Protein AF-0000000086526117 (afdb_homodimer)

Sequence (408 aa):
MKLYYWPKTRAFRALWMLEELGVVYELVPIDLRSHEQGSDAFVQVNPMAKLPALDDGSVPFAESGAVLLYLADRCPGAGLGIAPDDPLRGRFLQWMFFTPTCLEPAMAEKFTGASGNPVAFGWGNITRVQRALAQALAHSPWLIGDRFTAADLLLASTLKIAFDAHLLPHEGVLGDYVARAEDRDAFRRAVAIEQREAARLLHAMKLYYWPKTRAFRALWMLEELGVVYELVPIDLRSHEQGSDAFVQVNPMAKLPALDDGSVPFAESGAVLLYLADRCPGAGLGIAPDDPLRGRFLQWMFFTPTCLEPAMAEKFTGASGNPVAFGWGNITRVQRALAQALAHSPWLIGDRFTAADLLLASTLKIAFDAHLLPHEGVLGDYVARAEDRDAFRRAVAIEQREAARLLHA

Radius of gyration: 20.18 Å; Cα contacts (8 Å, |Δi|>4): 678; chains: 2; bounding box: 42×51×53 Å

pLDDT: mean 94.66, std 5.05, range [65.94, 98.94]

Organism: NCBI:txid488447

Foldseek 3Di:
DEKEDDFPFPSLLLLLLCLLLVDDYYYDYQDVVVPSLPDPVNCQQPVVSGDTWDDPPDRIHHDSLCSQQVSCQVRVVSQQADDPVDPCNVQRVVLSCCCVQAQVVQLVCQLVVPDDDLVPGPNRHNVVSVVVVCVCQVPALANRHPGNHSSLSSNLVSVVVCCVSVNDPCDDRNVSSSVVVCPDPSNVVSVVVSVVSCCVRVVD/DEKEDDFPFPSLLLLLLCLLLVDDYYYDYQDVVVPSLPDPVNCQQPVVSGDTWDDPPDRIHHDSLCSQQVSCQVRVVSQQADDPVHPCNVQRVVLSCCCVQAQVVQLVCQLVVPDDDLVPGPNRHNVVSVVVVCVCQVPALANRHPGNHSSLSSNLVSVVVCCVSVVDPLDDRNVSSSVVVCPDPSNVVSVVVSVVSCCVRVVD

Nearest PDB structures (foldseek):
  6f05-assembly3_C  TM=8.182E-01  e=3.217E-10  Arabidopsis thaliana
  6f05-assembly4_E  TM=8.166E-01  e=6.919E-10  Arabidopsis thaliana
  6f05-assembly6_H  TM=7.677E-01  e=5.094E-10  Arabidopsis thaliana
  5f0g-assembly1_B  TM=7.836E-01  e=8.888E-09  Drosophila melanogaster
  8z3b-assembly1_A  TM=7.522E-01  e=3.201E-09  Plutella xylostella

Structure (mmCIF, N/CA/C/O backbone):
data_AF-0000000086526117-model_v1
#
loop_
_entity.id
_entity.type
_entity.pdbx_description
1 polymer 'Glutathione S-transferase'
#
loop_
_atom_site.group_PDB
_atom_site.id
_atom_site.type_symbol
_atom_site.label_atom_id
_atom_site.label_alt_id
_atom_site.label_comp_id
_atom_site.label_asym_id
_atom_site.label_entity_id
_atom_site.label_seq_id
_atom_site.pdbx_PDB_ins_code
_atom_site.Cartn_x
_atom_site.Cartn_y
_atom_site.Cartn_z
_atom_site.occupancy
_atom_site.B_iso_or_equiv
_atom_site.auth_seq_id
_atom_site.auth_comp_id
_atom_site.auth_asym_id
_atom_site.auth_atom_id
_atom_site.pdbx_PDB_model_num
ATOM 1 N N . MET A 1 1 ? -2.713 4.832 23.391 1 95.69 1 MET A N 1
ATOM 2 C CA . MET A 1 1 ? -2.109 4.676 22.078 1 95.69 1 MET A CA 1
ATOM 3 C C . MET A 1 1 ? -0.864 5.543 21.938 1 95.69 1 MET A C 1
ATOM 5 O O . MET A 1 1 ? -0.854 6.695 22.375 1 95.69 1 MET A O 1
ATOM 9 N N . LYS A 1 2 ? 0.25 4.977 21.469 1 97.81 2 LYS A N 1
ATOM 10 C CA . LYS A 1 2 ? 1.508 5.699 21.297 1 97.81 2 LYS A CA 1
ATOM 11 C C . LYS A 1 2 ? 1.863 5.84 19.812 1 97.81 2 LYS A C 1
ATOM 13 O O . LYS A 1 2 ? 1.855 4.855 19.078 1 97.81 2 LYS A O 1
ATOM 18 N N . LEU A 1 3 ? 2.08 7.039 19.422 1 98.44 3 LEU A N 1
ATOM 19 C CA . LEU A 1 3 ? 2.586 7.324 18.094 1 98.44 3 LEU A CA 1
ATOM 20 C C . LEU A 1 3 ? 4.07 7.672 18.125 1 98.44 3 LEU A C 1
ATOM 22 O O . LEU A 1 3 ? 4.461 8.672 18.734 1 98.44 3 LEU A O 1
ATOM 26 N N . TYR A 1 4 ? 4.898 6.793 17.594 1 98 4 TYR A N 1
ATOM 27 C CA . TYR A 1 4 ? 6.297 7.164 17.391 1 98 4 TYR A CA 1
ATOM 28 C C . TYR A 1 4 ? 6.422 8.305 16.391 1 98 4 TYR A C 1
ATOM 30 O O . TYR A 1 4 ? 5.949 8.195 15.258 1 98 4 TYR A O 1
ATOM 38 N N . TYR A 1 5 ? 7.145 9.352 16.844 1 97.62 5 TYR A N 1
ATOM 39 C CA . TYR A 1 5 ? 6.969 10.617 16.141 1 97.62 5 TYR A CA 1
ATOM 40 C C . TYR A 1 5 ? 8.281 11.398 16.094 1 97.62 5 TYR A C 1
ATOM 42 O O . TYR A 1 5 ? 9.109 11.297 17 1 97.62 5 TYR A O 1
ATOM 50 N N . TRP A 1 6 ? 8.422 12.094 15.062 1 96.81 6 TRP A N 1
ATOM 51 C CA . TRP A 1 6 ? 9.398 13.164 14.867 1 96.81 6 TRP A CA 1
ATOM 52 C C . TRP A 1 6 ? 8.875 14.211 13.891 1 96.81 6 TRP A C 1
ATOM 54 O O . TRP A 1 6 ? 8.234 13.875 12.898 1 96.81 6 TRP A O 1
ATOM 64 N N . PRO A 1 7 ? 9.125 15.539 14.242 1 96.06 7 PRO A N 1
ATOM 65 C CA . PRO A 1 7 ? 8.602 16.578 13.352 1 96.06 7 PRO A CA 1
ATOM 66 C C . PRO A 1 7 ? 9.188 16.5 11.945 1 96.06 7 PRO A C 1
ATOM 68 O O . PRO A 1 7 ? 10.305 16.016 11.758 1 96.06 7 PRO A O 1
ATOM 71 N N . LYS A 1 8 ? 8.414 16.953 10.992 1 93.5 8 LYS A N 1
ATOM 72 C CA . LYS A 1 8 ? 8.828 17.062 9.594 1 93.5 8 LYS A CA 1
ATOM 73 C C . LYS A 1 8 ? 9.109 15.688 9 1 93.5 8 LYS A C 1
ATOM 75 O O . LYS A 1 8 ? 10.086 15.5 8.273 1 93.5 8 LYS A O 1
ATOM 80 N N . THR A 1 9 ? 8.398 14.719 9.492 1 94.56 9 THR A N 1
ATOM 81 C CA . THR A 1 9 ? 8.391 13.375 8.922 1 94.56 9 THR A CA 1
ATOM 82 C C . THR A 1 9 ? 6.98 12.961 8.516 1 94.56 9 THR A C 1
ATOM 84 O O . THR A 1 9 ? 6.023 13.711 8.734 1 94.56 9 THR A O 1
ATOM 87 N N . ARG A 1 10 ? 6.859 11.859 7.961 1 95.44 10 ARG A N 1
ATOM 88 C CA . ARG A 1 10 ? 5.555 11.375 7.523 1 95.44 10 ARG A CA 1
ATOM 89 C C . ARG A 1 10 ? 4.688 10.977 8.719 1 95.44 10 ARG A C 1
ATOM 91 O O . ARG A 1 10 ? 3.502 10.688 8.562 1 95.44 10 ARG A O 1
ATOM 98 N N . ALA A 1 11 ? 5.32 11.031 9.883 1 97.31 11 ALA A N 1
ATOM 99 C CA . ALA A 1 11 ? 4.535 10.766 11.086 1 97.31 11 ALA A CA 1
ATOM 100 C C . ALA A 1 11 ? 3.391 11.766 11.219 1 97.31 11 ALA A C 1
ATOM 102 O O . ALA A 1 11 ? 2.42 11.516 11.938 1 97.31 11 ALA A O 1
ATOM 103 N N . PHE A 1 12 ? 3.531 12.859 10.516 1 98.19 12 PHE A N 1
ATOM 104 C CA . PHE A 1 12 ? 2.473 13.867 10.523 1 98.19 12 PHE A CA 1
ATOM 105 C C . PHE A 1 12 ? 1.155 13.266 10.047 1 98.19 12 PHE A C 1
ATOM 107 O O . PHE A 1 12 ? 0.086 13.633 10.539 1 98.19 12 PHE A O 1
ATOM 114 N N . ARG A 1 13 ? 1.156 12.344 9.094 1 98.38 13 ARG A N 1
ATOM 115 C CA . ARG A 1 13 ? -0.047 11.703 8.57 1 98.38 13 ARG A CA 1
ATOM 116 C C . ARG A 1 13 ? -0.835 11.023 9.688 1 98.38 13 ARG A C 1
ATOM 118 O O . ARG A 1 13 ? -2.059 11.156 9.758 1 98.38 13 ARG A O 1
ATOM 125 N N . ALA A 1 14 ? -0.079 10.289 10.461 1 98.75 14 ALA A N 1
ATOM 126 C CA . ALA A 1 14 ? -0.715 9.578 11.562 1 98.75 14 ALA A CA 1
ATOM 127 C C . ALA A 1 14 ? -1.211 10.547 12.633 1 98.75 14 ALA A C 1
ATOM 129 O O . ALA A 1 14 ? -2.273 10.336 13.227 1 98.75 14 ALA A O 1
ATOM 130 N N . LEU A 1 15 ? -0.4 11.586 12.906 1 98.81 15 LEU A N 1
ATOM 131 C CA . LEU A 1 15 ? -0.826 12.625 13.836 1 98.81 15 LEU A CA 1
ATOM 132 C C . LEU A 1 15 ? -2.139 13.258 13.383 1 98.81 15 LEU A C 1
ATOM 134 O O . LEU A 1 15 ? -3.076 13.383 14.172 1 98.81 15 LEU A O 1
ATOM 138 N N . TRP A 1 16 ? -2.191 13.641 12.094 1 98.88 16 TRP A N 1
ATOM 139 C CA . TRP A 1 16 ? -3.4 14.203 11.5 1 98.88 16 TRP A CA 1
ATOM 140 C C . TRP A 1 16 ? -4.578 13.25 11.656 1 98.88 16 TRP A C 1
ATOM 142 O O . TRP A 1 16 ? -5.664 13.656 12.07 1 98.88 16 TRP A O 1
ATOM 152 N N . MET A 1 17 ? -4.371 11.961 11.406 1 98.88 17 MET A N 1
ATOM 153 C CA . MET A 1 17 ? -5.414 10.945 11.523 1 98.88 17 MET A CA 1
ATOM 154 C C . MET A 1 17 ? -5.93 10.867 12.961 1 98.88 17 MET A C 1
ATOM 156 O O . MET A 1 17 ? -7.137 10.766 13.18 1 98.88 17 MET A O 1
ATOM 160 N N . LEU A 1 18 ? -5.039 10.859 13.898 1 98.81 18 LEU A N 1
ATOM 161 C CA . LEU A 1 18 ? -5.43 10.781 15.297 1 98.81 18 LEU A CA 1
ATOM 162 C C . LEU A 1 18 ? -6.27 11.992 15.695 1 98.81 18 LEU A C 1
ATOM 164 O O . LEU A 1 18 ? -7.23 11.859 16.453 1 98.81 18 LEU A O 1
ATOM 168 N N . GLU A 1 19 ? -5.906 13.156 15.172 1 98.81 19 GLU A N 1
ATOM 169 C CA . GLU A 1 19 ? -6.691 14.359 15.43 1 98.81 19 GLU A CA 1
ATOM 170 C C . GLU A 1 19 ? -8.07 14.273 14.781 1 98.81 19 GLU A C 1
ATOM 172 O O . GLU A 1 19 ? -9.055 14.766 15.328 1 98.81 19 GLU A O 1
ATOM 177 N N . GLU A 1 20 ? -8.172 13.703 13.609 1 98.81 20 GLU A N 1
ATOM 178 C CA . GLU A 1 20 ? -9.469 13.469 12.984 1 98.81 20 GLU A CA 1
ATOM 179 C C . GLU A 1 20 ? -10.344 12.562 13.844 1 98.81 20 GLU A C 1
ATOM 181 O O . GLU A 1 20 ? -11.562 12.766 13.93 1 98.81 20 GLU A O 1
ATOM 186 N N . LEU A 1 21 ? -9.742 11.578 14.43 1 98.38 21 LEU A N 1
ATOM 187 C CA . LEU A 1 21 ? -10.469 10.578 15.203 1 98.38 21 LEU A CA 1
ATOM 188 C C . LEU A 1 21 ? -10.875 11.133 16.562 1 98.38 21 LEU A C 1
ATOM 190 O O . LEU A 1 21 ? -11.828 10.648 17.172 1 98.38 21 LEU A O 1
ATOM 194 N N . GLY A 1 22 ? -10.164 12.086 17 1 97.75 22 GLY A N 1
ATOM 195 C CA . GLY A 1 22 ? -10.453 12.664 18.312 1 97.75 22 GLY A CA 1
ATOM 196 C C . GLY A 1 22 ? -10.172 11.719 19.453 1 97.75 22 GLY A C 1
ATOM 197 O O . GLY A 1 22 ? -10.914 11.68 20.438 1 97.75 22 GLY A O 1
ATOM 198 N N . VAL A 1 23 ? -9.172 10.93 19.344 1 97.06 23 VAL A N 1
ATOM 199 C CA . VAL A 1 23 ? -8.82 9.961 20.375 1 97.06 23 VAL A CA 1
ATOM 200 C C . VAL A 1 23 ? -7.641 10.477 21.188 1 97.06 23 VAL A C 1
ATOM 202 O O . VAL A 1 23 ? -6.949 11.406 20.781 1 97.06 23 VAL A O 1
ATOM 205 N N . VAL A 1 24 ? -7.496 9.859 22.312 1 96.94 24 VAL A N 1
ATOM 206 C CA . VAL A 1 24 ? -6.352 10.195 23.156 1 96.94 24 VAL A CA 1
ATOM 207 C C . VAL A 1 24 ? -5.121 9.422 22.688 1 96.94 24 VAL A C 1
ATOM 209 O O . VAL A 1 24 ? -5.211 8.234 22.375 1 96.94 24 VAL A O 1
ATOM 212 N N . TYR A 1 25 ? -4.008 10.102 22.641 1 98.12 25 TYR A N 1
ATOM 213 C CA . TYR A 1 25 ? -2.752 9.469 22.25 1 98.12 25 TYR A CA 1
ATOM 214 C C . TYR A 1 25 ? -1.563 10.164 22.906 1 98.12 25 TYR A C 1
ATOM 216 O O . TYR A 1 25 ? -1.705 11.258 23.469 1 98.12 25 TYR A O 1
ATOM 224 N N . GLU A 1 26 ? -0.459 9.477 22.859 1 98 26 GLU A N 1
ATOM 225 C CA . GLU A 1 26 ? 0.833 10 23.297 1 98 26 GLU A CA 1
ATOM 226 C C . GLU A 1 26 ? 1.836 10.023 22.141 1 98 26 GLU A C 1
ATOM 228 O O . GLU A 1 26 ? 1.898 9.078 21.344 1 98 26 GLU A O 1
ATOM 233 N N . LEU A 1 27 ? 2.553 11.125 22.031 1 98.25 27 LEU A N 1
ATOM 234 C CA . LEU A 1 27 ? 3.654 11.188 21.078 1 98.25 27 LEU A CA 1
ATOM 235 C C . LEU A 1 27 ? 4.949 10.695 21.719 1 98.25 27 LEU A C 1
ATOM 237 O O . LEU A 1 27 ? 5.324 11.141 22.797 1 98.25 27 LEU A O 1
ATOM 241 N N . VAL A 1 28 ? 5.582 9.734 21.078 1 97.31 28 VAL A N 1
ATOM 242 C CA . VAL A 1 28 ? 6.867 9.203 21.531 1 97.31 28 VAL A CA 1
ATOM 243 C C . VAL A 1 28 ? 7.961 9.602 20.547 1 97.31 28 VAL A C 1
ATOM 245 O O . VAL A 1 28 ? 8.125 8.961 19.5 1 97.31 28 VAL A O 1
ATOM 248 N N . PRO A 1 29 ? 8.727 10.586 20.953 1 96.62 29 PRO A N 1
ATOM 249 C CA . PRO A 1 29 ? 9.727 11.078 20 1 96.62 29 PRO A CA 1
ATOM 250 C C . PRO A 1 29 ? 10.82 10.055 19.719 1 96.62 29 PRO A C 1
ATOM 252 O O . PRO A 1 29 ? 11.273 9.352 20.625 1 96.62 29 PRO A O 1
ATOM 255 N N . ILE A 1 30 ? 11.133 9.898 18.453 1 95.81 30 ILE A N 1
ATOM 256 C CA . ILE A 1 30 ? 12.305 9.203 17.938 1 95.81 30 ILE A CA 1
ATOM 257 C C . ILE A 1 30 ? 13.266 10.211 17.312 1 95.81 30 ILE A C 1
ATOM 259 O O . ILE A 1 30 ? 13 10.742 16.234 1 95.81 30 ILE A O 1
ATOM 263 N N . ASP A 1 31 ? 14.414 10.422 17.953 1 93.62 31 ASP A N 1
ATOM 264 C CA . ASP A 1 31 ? 15.344 11.461 17.516 1 93.62 31 ASP A CA 1
ATOM 265 C C . ASP A 1 31 ? 16.109 11.031 16.266 1 93.62 31 ASP A C 1
ATOM 267 O O . ASP A 1 31 ? 17.141 10.367 16.359 1 93.62 31 ASP A O 1
ATOM 271 N N . LEU A 1 32 ? 15.727 11.578 15.164 1 89.62 32 LEU A N 1
ATOM 272 C CA . LEU A 1 32 ? 16.359 11.203 13.898 1 89.62 32 LEU A CA 1
ATOM 273 C C . LEU A 1 32 ? 17.734 11.828 13.766 1 89.62 32 LEU A C 1
ATOM 275 O O . LEU A 1 32 ? 18.594 11.32 13.031 1 89.62 32 LEU A O 1
ATOM 279 N N . ARG A 1 33 ? 18 12.93 14.461 1 90.06 33 ARG A N 1
ATOM 280 C CA . ARG A 1 33 ? 19.312 13.578 14.398 1 90.06 33 ARG A CA 1
ATOM 281 C C . ARG A 1 33 ? 20.391 12.688 15.008 1 90.06 33 ARG A C 1
ATOM 283 O O . ARG A 1 33 ? 21.531 12.656 14.516 1 90.06 33 ARG A O 1
ATOM 290 N N . SER A 1 34 ? 20.047 12.039 15.953 1 90.69 34 SER A N 1
ATOM 291 C CA . SER A 1 34 ? 20.984 11.148 16.625 1 90.69 34 SER A CA 1
ATOM 292 C C . SER A 1 34 ? 20.891 9.727 16.078 1 90.69 34 SER A C 1
ATOM 294 O O . SER A 1 34 ? 21.438 8.789 16.672 1 90.69 34 SER A O 1
ATOM 296 N N . HIS A 1 35 ? 20.094 9.484 15.07 1 90.31 35 HIS A N 1
ATOM 297 C CA . HIS A 1 35 ? 19.922 8.219 14.367 1 90.31 35 HIS A CA 1
ATOM 298 C C . HIS A 1 35 ? 19.281 7.172 15.273 1 90.31 35 HIS A C 1
ATOM 300 O O . HIS A 1 35 ? 19.641 5.996 15.227 1 90.31 35 HIS A O 1
ATOM 306 N N . GLU A 1 36 ? 18.422 7.641 16.094 1 92.62 36 GLU A N 1
ATOM 307 C CA . GLU A 1 36 ? 17.719 6.738 17 1 92.62 36 GLU A CA 1
ATOM 308 C C . GLU A 1 36 ? 16.828 5.758 16.234 1 92.62 36 GLU A C 1
ATOM 310 O O . GLU A 1 36 ? 16.516 4.676 16.734 1 92.62 36 GLU A O 1
ATOM 315 N N . GLN A 1 37 ? 16.375 6.094 15.039 1 89.44 37 GLN A N 1
ATOM 316 C CA . GLN A 1 37 ? 15.539 5.215 14.227 1 89.44 37 GLN A CA 1
ATOM 317 C C . GLN A 1 37 ? 16.281 3.939 13.852 1 89.44 37 GLN A C 1
ATOM 319 O O . GLN A 1 37 ? 15.672 2.932 13.5 1 89.44 37 GLN A O 1
ATOM 324 N N . GLY A 1 38 ? 17.609 4.012 13.914 1 88.81 38 GLY A N 1
ATOM 325 C CA . GLY A 1 38 ? 18.422 2.85 13.578 1 88.81 38 GLY A CA 1
ATOM 326 C C . GLY A 1 38 ? 18.719 1.967 14.773 1 88.81 38 GLY A C 1
ATOM 327 O O . GLY A 1 38 ? 19.375 0.934 14.641 1 88.81 38 GLY A O 1
ATOM 328 N N . SER A 1 39 ? 18.297 2.385 15.938 1 91.12 39 SER A N 1
ATOM 329 C CA . SER A 1 39 ? 18.531 1.599 17.141 1 91.12 39 SER A CA 1
ATOM 330 C C . SER A 1 39 ? 17.844 0.238 17.062 1 91.12 39 SER A C 1
ATOM 332 O O . SER A 1 39 ? 16.844 0.085 16.359 1 91.12 39 SER A O 1
ATOM 334 N N . ASP A 1 40 ? 18.344 -0.725 17.781 1 90.12 40 ASP A N 1
ATOM 335 C CA . ASP A 1 40 ? 17.766 -2.066 17.828 1 90.12 40 ASP A CA 1
ATOM 336 C C . ASP A 1 40 ? 16.328 -2.029 18.297 1 90.12 40 ASP A C 1
ATOM 338 O O . ASP A 1 40 ? 15.469 -2.754 17.781 1 90.12 40 ASP A O 1
ATOM 342 N N . ALA A 1 41 ? 16.172 -1.181 19.234 1 89.88 41 ALA A N 1
ATOM 343 C CA . ALA A 1 41 ? 14.828 -1.084 19.812 1 89.88 41 ALA A CA 1
ATOM 344 C C . ALA A 1 41 ? 13.812 -0.612 18.781 1 89.88 41 ALA A C 1
ATOM 346 O O . ALA A 1 41 ? 12.727 -1.181 18.672 1 89.88 41 ALA A O 1
ATOM 347 N N . PHE A 1 42 ? 14.148 0.404 18 1 91.94 42 PHE A N 1
ATOM 348 C CA . PHE A 1 42 ? 13.172 0.939 17.062 1 91.94 42 PHE A CA 1
ATOM 349 C C . PHE A 1 42 ? 13.078 0.05 15.82 1 91.94 42 PHE A C 1
ATOM 351 O O . PHE A 1 42 ? 12.008 -0.073 15.227 1 91.94 42 PHE A O 1
ATOM 358 N N . VAL A 1 43 ? 14.109 -0.595 15.508 1 89.62 43 VAL A N 1
ATOM 359 C CA . VAL A 1 43 ? 14.109 -1.481 14.344 1 89.62 43 VAL A CA 1
ATOM 360 C C . VAL A 1 43 ? 13.188 -2.672 14.609 1 89.62 43 VAL A C 1
ATOM 362 O O . VAL A 1 43 ? 12.602 -3.229 13.68 1 89.62 43 VAL A O 1
ATOM 365 N N . GLN A 1 44 ? 13 -3.012 15.805 1 86.31 44 GLN A N 1
ATOM 366 C CA . GLN A 1 44 ? 12.031 -4.047 16.156 1 86.31 44 GLN A CA 1
ATOM 367 C C . GLN A 1 44 ? 10.602 -3.568 15.922 1 86.31 44 GLN A C 1
ATOM 369 O O . GLN A 1 44 ? 9.711 -4.375 15.672 1 86.31 44 GLN A O 1
ATOM 374 N N . VAL A 1 45 ? 10.438 -2.256 15.992 1 88.38 45 VAL A N 1
ATOM 375 C CA . VAL A 1 45 ? 9.141 -1.644 15.742 1 88.38 45 VAL A CA 1
ATOM 376 C C . VAL A 1 45 ? 8.898 -1.552 14.234 1 88.38 45 VAL A C 1
ATOM 378 O O . VAL A 1 45 ? 7.859 -1.997 13.734 1 88.38 45 VAL A O 1
ATOM 381 N N . ASN A 1 46 ? 9.852 -1.068 13.57 1 90.94 46 ASN A N 1
ATOM 382 C CA . ASN A 1 46 ? 9.828 -0.958 12.117 1 90.94 46 ASN A CA 1
ATOM 383 C C . ASN A 1 46 ? 11.172 -1.324 11.5 1 90.94 46 ASN A C 1
ATOM 385 O O . ASN A 1 46 ? 12.102 -0.51 11.492 1 90.94 46 ASN A O 1
ATOM 389 N N . PRO A 1 47 ? 11.211 -2.445 10.898 1 89.69 47 PRO A N 1
ATOM 390 C CA . PRO A 1 47 ? 12.477 -2.895 10.32 1 89.69 47 PRO A CA 1
ATOM 391 C C . PRO A 1 47 ? 13.023 -1.925 9.273 1 89.69 47 PRO A C 1
ATOM 393 O O . PRO A 1 47 ? 14.219 -1.947 8.969 1 89.69 47 PRO A O 1
ATOM 396 N N . MET A 1 48 ? 12.195 -1.088 8.719 1 91.44 48 MET A N 1
ATOM 397 C CA . MET A 1 48 ? 12.633 -0.108 7.73 1 91.44 48 MET A CA 1
ATOM 398 C C . MET A 1 48 ? 13.164 1.15 8.414 1 91.44 48 MET A C 1
ATOM 400 O O . MET A 1 48 ? 13.703 2.037 7.75 1 91.44 48 MET A O 1
ATOM 404 N N . ALA A 1 49 ? 12.969 1.268 9.742 1 90.81 49 ALA A N 1
ATOM 405 C CA . ALA A 1 49 ? 13.523 2.34 10.57 1 90.81 49 ALA A CA 1
ATOM 406 C C . ALA A 1 49 ? 12.961 3.697 10.156 1 90.81 49 ALA A C 1
ATOM 408 O O . ALA A 1 49 ? 13.695 4.691 10.109 1 90.81 49 ALA A O 1
ATOM 409 N N . LYS A 1 50 ? 11.68 3.688 9.75 1 91.5 50 LYS A N 1
ATOM 410 C CA . LYS A 1 50 ? 11.039 4.93 9.328 1 91.5 50 LYS A CA 1
ATOM 411 C C . LYS A 1 50 ? 9.773 5.199 10.141 1 91.5 50 LYS A C 1
ATOM 413 O O . LYS A 1 50 ? 9.227 4.293 10.766 1 91.5 50 LYS A O 1
ATOM 418 N N . LEU A 1 51 ? 9.406 6.43 10.188 1 93.44 51 LEU A N 1
ATOM 419 C CA . LEU A 1 51 ? 8.156 6.875 10.797 1 93.44 51 LEU A CA 1
ATOM 420 C C . LEU A 1 51 ? 7.086 7.094 9.742 1 93.44 51 LEU A C 1
ATOM 422 O O . LEU A 1 51 ? 7.398 7.383 8.586 1 93.44 51 LEU A O 1
ATOM 426 N N . PRO A 1 52 ? 5.91 6.836 10.047 1 96 52 PRO A N 1
ATOM 427 C CA . PRO A 1 52 ? 5.305 6.625 11.367 1 96 52 PRO A CA 1
ATOM 428 C C . PRO A 1 52 ? 5.34 5.164 11.805 1 96 52 PRO A C 1
ATOM 430 O O . PRO A 1 52 ? 5.465 4.266 10.969 1 96 52 PRO A O 1
ATOM 433 N N . ALA A 1 53 ? 5.203 4.988 13.109 1 97.69 53 ALA A N 1
ATOM 434 C CA . ALA A 1 53 ? 4.863 3.717 13.742 1 97.69 53 ALA A CA 1
ATOM 435 C C . ALA A 1 53 ? 3.885 3.924 14.898 1 97.69 53 ALA A C 1
ATOM 437 O O . ALA A 1 53 ? 3.893 4.973 15.547 1 97.69 53 ALA A O 1
ATOM 438 N N . LEU A 1 54 ? 3.029 3.006 15.086 1 98.19 54 LEU A N 1
ATOM 439 C CA . LEU A 1 54 ? 1.96 3.104 16.078 1 98.19 54 LEU A CA 1
ATOM 440 C C . LEU A 1 54 ? 1.982 1.91 17.016 1 98.19 54 LEU A C 1
ATOM 442 O O . LEU A 1 54 ? 2.201 0.775 16.594 1 98.19 54 LEU A O 1
ATOM 446 N N . ASP A 1 55 ? 1.852 2.139 18.266 1 97.19 55 ASP A N 1
ATOM 447 C CA . ASP A 1 55 ? 1.643 1.135 19.312 1 97.19 55 ASP A CA 1
ATOM 448 C C . ASP A 1 55 ? 0.282 1.312 19.984 1 97.19 55 ASP A C 1
ATOM 450 O O . ASP A 1 55 ? 0.089 2.242 20.766 1 97.19 55 ASP A O 1
ATOM 454 N N . ASP A 1 56 ? -0.65 0.445 19.672 1 95.62 56 ASP A N 1
ATOM 455 C CA . ASP A 1 56 ? -1.997 0.54 20.219 1 95.62 56 ASP A CA 1
ATOM 456 C C . ASP A 1 56 ? -2.201 -0.472 21.344 1 95.62 56 ASP A C 1
ATOM 458 O O . ASP A 1 56 ? -3.291 -1.028 21.5 1 95.62 56 ASP A O 1
ATOM 462 N N . GLY A 1 57 ? -1.199 -0.792 22.062 1 91.69 57 GLY A N 1
ATOM 463 C CA . GLY A 1 57 ? -1.295 -1.637 23.234 1 91.69 57 GLY A CA 1
ATOM 464 C C . GLY A 1 57 ? -0.921 -3.082 22.969 1 91.69 57 GLY A C 1
ATOM 465 O O . GLY A 1 57 ? -1.057 -3.938 23.844 1 91.69 57 GLY A O 1
ATOM 466 N N . SER A 1 58 ? -0.529 -3.428 21.844 1 89.12 58 SER A N 1
ATOM 467 C CA . SER A 1 58 ? -0.089 -4.77 21.484 1 89.12 58 SER A CA 1
ATOM 468 C C . SER A 1 58 ? 1.255 -4.738 20.766 1 89.12 58 SER A C 1
ATOM 470 O O . SER A 1 58 ? 2.277 -4.395 21.359 1 89.12 58 SER A O 1
ATOM 472 N N . VAL A 1 59 ? 1.323 -5.145 19.578 1 90.81 59 VAL A N 1
ATOM 473 C CA . VAL A 1 59 ? 2.555 -5.141 18.781 1 90.81 59 VAL A CA 1
ATOM 474 C C . VAL A 1 59 ? 2.621 -3.873 17.938 1 90.81 59 VAL A C 1
ATOM 476 O O . VAL A 1 59 ? 1.713 -3.596 17.156 1 90.81 59 VAL A O 1
ATOM 479 N N . PRO A 1 60 ? 3.697 -3.055 18.156 1 96 60 PRO A N 1
ATOM 480 C CA . PRO A 1 60 ? 3.824 -1.871 17.297 1 96 60 PRO A CA 1
ATOM 481 C C . PRO A 1 60 ? 3.973 -2.221 15.82 1 96 60 PRO A C 1
ATOM 483 O O . PRO A 1 60 ? 4.469 -3.301 15.484 1 96 60 PRO A O 1
ATOM 486 N N . PHE A 1 61 ? 3.541 -1.34 15.023 1 96.94 61 PHE A N 1
ATOM 487 C CA . PHE A 1 61 ? 3.625 -1.552 13.586 1 96.94 61 PHE A CA 1
ATOM 488 C C . PHE A 1 61 ? 3.785 -0.226 12.852 1 96.94 61 PHE A C 1
ATOM 490 O O . PHE A 1 61 ? 3.523 0.837 13.414 1 96.94 61 PHE A O 1
ATOM 497 N N . ALA A 1 62 ? 4.199 -0.369 11.562 1 96.44 62 ALA A N 1
ATOM 498 C CA . ALA A 1 62 ? 4.551 0.824 10.797 1 96.44 62 ALA A CA 1
ATOM 499 C C . ALA A 1 62 ? 3.873 0.818 9.43 1 96.44 62 ALA A C 1
ATOM 501 O O . ALA A 1 62 ? 2.857 0.146 9.242 1 96.44 62 ALA A O 1
ATOM 502 N N . GLU A 1 63 ? 4.422 1.684 8.586 1 96.19 63 GLU A N 1
ATOM 503 C CA . GLU A 1 63 ? 3.873 1.955 7.262 1 96.19 63 GLU A CA 1
ATOM 504 C C . GLU A 1 63 ? 2.668 2.889 7.344 1 96.19 63 GLU A C 1
ATOM 506 O O . GLU A 1 63 ? 1.655 2.551 7.957 1 96.19 63 GLU A O 1
ATOM 511 N N . SER A 1 64 ? 2.736 4 6.641 1 97.19 64 SER A N 1
ATOM 512 C CA . SER A 1 64 ? 1.7 5.027 6.68 1 97.19 64 SER A CA 1
ATOM 513 C C . SER A 1 64 ? 0.334 4.449 6.328 1 97.19 64 SER A C 1
ATOM 515 O O . SER A 1 64 ? -0.637 4.645 7.062 1 97.19 64 SER A O 1
ATOM 517 N N . GLY A 1 65 ? 0.297 3.709 5.219 1 98.31 65 GLY A N 1
ATOM 518 C CA . GLY A 1 65 ? -0.969 3.133 4.793 1 98.31 65 GLY A CA 1
ATOM 519 C C . GLY A 1 65 ? -1.564 2.184 5.82 1 98.31 65 GLY A C 1
ATOM 520 O O . GLY A 1 65 ? -2.771 2.211 6.07 1 98.31 65 GLY A O 1
ATOM 521 N N . ALA A 1 66 ? -0.734 1.362 6.43 1 98.5 66 ALA A N 1
ATOM 522 C CA . ALA A 1 66 ? -1.171 0.399 7.438 1 98.5 66 ALA A CA 1
ATOM 523 C C . ALA A 1 66 ? -1.72 1.106 8.672 1 98.5 66 ALA A C 1
ATOM 525 O O . ALA A 1 66 ? -2.789 0.752 9.172 1 98.5 66 ALA A O 1
ATOM 526 N N . VAL A 1 67 ? -0.992 2.125 9.133 1 98.56 67 VAL A N 1
ATOM 527 C CA . VAL A 1 67 ? -1.371 2.855 10.336 1 98.56 67 VAL A CA 1
ATOM 528 C C . VAL A 1 67 ? -2.721 3.537 10.125 1 98.56 67 VAL A C 1
ATOM 530 O O . VAL A 1 67 ? -3.617 3.428 10.969 1 98.56 67 VAL A O 1
ATOM 533 N N . LEU A 1 68 ? -2.859 4.156 8.992 1 98.81 68 LEU A N 1
ATOM 534 C CA . LEU A 1 68 ? -4.086 4.898 8.719 1 98.81 68 LEU A CA 1
ATOM 535 C C . LEU A 1 68 ? -5.262 3.951 8.523 1 98.81 68 LEU A C 1
ATOM 537 O O . LEU A 1 68 ? -6.355 4.203 9.039 1 98.81 68 LEU A O 1
ATOM 541 N N . LEU A 1 69 ? -5.059 2.889 7.793 1 98.75 69 LEU A N 1
ATOM 542 C CA . LEU A 1 69 ? -6.133 1.922 7.582 1 98.75 69 LEU A CA 1
ATOM 543 C C . LEU A 1 69 ? -6.531 1.257 8.891 1 98.75 69 LEU A C 1
ATOM 545 O O . LEU A 1 69 ? -7.723 1.085 9.164 1 98.75 69 LEU A O 1
ATOM 549 N N . TYR A 1 70 ? -5.531 0.898 9.688 1 98.38 70 TYR A N 1
ATOM 550 C CA . TYR A 1 70 ? -5.785 0.301 10.992 1 98.38 70 TYR A CA 1
ATOM 551 C C . TYR A 1 70 ? -6.66 1.207 11.844 1 98.38 70 TYR A C 1
ATOM 553 O O . TYR A 1 70 ? -7.668 0.762 12.398 1 98.38 70 TYR A O 1
ATOM 561 N N . LEU A 1 71 ? -6.32 2.441 11.898 1 98.25 71 LEU A N 1
ATOM 562 C CA . LEU A 1 71 ? -7.031 3.404 12.734 1 98.25 71 LEU A CA 1
ATOM 563 C C . LEU A 1 71 ? -8.445 3.641 12.203 1 98.25 71 LEU A C 1
ATOM 565 O O . LEU A 1 71 ? -9.391 3.768 12.984 1 98.25 71 LEU A O 1
ATOM 569 N N . ALA A 1 72 ? -8.57 3.715 10.906 1 98.12 72 ALA A N 1
ATOM 570 C CA . ALA A 1 72 ? -9.898 3.889 10.312 1 98.12 72 ALA A CA 1
ATOM 571 C C . ALA A 1 72 ? -10.82 2.727 10.664 1 98.12 72 ALA A C 1
ATOM 573 O O . ALA A 1 72 ? -11.984 2.934 10.992 1 98.12 72 ALA A O 1
ATOM 574 N N . ASP A 1 73 ? -10.281 1.534 10.602 1 97.06 73 ASP A N 1
ATOM 575 C CA . ASP A 1 73 ? -11.078 0.342 10.883 1 97.06 73 ASP A CA 1
ATOM 576 C C . ASP A 1 73 ? -11.352 0.208 12.383 1 97.06 73 ASP A C 1
ATOM 578 O O . ASP A 1 73 ? -12.406 -0.305 12.781 1 97.06 73 ASP A O 1
ATOM 582 N N . ARG A 1 74 ? -10.422 0.655 13.133 1 94.88 74 ARG A N 1
ATOM 583 C CA . ARG A 1 74 ? -10.547 0.549 14.586 1 94.88 74 ARG A CA 1
ATOM 584 C C . ARG A 1 74 ? -11.594 1.522 15.117 1 94.88 74 ARG A C 1
ATOM 586 O O . ARG A 1 74 ? -12.18 1.292 16.172 1 94.88 74 ARG A O 1
ATOM 593 N N . CYS A 1 75 ? -11.82 2.621 14.453 1 95.75 75 CYS A N 1
ATOM 594 C CA . CYS A 1 75 ? -12.758 3.652 14.867 1 95.75 75 CYS A CA 1
ATOM 595 C C . CYS A 1 75 ? -13.82 3.889 13.797 1 95.75 75 CYS A C 1
ATOM 597 O O . CYS A 1 75 ? -13.93 4.992 13.266 1 95.75 75 CYS A O 1
ATOM 599 N N . PRO A 1 76 ? -14.641 2.881 13.609 1 94.19 76 PRO A N 1
ATOM 600 C CA . PRO A 1 76 ? -15.609 3.004 12.516 1 94.19 76 PRO A CA 1
ATOM 601 C C . PRO A 1 76 ? -16.578 4.16 12.711 1 94.19 76 PRO A C 1
ATOM 603 O O . PRO A 1 76 ? -17.078 4.723 11.734 1 94.19 76 PRO A O 1
ATOM 606 N N . GLY A 1 77 ? -16.828 4.551 13.891 1 94.81 77 GLY A N 1
ATOM 607 C CA . GLY A 1 77 ? -17.766 5.613 14.203 1 94.81 77 GLY A CA 1
ATOM 608 C C . GLY A 1 77 ? -17.328 6.973 13.695 1 94.81 77 GLY A C 1
ATOM 609 O O . GLY A 1 77 ? -18.141 7.871 13.516 1 94.81 77 GLY A O 1
ATOM 610 N N . ALA A 1 78 ? -16.078 7.141 13.406 1 95.75 78 ALA A N 1
ATOM 611 C CA . ALA A 1 78 ? -15.531 8.422 12.961 1 95.75 78 ALA A CA 1
ATOM 612 C C . ALA A 1 78 ? -15.805 8.648 11.477 1 95.75 78 ALA A C 1
ATOM 614 O O . ALA A 1 78 ? -15.672 9.766 10.977 1 95.75 78 ALA A O 1
ATOM 615 N N . GLY A 1 79 ? -16.125 7.555 10.758 1 96.62 79 GLY A N 1
ATOM 616 C CA . GLY A 1 79 ? -16.5 7.684 9.359 1 96.62 79 GLY A CA 1
ATOM 617 C C . GLY A 1 79 ? -15.328 7.965 8.445 1 96.62 79 GLY A C 1
ATOM 618 O O . GLY A 1 79 ? -15.5 8.516 7.355 1 96.62 79 GLY A O 1
ATOM 619 N N . LEU A 1 80 ? -14.125 7.582 8.852 1 98.38 80 LEU A N 1
ATOM 620 C CA . LEU A 1 80 ? -12.914 7.867 8.078 1 98.38 80 LEU A CA 1
ATOM 621 C C . LEU A 1 80 ? -12.492 6.656 7.258 1 98.38 80 LEU A C 1
ATOM 623 O O . LEU A 1 80 ? -11.453 6.68 6.598 1 98.38 80 LEU A O 1
ATOM 627 N N . GLY A 1 81 ? -13.156 5.559 7.406 1 97.69 81 GLY A N 1
ATOM 628 C CA . GLY A 1 81 ? -12.961 4.359 6.609 1 97.69 81 GLY A CA 1
ATOM 629 C C . GLY A 1 81 ? -14.234 3.885 5.93 1 97.69 81 GLY A C 1
ATOM 630 O O . GLY A 1 81 ? -15.234 4.602 5.906 1 97.69 81 GLY A O 1
ATOM 631 N N . ILE A 1 82 ? -14.133 2.84 5.207 1 97.25 82 ILE A N 1
ATOM 632 C CA . ILE A 1 82 ? -15.273 2.133 4.625 1 97.25 82 ILE A CA 1
ATOM 633 C C . ILE A 1 82 ? -15.352 0.722 5.207 1 97.25 82 ILE A C 1
ATOM 635 O O . ILE A 1 82 ? -14.359 -0.01 5.215 1 97.25 82 ILE A O 1
ATOM 639 N N . ALA A 1 83 ? -16.516 0.389 5.695 1 95.12 83 ALA A N 1
ATOM 640 C CA . ALA A 1 83 ? -16.719 -0.899 6.355 1 95.12 83 ALA A CA 1
ATOM 641 C C . ALA A 1 83 ? -16.438 -2.055 5.398 1 95.12 83 ALA A C 1
ATOM 643 O O . ALA A 1 83 ? -16.672 -1.943 4.191 1 95.12 83 ALA A O 1
ATOM 644 N N . PRO A 1 84 ? -15.984 -3.209 5.918 1 92 84 PRO A N 1
ATOM 645 C CA . PRO A 1 84 ? -15.617 -4.348 5.074 1 92 84 PRO A CA 1
ATOM 646 C C . PRO A 1 84 ? -16.797 -4.867 4.242 1 92 84 PRO A C 1
ATOM 648 O O . PRO A 1 84 ? -16.594 -5.43 3.164 1 92 84 PRO A O 1
ATOM 651 N N . ASP A 1 85 ? -17.969 -4.691 4.699 1 91.25 85 ASP A N 1
ATOM 652 C CA . ASP A 1 85 ? -19.125 -5.234 3.986 1 91.25 85 ASP A CA 1
ATOM 653 C C . ASP A 1 85 ? -19.75 -4.184 3.068 1 91.25 85 ASP A C 1
ATOM 655 O O . ASP A 1 85 ? -20.719 -4.465 2.361 1 91.25 85 ASP A O 1
ATOM 659 N N . ASP A 1 86 ? -19.266 -2.977 3.1 1 95.25 86 ASP A N 1
ATOM 660 C CA . ASP A 1 86 ? -19.734 -1.9 2.234 1 95.25 86 ASP A CA 1
ATOM 661 C C . ASP A 1 86 ? -19.281 -2.111 0.793 1 95.25 86 ASP A C 1
ATOM 663 O O . ASP A 1 86 ? -18.125 -2.486 0.549 1 95.25 86 ASP A O 1
ATOM 667 N N . PRO A 1 87 ? -20.156 -1.884 -0.218 1 95 87 PRO A N 1
ATOM 668 C CA . PRO A 1 87 ? -19.812 -2.088 -1.627 1 95 87 PRO A CA 1
ATOM 669 C C . PRO A 1 87 ? -18.641 -1.218 -2.082 1 95 87 PRO A C 1
ATOM 671 O O . PRO A 1 87 ? -18 -1.53 -3.078 1 95 87 PRO A O 1
ATOM 674 N N . LEU A 1 88 ? -18.328 -0.177 -1.348 1 96.5 88 LEU A N 1
ATOM 675 C CA . LEU A 1 88 ? -17.266 0.746 -1.745 1 96.5 88 LEU A CA 1
ATOM 676 C C . LEU A 1 88 ? -15.953 0.388 -1.065 1 96.5 88 LEU A C 1
ATOM 678 O O . LEU A 1 88 ? -14.945 1.062 -1.27 1 96.5 88 LEU A O 1
ATOM 682 N N . ARG A 1 89 ? -15.93 -0.704 -0.301 1 97.31 89 ARG A N 1
ATOM 683 C CA . ARG A 1 89 ? -14.734 -1.101 0.438 1 97.31 89 ARG A CA 1
ATOM 684 C C . ARG A 1 89 ? -13.562 -1.339 -0.506 1 97.31 89 ARG A C 1
ATOM 686 O O . ARG A 1 89 ? -12.445 -0.897 -0.238 1 97.31 89 ARG A O 1
ATOM 693 N N . GLY A 1 90 ? -13.859 -2.033 -1.604 1 97.44 90 GLY A N 1
ATOM 694 C CA . GLY A 1 90 ? -12.805 -2.307 -2.568 1 97.44 90 GLY A CA 1
ATOM 695 C C . GLY A 1 90 ? -12.172 -1.049 -3.133 1 97.44 90 GLY A C 1
ATOM 696 O O . GLY A 1 90 ? -10.945 -0.935 -3.18 1 97.44 90 GLY A O 1
ATOM 697 N N . ARG A 1 91 ? -12.961 -0.129 -3.525 1 96.62 91 ARG A N 1
ATOM 698 C CA . ARG A 1 91 ? -12.469 1.128 -4.078 1 96.62 91 ARG A CA 1
ATOM 699 C C . ARG A 1 91 ? -11.688 1.92 -3.033 1 96.62 91 ARG A C 1
ATOM 701 O O . ARG A 1 91 ? -10.648 2.512 -3.34 1 96.62 91 ARG A O 1
ATOM 708 N N . PHE A 1 92 ? -12.203 1.917 -1.876 1 98 92 PHE A N 1
ATOM 709 C CA . PHE A 1 92 ? -11.508 2.557 -0.762 1 98 92 PHE A CA 1
ATOM 710 C C . PHE A 1 92 ? -10.117 1.975 -0.585 1 98 92 PHE A C 1
ATOM 712 O O . PHE A 1 92 ? -9.133 2.717 -0.506 1 98 92 PHE A O 1
ATOM 719 N N . LEU A 1 93 ? -10.016 0.651 -0.572 1 98.5 93 LEU A N 1
ATOM 720 C CA . LEU A 1 93 ? -8.727 -0.014 -0.422 1 98.5 93 LEU A CA 1
ATOM 721 C C . LEU A 1 93 ? -7.816 0.284 -1.612 1 98.5 93 LEU A C 1
ATOM 723 O O . LEU A 1 93 ? -6.609 0.458 -1.448 1 98.5 93 LEU A O 1
ATOM 727 N N . GLN A 1 94 ? -8.391 0.339 -2.777 1 97.75 94 GLN A N 1
ATOM 728 C CA . GLN A 1 94 ? -7.617 0.688 -3.965 1 97.75 94 GLN A CA 1
ATOM 729 C C . GLN A 1 94 ? -6.898 2.023 -3.779 1 97.75 94 GLN A C 1
ATOM 731 O O . GLN A 1 94 ? -5.703 2.137 -4.062 1 97.75 94 GLN A O 1
ATOM 736 N N . TRP A 1 95 ? -7.586 2.99 -3.287 1 98 95 TRP A N 1
ATOM 737 C CA . TRP A 1 95 ? -7 4.32 -3.133 1 98 95 TRP A CA 1
ATOM 738 C C . TRP A 1 95 ? -6.016 4.348 -1.97 1 98 95 TRP A C 1
ATOM 740 O O . TRP A 1 95 ? -5.012 5.066 -2.014 1 98 95 TRP A O 1
ATOM 750 N N . MET A 1 96 ? -6.273 3.539 -0.931 1 98.69 96 MET A N 1
ATOM 751 C CA . MET A 1 96 ? -5.324 3.404 0.17 1 98.69 96 MET A CA 1
ATOM 752 C C . MET A 1 96 ? -3.984 2.881 -0.329 1 98.69 96 MET A C 1
ATOM 754 O O . MET A 1 96 ? -2.93 3.307 0.148 1 98.69 96 MET A O 1
ATOM 758 N N . PHE A 1 97 ? -4.023 1.994 -1.259 1 98.38 97 PHE A N 1
ATOM 759 C CA . PHE A 1 97 ? -2.795 1.397 -1.772 1 98.38 97 PHE A CA 1
ATOM 760 C C . PHE A 1 97 ? -2.203 2.252 -2.887 1 98.38 97 PHE A C 1
ATOM 762 O O . PHE A 1 97 ? -0.983 2.293 -3.062 1 98.38 97 PHE A O 1
ATOM 769 N N . PHE A 1 98 ? -3.041 2.98 -3.654 1 97.88 98 PHE A N 1
ATOM 770 C CA . PHE A 1 98 ? -2.631 3.75 -4.824 1 97.88 98 PHE A CA 1
ATOM 771 C C . PHE A 1 98 ? -1.562 4.77 -4.453 1 97.88 98 PHE A C 1
ATOM 773 O O . PHE A 1 98 ? -0.546 4.891 -5.141 1 97.88 98 PHE A O 1
ATOM 780 N N . THR A 1 99 ? -1.752 5.453 -3.393 1 98.06 99 THR A N 1
ATOM 781 C CA . THR A 1 99 ? -0.888 6.578 -3.047 1 98.06 99 THR A CA 1
ATOM 782 C C . THR A 1 99 ? 0.537 6.102 -2.779 1 98.06 99 THR A C 1
ATOM 784 O O . THR A 1 99 ? 1.479 6.547 -3.438 1 98.06 99 THR A O 1
ATOM 787 N N . PRO A 1 100 ? 0.69 5.125 -1.909 1 97.06 100 PRO A N 1
ATOM 788 C CA . PRO A 1 100 ? 2.076 4.734 -1.636 1 97.06 100 PRO A CA 1
ATOM 789 C C . PRO A 1 100 ? 2.662 3.838 -2.725 1 97.06 100 PRO A C 1
ATOM 791 O O . PRO A 1 100 ? 3.885 3.721 -2.842 1 97.06 100 PRO A O 1
ATOM 794 N N . THR A 1 101 ? 1.843 3.234 -3.58 1 96.5 101 THR A N 1
ATOM 795 C CA . THR A 1 101 ? 2.352 2.246 -4.523 1 96.5 101 THR A CA 1
ATOM 796 C C . THR A 1 101 ? 2.498 2.855 -5.918 1 96.5 101 THR A C 1
ATOM 798 O O . THR A 1 101 ? 3.236 2.332 -6.754 1 96.5 101 THR A O 1
ATOM 801 N N . CYS A 1 102 ? 1.805 3.93 -6.168 1 96.62 102 CYS A N 1
ATOM 802 C CA . CYS A 1 102 ? 1.85 4.543 -7.492 1 96.62 102 CYS A CA 1
ATOM 803 C C . CYS A 1 102 ? 2.377 5.973 -7.414 1 96.62 102 CYS A C 1
ATOM 805 O O . CYS A 1 102 ? 3.426 6.281 -7.98 1 96.62 102 CYS A O 1
ATOM 807 N N . LEU A 1 103 ? 1.747 6.801 -6.641 1 97.25 103 LEU A N 1
ATOM 808 C CA . LEU A 1 103 ? 2.133 8.211 -6.59 1 97.25 103 LEU A CA 1
ATOM 809 C C . LEU A 1 103 ? 3.553 8.367 -6.059 1 97.25 103 LEU A C 1
ATOM 811 O O . LEU A 1 103 ? 4.391 9.016 -6.688 1 97.25 103 LEU A O 1
ATOM 815 N N . GLU A 1 104 ? 3.846 7.727 -4.945 1 96.19 104 GLU A N 1
ATOM 816 C CA . GLU A 1 104 ? 5.121 7.973 -4.277 1 96.19 104 GLU A CA 1
ATOM 817 C C . GLU A 1 104 ? 6.289 7.453 -5.109 1 96.19 104 GLU A C 1
ATOM 819 O O . GLU A 1 104 ? 7.277 8.156 -5.312 1 96.19 104 GLU A O 1
ATOM 824 N N . PRO A 1 105 ? 6.223 6.262 -5.668 1 94.62 105 PRO A N 1
ATOM 825 C CA . PRO A 1 105 ? 7.324 5.852 -6.539 1 94.62 105 PRO A CA 1
ATOM 826 C C . PRO A 1 105 ? 7.426 6.707 -7.801 1 94.62 105 PRO A C 1
ATOM 828 O O . PRO A 1 105 ? 8.531 6.945 -8.305 1 94.62 105 PRO A O 1
ATOM 831 N N . ALA A 1 106 ? 6.32 7.156 -8.344 1 94.94 106 ALA A N 1
ATOM 832 C CA . ALA A 1 106 ? 6.359 8.055 -9.492 1 94.94 106 ALA A CA 1
ATOM 833 C C . ALA A 1 106 ? 7.051 9.367 -9.141 1 94.94 106 ALA A C 1
ATOM 835 O O . ALA A 1 106 ? 7.785 9.93 -9.953 1 94.94 106 ALA A O 1
ATOM 836 N N . MET A 1 107 ? 6.773 9.883 -7.949 1 94.69 107 MET A N 1
ATOM 837 C CA . MET A 1 107 ? 7.441 11.07 -7.441 1 94.69 107 MET A CA 1
ATOM 838 C C . MET A 1 107 ? 8.953 10.867 -7.375 1 94.69 107 MET A C 1
ATOM 840 O O . MET A 1 107 ? 9.719 11.734 -7.797 1 94.69 107 MET A O 1
ATOM 844 N N . ALA A 1 108 ? 9.352 9.734 -6.84 1 93 108 ALA A N 1
ATOM 845 C CA . ALA A 1 108 ? 10.773 9.414 -6.711 1 93 108 ALA A CA 1
ATOM 846 C C . ALA A 1 108 ? 11.445 9.32 -8.078 1 93 108 ALA A C 1
ATOM 848 O O . ALA A 1 108 ? 12.562 9.812 -8.266 1 93 108 ALA A O 1
ATOM 849 N N . GLU A 1 109 ? 10.75 8.68 -8.992 1 92.25 109 GLU A N 1
ATOM 850 C CA . GLU A 1 109 ? 11.266 8.555 -10.352 1 92.25 109 GLU A CA 1
ATOM 851 C C . GLU A 1 109 ? 11.484 9.922 -10.984 1 92.25 109 GLU A C 1
ATOM 853 O O . GLU A 1 109 ? 12.531 10.18 -11.578 1 92.25 109 GLU A O 1
ATOM 858 N N . LYS A 1 110 ? 10.523 10.742 -10.844 1 91.25 110 LYS A N 1
ATOM 859 C CA . LYS A 1 110 ? 10.633 12.086 -11.391 1 91.25 110 LYS A CA 1
ATOM 860 C C . LYS A 1 110 ? 11.742 12.875 -10.688 1 91.25 110 LYS A C 1
ATOM 862 O O . LYS A 1 110 ? 12.508 13.586 -11.336 1 91.25 110 LYS A O 1
ATOM 867 N N . PHE A 1 111 ? 11.812 12.734 -9.445 1 89.81 111 PHE A N 1
ATOM 868 C CA . PHE A 1 111 ? 12.781 13.453 -8.625 1 89.81 111 PHE A CA 1
ATOM 869 C C . PHE A 1 111 ? 14.203 13.094 -9.023 1 89.81 111 PHE A C 1
ATOM 871 O O . PHE A 1 111 ? 15.078 13.961 -9.102 1 89.81 111 PHE A O 1
ATOM 878 N N . THR A 1 112 ? 14.469 11.844 -9.312 1 88.81 112 THR A N 1
ATOM 879 C CA . THR A 1 112 ? 15.82 11.367 -9.594 1 88.81 112 THR A CA 1
ATOM 880 C C . THR A 1 112 ? 16.125 11.477 -11.086 1 88.81 112 THR A C 1
ATOM 882 O O . THR A 1 112 ? 17.281 11.391 -11.492 1 88.81 112 THR A O 1
ATOM 885 N N . GLY A 1 113 ? 15.086 11.609 -11.867 1 85.69 113 GLY A N 1
ATOM 886 C CA . GLY A 1 113 ? 15.266 11.602 -13.312 1 85.69 113 GLY A CA 1
ATOM 887 C C . GLY A 1 113 ? 15.562 10.227 -13.867 1 85.69 113 GLY A C 1
ATOM 888 O O . GLY A 1 113 ? 16.172 10.102 -14.938 1 85.69 113 GLY A O 1
ATOM 889 N N . ALA A 1 114 ? 15.234 9.234 -13.125 1 84.5 114 ALA A N 1
ATOM 890 C CA . ALA A 1 114 ? 15.477 7.863 -13.555 1 84.5 114 ALA A CA 1
ATOM 891 C C . ALA A 1 114 ? 14.695 7.539 -14.828 1 84.5 114 ALA A C 1
ATOM 893 O O . ALA A 1 114 ? 13.594 8.062 -15.031 1 84.5 114 ALA A O 1
ATOM 894 N N . SER A 1 115 ? 15.375 6.676 -15.711 1 80.31 115 SER A N 1
ATOM 895 C CA . SER A 1 115 ? 14.672 6.207 -16.906 1 80.31 115 SER A CA 1
ATOM 896 C C . SER A 1 115 ? 13.547 5.242 -16.531 1 80.31 115 SER A C 1
ATOM 898 O O . SER A 1 115 ? 13.789 4.219 -15.891 1 80.31 115 SER A O 1
ATOM 900 N N . GLY A 1 116 ? 12.445 5.68 -16.516 1 76.25 116 GLY A N 1
ATOM 901 C CA . GLY A 1 116 ? 11.328 4.84 -16.109 1 76.25 116 GLY A CA 1
ATOM 902 C C . GLY A 1 116 ? 10.969 3.783 -17.141 1 76.25 116 GLY A C 1
ATOM 903 O O . GLY A 1 116 ? 11.539 3.76 -18.234 1 76.25 116 GLY A O 1
ATOM 904 N N . ASN A 1 117 ? 10.297 2.697 -16.703 1 82.12 117 ASN A N 1
ATOM 905 C CA . ASN A 1 117 ? 9.648 1.694 -17.531 1 82.12 117 ASN A CA 1
ATOM 906 C C . ASN A 1 117 ? 8.148 1.626 -17.266 1 82.12 117 ASN A C 1
ATOM 908 O O . ASN A 1 117 ? 7.695 0.83 -16.453 1 82.12 117 ASN A O 1
ATOM 912 N N . PRO A 1 118 ? 7.453 2.443 -18 1 77.25 118 PRO A N 1
ATOM 913 C CA . PRO A 1 118 ? 6.031 2.592 -17.672 1 77.25 118 PRO A CA 1
ATOM 914 C C . PRO A 1 118 ? 5.238 1.308 -17.906 1 77.25 118 PRO A C 1
ATOM 916 O O . PRO A 1 118 ? 4.133 1.156 -17.391 1 77.25 118 PRO A O 1
ATOM 919 N N . VAL A 1 119 ? 5.812 0.412 -18.656 1 71.75 119 VAL A N 1
ATOM 920 C CA . VAL A 1 119 ? 5.133 -0.85 -18.938 1 71.75 119 VAL A CA 1
ATOM 921 C C . VAL A 1 119 ? 5.379 -1.83 -17.797 1 71.75 119 VAL A C 1
ATOM 923 O O . VAL A 1 119 ? 4.445 -2.477 -17.312 1 71.75 119 VAL A O 1
ATOM 926 N N . ALA A 1 120 ? 6.559 -1.833 -17.328 1 76.81 120 ALA A N 1
ATOM 927 C CA . ALA A 1 120 ? 6.965 -2.826 -16.344 1 76.81 120 ALA A CA 1
ATOM 928 C C . ALA A 1 120 ? 6.609 -2.369 -14.93 1 76.81 120 ALA A C 1
ATOM 930 O O . ALA A 1 120 ? 6.289 -3.189 -14.07 1 76.81 120 ALA A O 1
ATOM 931 N N . PHE A 1 121 ? 6.625 -1.023 -14.773 1 85.19 121 PHE A N 1
ATOM 932 C CA . PHE A 1 121 ? 6.398 -0.52 -13.422 1 85.19 121 PHE A CA 1
ATOM 933 C C . PHE A 1 121 ? 4.914 -0.289 -13.172 1 85.19 121 PHE A C 1
ATOM 935 O O . PHE A 1 121 ? 4.227 0.32 -13.992 1 85.19 121 PHE A O 1
ATOM 942 N N . GLY A 1 122 ? 4.469 -0.727 -12.086 1 84.81 122 GLY A N 1
ATOM 943 C CA . GLY A 1 122 ? 3.057 -0.661 -11.734 1 84.81 122 GLY A CA 1
ATOM 944 C C . GLY A 1 122 ? 2.516 0.756 -11.711 1 84.81 122 GLY A C 1
ATOM 945 O O . GLY A 1 122 ? 1.327 0.978 -11.953 1 84.81 122 GLY A O 1
ATOM 946 N N . TRP A 1 123 ? 3.383 1.764 -11.453 1 90.56 123 TRP A N 1
ATOM 947 C CA . TRP A 1 123 ? 2.932 3.145 -11.312 1 90.56 123 TRP A CA 1
ATOM 948 C C . TRP A 1 123 ? 3.029 3.885 -12.648 1 90.56 123 TRP A C 1
ATOM 950 O O . TRP A 1 123 ? 2.592 5.031 -12.758 1 90.56 123 TRP A O 1
ATOM 960 N N . GLY A 1 124 ? 3.562 3.236 -13.703 1 90.06 124 GLY A N 1
ATOM 961 C CA . GLY A 1 124 ? 3.779 3.953 -14.945 1 90.06 124 GLY A CA 1
ATOM 962 C C . GLY A 1 124 ? 4.727 5.129 -14.805 1 90.06 124 GLY A C 1
ATOM 963 O O . GLY A 1 124 ? 5.934 4.945 -14.648 1 90.06 124 GLY A O 1
ATOM 964 N N . ASN A 1 125 ? 4.168 6.379 -14.875 1 90.56 125 ASN A N 1
ATOM 965 C CA . ASN A 1 125 ? 4.914 7.609 -14.633 1 90.56 125 ASN A CA 1
ATOM 966 C C . ASN A 1 125 ? 4.043 8.672 -13.969 1 90.56 125 ASN A C 1
ATOM 968 O O . ASN A 1 125 ? 2.85 8.453 -13.742 1 90.56 125 ASN A O 1
ATOM 972 N N . ILE A 1 126 ? 4.672 9.75 -13.695 1 93.56 126 ILE A N 1
ATOM 973 C CA . ILE A 1 126 ? 4.008 10.773 -12.898 1 93.56 126 ILE A CA 1
ATOM 974 C C . ILE A 1 126 ? 2.824 11.344 -13.672 1 93.56 126 ILE A C 1
ATOM 976 O O . ILE A 1 126 ? 1.804 11.711 -13.086 1 93.56 126 ILE A O 1
ATOM 980 N N . THR A 1 127 ? 2.932 11.414 -14.977 1 92.69 127 THR A N 1
ATOM 981 C CA . THR A 1 127 ? 1.858 11.945 -15.812 1 92.69 127 THR A CA 1
ATOM 982 C C . THR A 1 127 ? 0.635 11.031 -15.766 1 92.69 127 THR A C 1
ATOM 984 O O . THR A 1 127 ? -0.498 11.508 -15.672 1 92.69 127 THR A O 1
ATOM 987 N N . ARG A 1 128 ? 0.873 9.75 -15.82 1 91.94 128 ARG A N 1
ATOM 988 C CA . ARG A 1 128 ? -0.212 8.781 -15.727 1 91.94 128 ARG A CA 1
ATOM 989 C C . ARG A 1 128 ? -0.898 8.852 -14.367 1 91.94 128 ARG A C 1
ATOM 991 O O . ARG A 1 128 ? -2.125 8.773 -14.273 1 91.94 128 ARG A O 1
ATOM 998 N N . VAL A 1 129 ? -0.122 8.961 -13.352 1 95.44 129 VAL A N 1
ATOM 999 C CA . VAL A 1 129 ? -0.645 9.062 -11.992 1 95.44 129 VAL A CA 1
ATOM 1000 C C . VAL A 1 129 ? -1.495 10.32 -11.859 1 95.44 129 VAL A C 1
ATOM 1002 O O . VAL A 1 129 ? -2.592 10.281 -11.305 1 95.44 129 VAL A O 1
ATOM 1005 N N . GLN A 1 130 ? -0.987 11.422 -12.383 1 94.94 130 GLN A N 1
ATOM 1006 C CA . GLN A 1 130 ? -1.717 12.688 -12.352 1 94.94 130 GLN A CA 1
ATOM 1007 C C . GLN A 1 130 ? -3.057 12.57 -13.07 1 94.94 130 GLN A C 1
ATOM 1009 O O . GLN A 1 130 ? -4.07 13.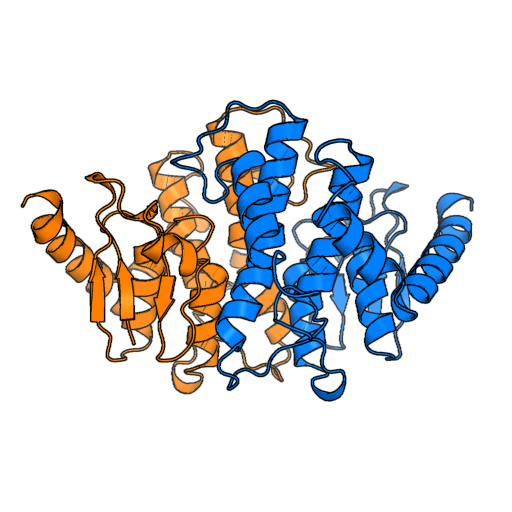078 -12.594 1 94.94 130 GLN A O 1
ATOM 1014 N N . ARG A 1 131 ? -3.066 11.93 -14.172 1 93.25 131 ARG A N 1
ATOM 1015 C CA . ARG A 1 131 ? -4.289 11.742 -14.953 1 93.25 131 ARG A CA 1
ATOM 1016 C C . ARG A 1 131 ? -5.301 10.898 -14.18 1 93.25 131 ARG A C 1
ATOM 1018 O O . ARG A 1 131 ? -6.492 11.203 -14.172 1 93.25 131 ARG A O 1
ATOM 1025 N N . ALA A 1 132 ? -4.828 9.852 -13.586 1 94.19 132 ALA A N 1
ATOM 1026 C CA . ALA A 1 132 ? -5.695 8.992 -12.789 1 94.19 132 ALA A CA 1
ATOM 1027 C C . ALA A 1 132 ? -6.359 9.773 -11.656 1 94.19 132 ALA A C 1
ATOM 1029 O O . ALA A 1 132 ? -7.555 9.625 -11.406 1 94.19 132 ALA A O 1
ATOM 1030 N N . LEU A 1 133 ? -5.586 10.609 -11 1 96.12 133 LEU A N 1
ATOM 1031 C CA . LEU A 1 133 ? -6.098 11.391 -9.883 1 96.12 133 LEU A CA 1
ATOM 1032 C C . LEU A 1 133 ? -7.086 12.445 -10.367 1 96.12 133 LEU A C 1
ATOM 1034 O O . LEU A 1 133 ? -8.125 12.664 -9.742 1 96.12 133 LEU A O 1
ATOM 1038 N N . ALA A 1 134 ? -6.715 13.102 -11.453 1 93.38 134 ALA A N 1
ATOM 1039 C CA . ALA A 1 134 ? -7.617 14.102 -12.023 1 93.38 134 ALA A CA 1
ATOM 1040 C C . ALA A 1 134 ? -8.961 13.484 -12.383 1 93.38 134 ALA A C 1
ATOM 1042 O O . ALA A 1 134 ? -10.016 14.094 -12.156 1 93.38 134 ALA A O 1
ATOM 1043 N N . GLN A 1 135 ? -8.945 12.305 -12.906 1 91.56 135 GLN A N 1
ATOM 1044 C CA . GLN A 1 135 ? -10.172 11.609 -13.273 1 91.56 135 GLN A CA 1
ATOM 1045 C C . GLN A 1 135 ? -10.984 11.227 -12.039 1 91.56 135 GLN A C 1
ATOM 1047 O O . GLN A 1 135 ? -12.203 11.375 -12.023 1 91.56 135 GLN A O 1
ATOM 1052 N N . ALA A 1 136 ? -10.312 10.727 -11.078 1 92.75 136 ALA A N 1
ATOM 1053 C CA . ALA A 1 136 ? -10.977 10.281 -9.859 1 92.75 136 ALA A CA 1
ATOM 1054 C C . ALA A 1 136 ? -11.648 11.453 -9.148 1 92.75 136 ALA A C 1
ATOM 1056 O O . ALA A 1 136 ? -12.695 11.297 -8.523 1 92.75 136 ALA A O 1
ATOM 1057 N N . LEU A 1 137 ? -11.078 12.625 -9.266 1 95.19 137 LEU A N 1
ATOM 1058 C CA . LEU A 1 137 ? -11.516 13.773 -8.492 1 95.19 137 LEU A CA 1
ATOM 1059 C C . LEU A 1 137 ? -12.328 14.734 -9.352 1 95.19 137 LEU A C 1
ATOM 1061 O O . LEU A 1 137 ? -12.68 15.828 -8.906 1 95.19 137 LEU A O 1
ATOM 1065 N N . ALA A 1 138 ? -12.609 14.336 -10.516 1 89.56 138 ALA A N 1
ATOM 1066 C CA . ALA A 1 138 ? -13.266 15.219 -11.484 1 89.56 138 ALA A CA 1
ATOM 1067 C C . ALA A 1 138 ? -14.695 15.531 -11.047 1 89.56 138 ALA A C 1
ATOM 1069 O O . ALA A 1 138 ? -15.203 16.625 -11.305 1 89.56 138 ALA A O 1
ATOM 1070 N N . HIS A 1 139 ? -15.344 14.633 -10.336 1 89.38 139 HIS A N 1
ATOM 1071 C CA . HIS A 1 139 ? -16.781 14.82 -10.141 1 89.38 139 HIS A CA 1
ATOM 1072 C C . HIS A 1 139 ? -17.141 14.703 -8.664 1 89.38 139 HIS A C 1
ATOM 1074 O O . HIS A 1 139 ? -18.328 14.719 -8.312 1 89.38 139 HIS A O 1
ATOM 1080 N N . SER A 1 140 ? -16.266 14.523 -7.879 1 95.06 140 SER A N 1
ATOM 1081 C CA . SER A 1 140 ? -16.516 14.398 -6.445 1 95.06 140 SER A CA 1
ATOM 1082 C C . SER A 1 140 ? -15.438 15.133 -5.641 1 95.06 140 SER A C 1
ATOM 1084 O O . SER A 1 140 ? -14.297 15.25 -6.082 1 95.06 140 SER A O 1
ATOM 1086 N N . PRO A 1 141 ? -15.836 15.641 -4.5 1 97.38 141 PRO A N 1
ATOM 1087 C CA . PRO A 1 141 ? -14.859 16.391 -3.695 1 97.38 141 PRO A CA 1
ATOM 1088 C C . PRO A 1 141 ? -13.781 15.484 -3.094 1 97.38 141 PRO A C 1
ATOM 1090 O O . PRO A 1 141 ? -12.688 15.953 -2.773 1 97.38 141 PRO A O 1
ATOM 1093 N N . TRP A 1 142 ? -14.109 14.219 -2.934 1 98.44 142 TRP A N 1
ATOM 1094 C CA . TRP A 1 142 ? -13.164 13.281 -2.33 1 98.44 142 TRP A CA 1
ATOM 1095 C C . TRP A 1 142 ? -13.055 12.008 -3.16 1 98.44 142 TRP A C 1
ATOM 1097 O O . TRP A 1 142 ? -13.758 11.852 -4.164 1 98.44 142 TRP A O 1
ATOM 1107 N N . LEU A 1 143 ? -12.117 11.109 -2.816 1 97.5 143 LEU A N 1
ATOM 1108 C CA . LEU A 1 143 ? -11.828 9.906 -3.592 1 97.5 143 LEU A CA 1
ATOM 1109 C C . LEU A 1 143 ? -13.023 8.969 -3.605 1 97.5 143 LEU A C 1
ATOM 1111 O O . LEU A 1 143 ? -13.258 8.266 -4.594 1 97.5 143 LEU A O 1
ATOM 1115 N N . ILE A 1 144 ? -13.703 8.898 -2.439 1 96.19 144 ILE A N 1
ATOM 1116 C CA . ILE A 1 144 ? -14.906 8.078 -2.328 1 96.19 144 ILE A CA 1
ATOM 1117 C C . ILE A 1 144 ? -16.141 8.977 -2.221 1 96.19 144 ILE A C 1
ATOM 1119 O O . ILE A 1 144 ? -16.719 9.117 -1.141 1 96.19 144 ILE A O 1
ATOM 1123 N N . GLY A 1 145 ? -16.531 9.555 -3.279 1 94.62 145 GLY A N 1
ATOM 1124 C CA . GLY A 1 145 ? -17.703 10.422 -3.314 1 94.62 145 GLY A CA 1
ATOM 1125 C C . GLY A 1 145 ? -17.562 11.641 -2.416 1 94.62 145 GLY A C 1
ATOM 1126 O O . GLY A 1 145 ? -16.594 12.383 -2.508 1 94.62 145 GLY A O 1
ATOM 1127 N N . ASP A 1 146 ? -18.578 11.766 -1.502 1 96.12 146 ASP A N 1
ATOM 1128 C CA . ASP A 1 146 ? -18.641 12.945 -0.648 1 96.12 146 ASP A CA 1
ATOM 1129 C C . ASP A 1 146 ? -18.031 12.672 0.722 1 96.12 146 ASP A C 1
ATOM 1131 O O . ASP A 1 146 ? -18.016 13.547 1.591 1 96.12 146 ASP A O 1
ATOM 1135 N N . ARG A 1 147 ? -17.406 11.57 0.854 1 95.06 147 ARG A N 1
ATOM 1136 C CA . ARG A 1 147 ? -16.859 11.172 2.148 1 95.06 147 ARG A CA 1
ATOM 1137 C C . ARG A 1 147 ? -15.352 11.359 2.193 1 95.06 147 ARG A C 1
ATOM 1139 O O . ARG A 1 147 ? -14.625 10.797 1.371 1 95.06 147 ARG A O 1
ATOM 1146 N N . PHE A 1 148 ? -14.961 12.195 3.168 1 98.56 148 PHE A N 1
ATOM 1147 C CA . PHE A 1 148 ? -13.531 12.25 3.461 1 98.56 148 PHE A CA 1
ATOM 1148 C C . PHE A 1 148 ? -13.086 11.023 4.242 1 98.56 148 PHE A C 1
ATOM 1150 O O . PHE A 1 148 ? -13.633 10.727 5.305 1 98.56 148 PHE A O 1
ATOM 1157 N N . THR A 1 149 ? -12.148 10.305 3.74 1 98.75 149 THR A N 1
ATOM 1158 C CA . THR A 1 149 ? -11.695 9.078 4.391 1 98.75 149 THR A CA 1
ATOM 1159 C C . THR A 1 149 ? -10.188 9.109 4.609 1 98.75 149 THR A C 1
ATOM 1161 O O . THR A 1 149 ? -9.516 10.062 4.215 1 98.75 149 THR A O 1
ATOM 1164 N N . ALA A 1 150 ? -9.648 8.047 5.199 1 98.88 150 ALA A N 1
ATOM 1165 C CA . ALA A 1 150 ? -8.219 7.855 5.402 1 98.88 150 ALA A CA 1
ATOM 1166 C C . ALA A 1 150 ? -7.469 7.891 4.074 1 98.88 150 ALA A C 1
ATOM 1168 O O . ALA A 1 150 ? -6.32 8.336 4.012 1 98.88 150 ALA A O 1
ATOM 1169 N N . ALA A 1 151 ? -8.102 7.434 2.994 1 98.81 151 ALA A N 1
ATOM 1170 C CA . ALA A 1 151 ? -7.477 7.477 1.676 1 98.81 151 ALA A CA 1
ATOM 1171 C C . ALA A 1 151 ? -7.227 8.914 1.234 1 98.81 151 ALA A C 1
ATOM 1173 O O . ALA A 1 151 ? -6.199 9.219 0.625 1 98.81 151 ALA A O 1
ATOM 1174 N N . ASP A 1 152 ? -8.156 9.781 1.529 1 98.88 152 ASP A N 1
ATOM 1175 C CA . ASP A 1 152 ? -8 11.195 1.201 1 98.88 152 ASP A CA 1
ATOM 1176 C C . ASP A 1 152 ? -6.871 11.82 2.016 1 98.88 152 ASP A C 1
ATOM 1178 O O . ASP A 1 152 ? -6.094 12.625 1.493 1 98.88 152 ASP A O 1
ATOM 1182 N N . LEU A 1 153 ? -6.863 11.523 3.279 1 98.94 153 LEU A N 1
ATOM 1183 C CA . LEU A 1 153 ? -5.812 12.031 4.156 1 98.94 153 LEU A CA 1
ATOM 1184 C C . LEU A 1 153 ? -4.434 11.633 3.639 1 98.94 153 LEU A C 1
ATOM 1186 O O . LEU A 1 153 ? -3.537 12.477 3.545 1 98.94 153 LEU A O 1
ATOM 1190 N N . LEU A 1 154 ? -4.277 10.391 3.307 1 98.81 154 LEU A N 1
ATOM 1191 C CA . LEU A 1 154 ? -3.021 9.859 2.791 1 98.81 154 LEU A CA 1
ATOM 1192 C C . LEU A 1 154 ? -2.625 10.562 1.496 1 98.81 154 LEU A C 1
ATOM 1194 O O . LEU A 1 154 ? -1.478 10.984 1.34 1 98.81 154 LEU A O 1
ATOM 1198 N N . LEU A 1 155 ? -3.557 10.719 0.622 1 98.75 155 LEU A N 1
ATOM 1199 C CA . LEU A 1 155 ? -3.285 11.336 -0.673 1 98.75 155 LEU A CA 1
ATOM 1200 C C . LEU A 1 155 ? -2.961 12.812 -0.515 1 98.75 155 LEU A C 1
ATOM 1202 O O . LEU A 1 155 ? -1.972 13.305 -1.067 1 98.75 155 LEU A O 1
ATOM 1206 N N . ALA A 1 156 ? -3.773 13.516 0.204 1 98.75 156 ALA A N 1
ATOM 1207 C CA . ALA A 1 156 ? -3.578 14.961 0.367 1 98.75 156 ALA A CA 1
ATOM 1208 C C . ALA A 1 156 ? -2.215 15.258 0.983 1 98.75 156 ALA A C 1
ATOM 1210 O O . ALA A 1 156 ? -1.512 16.172 0.536 1 98.75 156 ALA A O 1
ATOM 1211 N N . SER A 1 157 ? -1.889 14.516 1.982 1 98.38 157 SER A N 1
ATOM 1212 C CA . SER A 1 157 ? -0.593 14.703 2.627 1 98.38 157 SER A CA 1
ATOM 1213 C C . SER A 1 157 ? 0.552 14.453 1.651 1 98.38 157 SER A C 1
ATOM 1215 O O . SER A 1 157 ? 1.564 15.156 1.684 1 98.38 157 SER A O 1
ATOM 1217 N N . THR A 1 158 ? 0.45 13.453 0.84 1 98.06 158 THR A N 1
ATOM 1218 C CA . THR A 1 158 ? 1.488 13.117 -0.127 1 98.06 158 THR A CA 1
ATOM 1219 C C . THR A 1 158 ? 1.559 14.164 -1.234 1 98.06 158 THR A C 1
ATOM 1221 O O . THR A 1 158 ? 2.646 14.539 -1.673 1 98.06 158 THR A O 1
ATOM 1224 N N . LEU A 1 159 ? 0.39 14.594 -1.699 1 98.19 159 LEU A N 1
ATOM 1225 C CA . LEU A 1 159 ? 0.355 15.633 -2.725 1 98.19 159 LEU A CA 1
ATOM 1226 C C . LEU A 1 159 ? 1.02 16.906 -2.227 1 98.19 159 LEU A C 1
ATOM 1228 O O . LEU A 1 159 ? 1.706 17.594 -2.988 1 98.19 159 LEU A O 1
ATOM 1232 N N . LYS A 1 160 ? 0.805 17.234 -1.002 1 97.06 160 LYS A N 1
ATOM 1233 C CA . LYS A 1 160 ? 1.468 18.406 -0.434 1 97.06 160 LYS A CA 1
ATOM 1234 C C . LYS A 1 160 ? 2.984 18.297 -0.557 1 97.06 160 LYS A C 1
ATOM 1236 O O . LYS A 1 160 ? 3.658 19.266 -0.912 1 97.06 160 LYS A O 1
ATOM 1241 N N . ILE A 1 161 ? 3.504 17.141 -0.282 1 95.31 161 ILE A N 1
ATOM 1242 C CA . ILE A 1 161 ? 4.934 16.891 -0.43 1 95.31 161 ILE A CA 1
ATOM 1243 C C . ILE A 1 161 ? 5.34 17.062 -1.892 1 95.31 161 ILE A C 1
ATOM 1245 O O . ILE A 1 161 ? 6.371 17.672 -2.189 1 95.31 161 ILE A O 1
ATOM 1249 N N . ALA A 1 162 ? 4.562 16.516 -2.77 1 96.56 162 ALA A N 1
ATOM 1250 C CA . ALA A 1 162 ? 4.84 16.625 -4.199 1 96.56 162 ALA A CA 1
ATOM 1251 C C . ALA A 1 162 ? 4.875 18.078 -4.652 1 96.56 162 ALA A C 1
ATOM 1253 O O . ALA A 1 162 ? 5.719 18.469 -5.465 1 96.56 162 ALA A O 1
ATOM 1254 N N . PHE A 1 163 ? 3.939 18.891 -4.141 1 96.88 163 PHE A N 1
ATOM 1255 C CA . PHE A 1 163 ? 3.893 20.312 -4.457 1 96.88 163 PHE A CA 1
ATOM 1256 C C . PHE A 1 163 ? 5.141 21.016 -3.943 1 96.88 163 PHE A C 1
ATOM 1258 O O . PHE A 1 163 ? 5.785 21.766 -4.684 1 96.88 163 PHE A O 1
ATOM 1265 N N . ASP A 1 164 ? 5.473 20.766 -2.738 1 94.56 164 ASP A N 1
ATOM 1266 C CA . ASP A 1 164 ? 6.621 21.406 -2.107 1 94.56 164 ASP A CA 1
ATOM 1267 C C . ASP A 1 164 ? 7.918 21.062 -2.838 1 94.56 164 ASP A C 1
ATOM 1269 O O . ASP A 1 164 ? 8.836 21.875 -2.91 1 94.56 164 ASP A O 1
ATOM 1273 N N . ALA A 1 165 ? 7.965 19.891 -3.383 1 93.62 165 ALA A N 1
ATOM 1274 C CA . ALA A 1 165 ? 9.148 19.422 -4.102 1 93.62 165 ALA A CA 1
ATOM 1275 C C . ALA A 1 165 ? 9.086 19.812 -5.574 1 93.62 165 ALA A C 1
ATOM 1277 O O . ALA A 1 165 ? 9.969 19.438 -6.359 1 93.62 165 ALA A O 1
ATOM 1278 N N . HIS A 1 166 ? 8.047 20.453 -5.996 1 94.94 166 HIS A N 1
ATOM 1279 C CA . HIS A 1 166 ? 7.828 20.938 -7.352 1 94.94 166 HIS A CA 1
ATOM 1280 C C . HIS A 1 166 ? 7.766 19.781 -8.344 1 94.94 166 HIS A C 1
ATOM 1282 O O . HIS A 1 166 ? 8.273 19.891 -9.469 1 94.94 166 HIS A O 1
ATOM 1288 N N . LEU A 1 167 ? 7.191 18.672 -7.891 1 94.44 167 LEU A N 1
ATOM 1289 C CA . LEU A 1 167 ? 7.047 17.516 -8.75 1 94.44 167 LEU A CA 1
ATOM 1290 C C . LEU A 1 167 ? 5.695 17.531 -9.461 1 94.44 167 LEU A C 1
ATOM 1292 O O . LEU A 1 167 ? 5.535 16.891 -10.516 1 94.44 167 LEU A O 1
ATOM 1296 N N . LEU A 1 168 ? 4.699 18.109 -8.844 1 95.56 168 LEU A N 1
ATOM 1297 C CA . LEU A 1 168 ? 3.369 18.312 -9.406 1 95.56 168 LEU A CA 1
ATOM 1298 C C . LEU A 1 168 ? 2.924 19.766 -9.211 1 95.56 168 LEU A C 1
ATOM 1300 O O . LEU A 1 168 ? 3.338 20.422 -8.258 1 95.56 168 LEU A O 1
ATOM 1304 N N . PRO A 1 169 ? 2.084 20.203 -10.141 1 92.06 169 PRO A N 1
ATOM 1305 C CA . PRO A 1 169 ? 1.577 21.562 -9.961 1 92.06 169 PRO A CA 1
ATOM 1306 C C . PRO A 1 169 ? 0.586 21.672 -8.805 1 92.06 169 PRO A C 1
ATOM 1308 O O . PRO A 1 169 ? -0.199 20.75 -8.57 1 92.06 169 PRO A O 1
ATOM 1311 N N . HIS A 1 170 ? 0.593 22.766 -8.141 1 92.5 170 HIS A N 1
ATOM 1312 C CA . HIS A 1 170 ? -0.27 22.984 -6.988 1 92.5 170 HIS A CA 1
ATOM 1313 C C . HIS A 1 170 ? -1.559 23.703 -7.391 1 92.5 170 HIS A C 1
ATOM 1315 O O . HIS A 1 170 ? -2.262 24.25 -6.535 1 92.5 170 HIS A O 1
ATOM 1321 N N . GLU A 1 171 ? -1.873 23.688 -8.555 1 92.38 171 GLU A N 1
ATOM 1322 C CA . GLU A 1 171 ? -3.057 24.359 -9.078 1 92.38 171 GLU A CA 1
ATOM 1323 C C . GLU A 1 171 ? -4.059 23.344 -9.648 1 92.38 171 GLU A C 1
ATOM 1325 O O . GLU A 1 171 ? -3.818 22.141 -9.609 1 92.38 171 GLU A O 1
ATOM 1330 N N . GLY A 1 172 ? -5.281 23.859 -9.984 1 94.44 172 GLY A N 1
ATOM 1331 C CA . GLY A 1 172 ? -6.301 23.031 -10.602 1 94.44 172 GLY A CA 1
ATOM 1332 C C . GLY A 1 172 ? -6.961 22.078 -9.625 1 94.44 172 GLY A C 1
ATOM 1333 O O . GLY A 1 172 ? -7.125 22.391 -8.445 1 94.44 172 GLY A O 1
ATOM 1334 N N . VAL A 1 173 ? -7.32 20.969 -10.109 1 95.38 173 VAL A N 1
ATOM 1335 C CA . VAL A 1 173 ? -8.133 20.016 -9.367 1 95.38 173 VAL A CA 1
ATOM 1336 C C . VAL A 1 173 ? -7.352 19.484 -8.172 1 95.38 173 VAL A C 1
ATOM 1338 O O . VAL A 1 173 ? -7.902 19.359 -7.07 1 95.38 173 VAL A O 1
ATOM 1341 N N . LEU A 1 174 ? -6.07 19.234 -8.383 1 97 174 LEU A N 1
ATOM 1342 C CA . LEU A 1 174 ? -5.262 18.688 -7.301 1 97 174 LEU A CA 1
ATOM 1343 C C . LEU A 1 174 ? -5.004 19.734 -6.223 1 97 174 LEU A C 1
ATOM 1345 O O . LEU A 1 174 ? -5.035 19.422 -5.031 1 97 174 LEU A O 1
ATOM 1349 N N . GLY A 1 175 ? -4.703 20.922 -6.648 1 97 175 GLY A N 1
ATOM 1350 C CA . GLY A 1 175 ? -4.527 22 -5.688 1 97 175 GLY A CA 1
ATOM 1351 C C . GLY A 1 175 ? -5.766 22.25 -4.852 1 97 175 GLY A C 1
ATOM 1352 O O . GLY A 1 175 ? -5.676 22.391 -3.629 1 97 175 GLY A O 1
ATOM 1353 N N . ASP A 1 176 ? -6.902 22.359 -5.535 1 97.38 176 ASP A N 1
ATOM 1354 C CA . ASP A 1 176 ? -8.172 22.594 -4.844 1 97.38 176 ASP A CA 1
ATOM 1355 C C . ASP A 1 176 ? -8.461 21.453 -3.859 1 97.38 176 ASP A C 1
ATOM 1357 O O . ASP A 1 176 ? -8.977 21.703 -2.766 1 97.38 176 ASP A O 1
ATOM 1361 N N . TYR A 1 177 ? -8.164 20.312 -4.246 1 98.31 177 TYR A N 1
ATOM 1362 C CA . TYR A 1 177 ? -8.367 19.109 -3.441 1 98.31 177 TYR A CA 1
ATOM 1363 C C . TYR A 1 177 ? -7.566 19.172 -2.146 1 98.31 177 TYR A C 1
ATOM 1365 O O . TYR A 1 177 ? -8.109 18.953 -1.062 1 98.31 177 TYR A O 1
ATOM 1373 N N . VAL A 1 178 ? -6.27 19.516 -2.283 1 98.31 178 VAL A N 1
ATOM 1374 C CA . VAL A 1 178 ? -5.391 19.594 -1.121 1 98.31 178 VAL A CA 1
ATOM 1375 C C . VAL A 1 178 ? -5.828 20.75 -0.222 1 98.31 178 VAL A C 1
ATOM 1377 O O . VAL A 1 178 ? -5.863 20.609 1.003 1 98.31 178 VAL A O 1
ATOM 1380 N N . ALA A 1 179 ? -6.172 21.859 -0.823 1 98.06 179 ALA A N 1
ATOM 1381 C CA . ALA A 1 179 ? -6.641 23 -0.053 1 98.06 179 ALA A CA 1
ATOM 1382 C C . ALA A 1 179 ? -7.879 22.656 0.764 1 98.06 179 ALA A C 1
ATOM 1384 O O . ALA A 1 179 ? -8.008 23.062 1.918 1 98.06 179 ALA A O 1
ATOM 1385 N N . ARG A 1 180 ? -8.797 21.953 0.171 1 98.25 180 ARG A N 1
ATOM 1386 C CA . ARG A 1 180 ? -10 21.5 0.864 1 98.25 180 ARG A CA 1
ATOM 1387 C C . ARG A 1 180 ? -9.656 20.609 2.057 1 98.25 180 ARG A C 1
ATOM 1389 O O . ARG A 1 180 ? -10.25 20.75 3.125 1 98.25 180 ARG A O 1
ATOM 1396 N N . ALA A 1 181 ? -8.766 19.703 1.866 1 98.62 181 ALA A N 1
ATOM 1397 C CA . ALA A 1 181 ? -8.336 18.812 2.943 1 98.62 181 ALA A CA 1
ATOM 1398 C C . ALA A 1 181 ? -7.688 19.609 4.078 1 98.62 181 ALA A C 1
ATOM 1400 O O . ALA A 1 181 ? -7.934 19.328 5.254 1 98.62 181 ALA A O 1
ATOM 1401 N N . GLU A 1 182 ? -6.902 20.594 3.719 1 98.12 182 GLU A N 1
ATOM 1402 C CA . GLU A 1 182 ? -6.164 21.375 4.703 1 98.12 182 GLU A CA 1
ATOM 1403 C C . GLU A 1 182 ? -7.09 22.297 5.48 1 98.12 182 GLU A C 1
ATOM 1405 O O . GLU A 1 182 ? -6.715 22.828 6.531 1 98.12 182 GLU A O 1
ATOM 1410 N N . ASP A 1 183 ? -8.234 22.516 4.977 1 98.31 183 ASP A N 1
ATOM 1411 C CA . ASP A 1 183 ? -9.203 23.391 5.629 1 98.31 183 ASP A CA 1
ATOM 1412 C C . ASP A 1 183 ? -9.938 22.672 6.75 1 98.31 183 ASP A C 1
ATOM 1414 O O . ASP A 1 183 ? -10.711 23.281 7.492 1 98.31 183 ASP A O 1
ATOM 1418 N N . ARG A 1 184 ? -9.727 21.469 6.887 1 98.56 184 ARG A N 1
ATOM 1419 C CA . ARG A 1 184 ? -10.383 20.703 7.941 1 98.56 184 ARG A CA 1
ATOM 1420 C C . ARG A 1 184 ? -9.828 21.078 9.312 1 98.56 184 ARG A C 1
ATOM 1422 O O . ARG A 1 184 ? -8.617 21.281 9.461 1 98.56 184 ARG A O 1
ATOM 1429 N N . ASP A 1 185 ? -10.68 21.047 10.32 1 98.56 185 ASP A N 1
ATOM 1430 C CA . ASP A 1 185 ? -10.289 21.438 11.672 1 98.56 185 ASP A CA 1
ATOM 1431 C C . ASP A 1 185 ? -9.195 20.531 12.211 1 98.56 185 ASP A C 1
ATOM 1433 O O . ASP A 1 185 ? -8.25 20.984 12.859 1 98.56 185 ASP A O 1
ATOM 1437 N N . ALA A 1 186 ? -9.32 19.281 11.992 1 98.75 186 ALA A N 1
ATOM 1438 C CA . ALA A 1 186 ? -8.352 18.328 12.508 1 98.75 186 ALA A CA 1
ATOM 1439 C C . ALA A 1 186 ? -6.969 18.547 11.891 1 98.75 186 ALA A C 1
ATOM 1441 O O . ALA A 1 186 ? -5.949 18.359 12.555 1 98.75 186 ALA A O 1
ATOM 1442 N N . PHE A 1 187 ? -6.918 18.953 10.656 1 98.81 187 PHE A N 1
ATOM 1443 C CA . PHE A 1 187 ? -5.648 19.281 10.023 1 98.81 187 PHE A CA 1
ATOM 1444 C C . PHE A 1 187 ? -4.98 20.453 10.711 1 98.81 187 PHE A C 1
ATOM 1446 O O . PHE A 1 187 ? -3.789 20.406 11.023 1 98.81 187 PHE A O 1
ATOM 1453 N N . ARG A 1 188 ? -5.711 21.453 10.914 1 98.56 188 ARG A N 1
ATOM 1454 C CA . ARG A 1 188 ? -5.184 22.641 11.555 1 98.56 188 ARG A CA 1
ATOM 1455 C C . ARG A 1 188 ? -4.66 22.328 12.953 1 98.56 188 ARG A C 1
ATOM 1457 O O . ARG A 1 188 ? -3.613 22.844 13.359 1 98.56 188 ARG A O 1
ATOM 1464 N N . ARG A 1 189 ? -5.418 21.516 13.648 1 98.69 189 ARG A N 1
ATOM 1465 C CA . ARG A 1 189 ? -4.949 21.094 14.969 1 98.69 189 ARG A CA 1
ATOM 1466 C C . ARG A 1 189 ? -3.635 20.328 14.867 1 98.69 189 ARG A C 1
ATOM 1468 O O . ARG A 1 189 ? -2.711 20.562 15.648 1 98.69 189 ARG A O 1
ATOM 1475 N N . ALA A 1 190 ? -3.557 19.406 13.922 1 98.75 190 ALA A N 1
ATOM 1476 C CA . ALA A 1 190 ? -2.346 18.625 13.727 1 98.75 190 ALA A CA 1
ATOM 1477 C C . ALA A 1 190 ? -1.156 19.516 13.383 1 98.75 190 ALA A C 1
ATOM 1479 O O . ALA A 1 190 ? -0.044 19.281 13.867 1 98.75 190 ALA A O 1
ATOM 1480 N N . VAL A 1 191 ? -1.39 20.531 12.562 1 98.5 191 VAL A N 1
ATOM 1481 C CA . VAL A 1 191 ? -0.34 21.469 12.172 1 98.5 191 VAL A CA 1
ATOM 1482 C C . VAL A 1 191 ? 0.15 22.234 13.398 1 98.5 191 VAL A C 1
ATOM 1484 O O . VAL A 1 191 ? 1.354 22.438 13.57 1 98.5 191 VAL A O 1
ATOM 1487 N N . ALA A 1 192 ? -0.789 22.625 14.195 1 98.56 192 ALA A N 1
ATOM 1488 C CA . ALA A 1 192 ? -0.415 23.344 15.414 1 98.56 192 ALA A CA 1
ATOM 1489 C C . ALA A 1 192 ? 0.447 22.469 16.312 1 98.56 192 ALA A C 1
ATOM 1491 O O . ALA A 1 192 ? 1.434 22.953 16.891 1 98.56 192 ALA A O 1
ATOM 1492 N N . ILE A 1 193 ? 0.081 21.25 16.453 1 98.5 193 ILE A N 1
ATOM 1493 C CA . ILE A 1 193 ? 0.85 20.312 17.281 1 98.5 193 ILE A CA 1
ATOM 1494 C C . ILE A 1 193 ? 2.232 20.109 16.656 1 98.5 193 ILE A C 1
ATOM 1496 O O . ILE A 1 193 ? 3.242 20.109 17.375 1 98.5 193 ILE A O 1
ATOM 1500 N N . GLU A 1 194 ? 2.25 19.922 15.344 1 97.88 194 GLU A N 1
ATOM 1501 C CA . GLU A 1 194 ? 3.508 19.75 14.625 1 97.88 194 GLU A CA 1
ATOM 1502 C C . GLU A 1 194 ? 4.441 20.938 14.875 1 97.88 194 GLU A C 1
ATOM 1504 O O . GLU A 1 194 ? 5.641 20.75 15.086 1 97.88 194 GLU A O 1
ATOM 1509 N N . GLN A 1 195 ? 3.926 22.109 14.836 1 97.44 195 GLN A N 1
ATOM 1510 C CA . GLN A 1 195 ? 4.723 23.312 15.039 1 97.44 195 GLN A CA 1
ATOM 1511 C C . GLN A 1 195 ? 5.266 23.375 16.469 1 97.44 195 GLN A C 1
ATOM 1513 O O . GLN A 1 195 ? 6.426 23.719 16.672 1 97.44 195 GLN A O 1
ATOM 1518 N N . ARG A 1 196 ? 4.422 23.062 17.359 1 97.44 196 ARG A N 1
ATOM 1519 C CA . ARG A 1 196 ? 4.84 23.047 18.75 1 97.44 196 ARG A CA 1
ATOM 1520 C C . ARG A 1 196 ? 5.945 22.016 18.984 1 97.44 196 ARG A C 1
ATOM 1522 O O . ARG A 1 196 ? 6.945 22.312 19.641 1 97.44 196 ARG A O 1
ATOM 1529 N N . GLU A 1 197 ? 5.77 20.812 18.438 1 97.19 197 GLU A N 1
ATOM 1530 C CA . GLU A 1 197 ? 6.746 19.75 18.625 1 97.19 197 GLU A CA 1
ATOM 1531 C C . GLU A 1 197 ? 8.055 20.062 17.906 1 97.19 197 GLU A C 1
ATOM 1533 O O . GLU A 1 197 ? 9.133 19.719 18.375 1 97.19 197 GLU A O 1
ATOM 1538 N N . ALA A 1 198 ? 7.941 20.719 16.75 1 96.25 198 ALA A N 1
ATOM 1539 C CA . ALA A 1 198 ? 9.148 21.125 16.031 1 96.25 198 ALA A CA 1
ATOM 1540 C C . ALA A 1 198 ? 9.953 22.125 16.859 1 96.25 198 ALA A C 1
ATOM 1542 O O . ALA A 1 198 ? 11.18 22.031 16.938 1 96.25 198 ALA A O 1
ATOM 1543 N N . ALA A 1 199 ? 9.297 23.047 17.453 1 96 199 ALA A N 1
ATOM 1544 C CA . ALA A 1 199 ? 9.969 24.031 18.297 1 96 199 ALA A CA 1
ATOM 1545 C C . ALA A 1 199 ? 10.625 23.359 19.5 1 96 199 ALA A C 1
ATOM 1547 O O . ALA A 1 199 ? 11.742 23.719 19.891 1 96 199 ALA A O 1
ATOM 1548 N N . ARG A 1 200 ? 9.961 22.438 20 1 94.88 200 ARG A N 1
ATOM 1549 C CA . ARG A 1 200 ? 10.422 21.75 21.203 1 94.88 200 ARG A CA 1
ATOM 1550 C C . ARG A 1 200 ? 11.594 20.812 20.891 1 94.88 200 ARG A C 1
ATOM 1552 O O . ARG A 1 200 ? 12.594 20.812 21.594 1 94.88 200 ARG A O 1
ATOM 1559 N N . LEU A 1 201 ? 11.57 20.125 19.781 1 93.62 201 LEU A N 1
ATOM 1560 C CA . LEU A 1 201 ? 12.484 19.031 19.516 1 93.62 201 LEU A CA 1
ATOM 1561 C C . LEU A 1 201 ? 13.617 19.469 18.594 1 93.62 201 LEU A C 1
ATOM 1563 O O . LEU A 1 201 ? 14.727 18.938 18.672 1 93.62 201 LEU A O 1
ATOM 1567 N N . LEU A 1 202 ? 13.328 20.328 17.734 1 89.5 202 LEU A N 1
ATOM 1568 C CA . LEU A 1 202 ? 14.336 20.703 16.75 1 89.5 202 LEU A CA 1
ATOM 1569 C C . LEU A 1 202 ? 15.125 21.922 17.219 1 89.5 202 LEU A C 1
ATOM 1571 O O . LEU A 1 202 ? 16.25 22.141 16.781 1 89.5 202 LEU A O 1
ATOM 1575 N N . HIS A 1 203 ? 14.523 22.75 17.938 1 82 203 H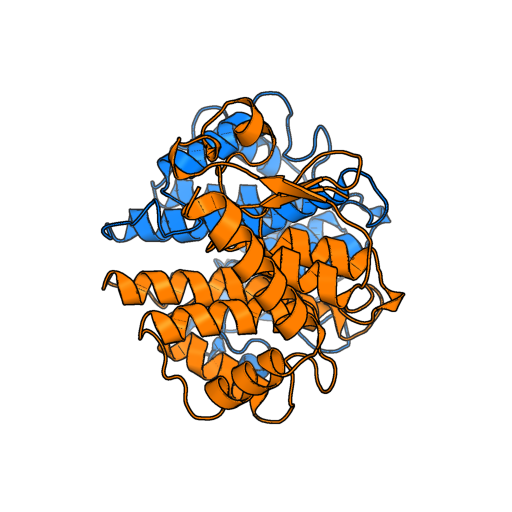IS A N 1
ATOM 1576 C CA . HIS A 1 203 ? 15.203 23.969 18.391 1 82 203 HIS A CA 1
ATOM 1577 C C . HIS A 1 203 ? 15.672 23.812 19.844 1 82 203 HIS A C 1
ATOM 1579 O O . HIS A 1 203 ? 16.172 24.781 20.438 1 82 203 HIS A O 1
ATOM 1585 N N . ALA A 1 204 ? 15.469 22.609 20.344 1 65.94 204 ALA A N 1
ATOM 1586 C CA . ALA A 1 204 ? 16.016 22.375 21.672 1 65.94 204 ALA A CA 1
ATOM 1587 C C . ALA A 1 204 ? 17.5 22 21.609 1 65.94 204 ALA A C 1
ATOM 1589 O O . ALA A 1 204 ? 17.938 21.391 20.625 1 65.94 204 ALA A O 1
ATOM 1590 N N . MET B 1 1 ? -18.062 -13.633 -8.836 1 95.62 1 MET B N 1
ATOM 1591 C CA . MET B 1 1 ? -16.891 -12.773 -8.773 1 95.62 1 MET B CA 1
ATOM 1592 C C . MET B 1 1 ? -16.094 -12.844 -10.078 1 95.62 1 MET B C 1
ATOM 1594 O O . MET B 1 1 ? -15.906 -13.922 -10.641 1 95.62 1 MET B O 1
ATOM 1598 N N . LYS B 1 2 ? -15.734 -11.688 -10.656 1 97.81 2 LYS B N 1
ATOM 1599 C CA . LYS B 1 2 ? -14.977 -11.617 -11.898 1 97.81 2 LYS B CA 1
ATOM 1600 C C . LYS B 1 2 ? -13.57 -11.07 -11.656 1 97.81 2 LYS B C 1
ATOM 1602 O O . LYS B 1 2 ? -13.406 -10.023 -11.031 1 97.81 2 LYS B O 1
ATOM 1607 N N . LEU B 1 3 ? -12.617 -11.812 -12.086 1 98.44 3 LEU B N 1
ATOM 1608 C CA . LEU B 1 3 ? -11.234 -11.359 -12.07 1 98.44 3 LEU B CA 1
ATOM 1609 C C . LEU B 1 3 ? -10.781 -10.945 -13.469 1 98.44 3 LEU B C 1
ATOM 1611 O O . LEU B 1 3 ? -10.742 -11.773 -14.383 1 98.44 3 LEU B O 1
ATOM 1615 N N . TYR B 1 4 ? -10.57 -9.648 -13.672 1 98 4 TYR B N 1
ATOM 1616 C CA . TYR B 1 4 ? -9.922 -9.211 -14.906 1 98 4 TYR B CA 1
ATOM 1617 C C . TYR B 1 4 ? -8.492 -9.742 -14.984 1 98 4 TYR B C 1
ATOM 1619 O O . TYR B 1 4 ? -7.68 -9.5 -14.094 1 98 4 TYR B O 1
ATOM 1627 N N . TYR B 1 5 ? -8.219 -10.406 -16.125 1 97.62 5 TYR B N 1
ATOM 1628 C CA . TYR B 1 5 ? -7.055 -11.281 -16.125 1 97.62 5 TYR B CA 1
ATOM 1629 C C . TYR B 1 5 ? -6.355 -11.266 -17.484 1 97.62 5 TYR B C 1
ATOM 1631 O O . TYR B 1 5 ? -7 -11.094 -18.516 1 97.62 5 TYR B O 1
ATOM 1639 N N . TRP B 1 6 ? -5.113 -11.422 -17.422 1 96.75 6 TRP B N 1
ATOM 1640 C CA . TRP B 1 6 ? -4.234 -11.758 -18.531 1 96.75 6 TRP B CA 1
ATOM 1641 C C . TRP B 1 6 ? -3.016 -12.539 -18.047 1 96.75 6 TRP B C 1
ATOM 1643 O O . TRP B 1 6 ? -2.467 -12.242 -16.984 1 96.75 6 TRP B O 1
ATOM 1653 N N . PRO B 1 7 ? -2.623 -13.602 -18.859 1 96 7 PRO B N 1
ATOM 1654 C CA . PRO B 1 7 ? -1.479 -14.398 -18.406 1 96 7 PRO B CA 1
ATOM 1655 C C . PRO B 1 7 ? -0.194 -13.586 -18.297 1 96 7 PRO B C 1
ATOM 1657 O O . PRO B 1 7 ? -0.032 -12.594 -19.016 1 96 7 PRO B O 1
ATOM 1660 N N . LYS B 1 8 ? 0.665 -14.008 -17.422 1 93.5 8 LYS B N 1
ATOM 1661 C CA . LYS B 1 8 ? 1.992 -13.422 -17.25 1 93.5 8 LYS B CA 1
ATOM 1662 C C . LYS B 1 8 ? 1.898 -11.969 -16.781 1 93.5 8 LYS B C 1
ATOM 1664 O O . LYS B 1 8 ? 2.643 -11.109 -17.266 1 93.5 8 LYS B O 1
ATOM 1669 N N . THR B 1 9 ? 0.868 -11.688 -16.047 1 94.56 9 THR B N 1
ATOM 1670 C CA . THR B 1 9 ? 0.711 -10.406 -15.367 1 94.56 9 THR B CA 1
ATOM 1671 C C . THR B 1 9 ? 0.562 -10.609 -13.859 1 94.56 9 THR B C 1
ATOM 1673 O O . THR B 1 9 ? 0.527 -11.75 -13.383 1 94.56 9 THR B O 1
ATOM 1676 N N . ARG B 1 10 ? 0.481 -9.586 -13.156 1 95.5 10 ARG B N 1
ATOM 1677 C CA . ARG B 1 10 ? 0.34 -9.664 -11.703 1 95.5 10 ARG B CA 1
ATOM 1678 C C . ARG B 1 10 ? -1.05 -10.156 -11.312 1 95.5 10 ARG B C 1
ATOM 1680 O O . ARG B 1 10 ? -1.312 -10.422 -10.141 1 95.5 10 ARG B O 1
ATOM 1687 N N . ALA B 1 11 ? -1.881 -10.289 -12.352 1 97.38 11 ALA B N 1
ATOM 1688 C CA . ALA B 1 11 ? -3.199 -10.859 -12.078 1 97.38 11 ALA B CA 1
ATOM 1689 C C . ALA B 1 11 ? -3.08 -12.258 -11.492 1 97.38 11 ALA B C 1
ATOM 1691 O O . ALA B 1 11 ? -4.02 -12.758 -10.867 1 97.38 11 ALA B O 1
ATOM 1692 N N . PHE B 1 12 ? -1.93 -12.844 -11.688 1 98.25 12 PHE B N 1
ATOM 1693 C CA . PHE B 1 12 ? -1.678 -14.164 -11.125 1 98.25 12 PHE B CA 1
ATOM 1694 C C . PHE B 1 12 ? -1.837 -14.148 -9.609 1 98.25 12 PHE B C 1
ATOM 1696 O O . PHE B 1 12 ? -2.307 -15.125 -9.016 1 98.25 12 PHE B O 1
ATOM 1703 N N . ARG B 1 13 ? -1.474 -13.078 -8.922 1 98.44 13 ARG B N 1
ATOM 1704 C CA . ARG B 1 13 ? -1.589 -12.961 -7.473 1 98.44 13 ARG B CA 1
ATOM 1705 C C . ARG B 1 13 ? -3.031 -13.164 -7.02 1 98.44 13 ARG B C 1
ATOM 1707 O O . ARG B 1 13 ? -3.291 -13.883 -6.055 1 98.44 13 ARG B O 1
ATOM 1714 N N . ALA B 1 14 ? -3.881 -12.469 -7.73 1 98.75 14 ALA B N 1
ATOM 1715 C CA . ALA B 1 14 ? -5.297 -12.562 -7.395 1 98.75 14 ALA B CA 1
ATOM 1716 C C . ALA B 1 14 ? -5.852 -13.953 -7.727 1 98.75 14 ALA B C 1
ATOM 1718 O O . ALA B 1 14 ? -6.676 -14.492 -6.988 1 98.75 14 ALA B O 1
ATOM 1719 N N . LEU B 1 15 ? -5.414 -14.492 -8.883 1 98.81 15 LEU B N 1
ATOM 1720 C CA . LEU B 1 15 ? -5.797 -15.859 -9.242 1 98.81 15 LEU B CA 1
ATOM 1721 C C . LEU B 1 15 ? -5.391 -16.844 -8.148 1 98.81 15 LEU B C 1
ATOM 1723 O O . LEU B 1 15 ? -6.203 -17.656 -7.711 1 98.81 15 LEU B O 1
ATOM 1727 N N . TRP B 1 16 ? -4.121 -16.75 -7.719 1 98.88 16 TRP B N 1
ATOM 1728 C CA . TRP B 1 16 ? -3.607 -17.594 -6.637 1 98.88 16 TRP B CA 1
ATOM 1729 C C . TRP B 1 16 ? -4.449 -17.422 -5.379 1 98.88 16 TRP B C 1
ATOM 1731 O O . TRP B 1 16 ? -4.84 -18.422 -4.754 1 98.88 16 TRP B O 1
ATOM 1741 N N . MET B 1 17 ? -4.801 -16.203 -5.012 1 98.88 17 MET B N 1
ATOM 1742 C CA . MET B 1 17 ? -5.613 -15.914 -3.834 1 98.88 17 MET B CA 1
ATOM 1743 C C . MET B 1 17 ? -6.98 -16.578 -3.939 1 98.88 17 MET B C 1
ATOM 1745 O O . MET B 1 17 ? -7.477 -17.156 -2.967 1 98.88 17 MET B O 1
ATOM 1749 N N . LEU B 1 18 ? -7.598 -16.453 -5.074 1 98.81 18 LEU B N 1
ATOM 1750 C CA . LEU B 1 18 ? -8.914 -17.047 -5.277 1 98.81 18 LEU B CA 1
ATOM 1751 C C . LEU B 1 18 ? -8.852 -18.562 -5.125 1 98.81 18 LEU B C 1
ATOM 1753 O O . LEU B 1 18 ? -9.773 -19.172 -4.57 1 98.81 18 LEU B O 1
ATOM 1757 N N . GLU B 1 19 ? -7.773 -19.156 -5.621 1 98.81 19 GLU B N 1
ATOM 1758 C CA . GLU B 1 19 ? -7.586 -20.594 -5.461 1 98.81 19 GLU B CA 1
ATOM 1759 C C . GLU B 1 19 ? -7.371 -20.969 -3.996 1 98.81 19 GLU B C 1
ATOM 1761 O O . GLU B 1 19 ? -7.812 -22.031 -3.547 1 98.81 19 GLU B O 1
ATOM 1766 N N . GLU B 1 20 ? -6.664 -20.172 -3.254 1 98.81 20 GLU B N 1
ATOM 1767 C CA . GLU B 1 20 ? -6.516 -20.391 -1.817 1 98.81 20 GLU B CA 1
ATOM 1768 C C . GLU B 1 20 ? -7.871 -20.359 -1.113 1 98.81 20 GLU B C 1
ATOM 1770 O O . GLU B 1 20 ? -8.102 -21.141 -0.177 1 98.81 20 GLU B O 1
ATOM 1775 N N . LEU B 1 21 ? -8.703 -19.469 -1.523 1 98.38 21 LEU B N 1
ATOM 1776 C CA . LEU B 1 21 ? -10 -19.266 -0.879 1 98.38 21 LEU B CA 1
ATOM 1777 C C . LEU B 1 21 ? -10.984 -20.359 -1.265 1 98.38 21 LEU B C 1
ATOM 1779 O O . LEU B 1 21 ? -11.93 -20.641 -0.531 1 98.38 21 LEU B O 1
ATOM 1783 N N . GLY B 1 22 ? -10.75 -20.938 -2.363 1 97.69 22 GLY B N 1
ATOM 1784 C CA . GLY B 1 22 ? -11.648 -21.984 -2.838 1 97.69 22 GLY B CA 1
ATOM 1785 C C . GLY B 1 22 ? -13.023 -21.469 -3.219 1 97.69 22 GLY B C 1
ATOM 1786 O O . GLY B 1 22 ? -14.031 -22.125 -2.967 1 97.69 22 GLY B O 1
ATOM 1787 N N . VAL B 1 23 ? -13.086 -20.328 -3.764 1 97 23 VAL B N 1
ATOM 1788 C CA . VAL B 1 23 ? -14.359 -19.719 -4.152 1 97 23 VAL B CA 1
ATOM 1789 C C . VAL B 1 23 ? -14.555 -19.844 -5.66 1 97 23 VAL B C 1
ATOM 1791 O O . VAL B 1 23 ? -13.609 -20.141 -6.395 1 97 23 VAL B O 1
ATOM 1794 N N . VAL B 1 24 ? -15.773 -19.641 -6.023 1 96.94 24 VAL B N 1
ATOM 1795 C CA . VAL B 1 24 ? -16.094 -19.656 -7.445 1 96.94 24 VAL B CA 1
ATOM 1796 C C . VAL B 1 24 ? -15.797 -18.281 -8.047 1 96.94 24 VAL B C 1
ATOM 1798 O O . VAL B 1 24 ? -16.109 -17.25 -7.445 1 96.94 24 VAL B O 1
ATOM 1801 N N . TYR B 1 25 ? -15.195 -18.297 -9.211 1 98.12 25 TYR B N 1
ATOM 1802 C CA . TYR B 1 25 ? -14.898 -17.047 -9.906 1 98.12 25 TYR B CA 1
ATOM 1803 C C . TYR B 1 25 ? -14.867 -17.266 -11.414 1 98.12 25 TYR B C 1
ATOM 1805 O O . TYR B 1 25 ? -14.859 -18.406 -11.891 1 98.12 25 TYR B O 1
ATOM 1813 N N . GLU B 1 26 ? -14.914 -16.156 -12.109 1 98 26 GLU B N 1
ATOM 1814 C CA . GLU B 1 26 ? -14.758 -16.109 -13.562 1 98 26 GLU B CA 1
ATOM 1815 C C . GLU B 1 26 ? -13.555 -15.258 -13.961 1 98 26 GLU B C 1
ATOM 1817 O O . GLU B 1 26 ? -13.32 -14.203 -13.375 1 98 26 GLU B O 1
ATOM 1822 N N . LEU B 1 27 ? -12.781 -15.781 -14.898 1 98.25 27 LEU B N 1
ATOM 1823 C CA . LEU B 1 27 ? -11.703 -14.984 -15.477 1 98.25 27 LEU B CA 1
ATOM 1824 C C . LEU B 1 27 ? -12.203 -14.18 -16.672 1 98.25 27 LEU B C 1
ATOM 1826 O O . LEU B 1 27 ? -12.836 -14.727 -17.578 1 98.25 27 LEU B O 1
ATOM 1830 N N . VAL B 1 28 ? -12 -12.883 -16.625 1 97.31 28 VAL B N 1
ATOM 1831 C CA . VAL B 1 28 ? -12.359 -11.992 -17.734 1 97.31 28 VAL B CA 1
ATOM 1832 C C . VAL B 1 28 ? -11.094 -11.453 -18.391 1 97.31 28 VAL B C 1
ATOM 1834 O O . VAL B 1 28 ? -10.477 -10.5 -17.906 1 97.31 28 VAL B O 1
ATOM 1837 N N . PRO B 1 29 ? -10.789 -12.039 -19.547 1 96.56 29 PRO B N 1
ATOM 1838 C CA . PRO B 1 29 ? -9.531 -11.633 -20.172 1 96.56 29 PRO B CA 1
ATOM 1839 C C . PRO B 1 29 ? -9.547 -10.188 -20.656 1 96.56 29 PRO B C 1
ATOM 1841 O O . PRO B 1 29 ? -10.57 -9.711 -21.172 1 96.56 29 PRO B O 1
ATOM 1844 N N . ILE B 1 30 ? -8.484 -9.484 -20.359 1 95.69 30 ILE B N 1
ATOM 1845 C CA . ILE B 1 30 ? -8.133 -8.18 -20.922 1 95.69 30 ILE B CA 1
ATOM 1846 C C . ILE B 1 30 ? -6.914 -8.328 -21.828 1 95.69 30 ILE B C 1
ATOM 1848 O O . ILE B 1 30 ? -5.797 -8.531 -21.359 1 95.69 30 ILE B O 1
ATOM 1852 N N . ASP B 1 31 ? -7.102 -8.172 -23.141 1 93.5 31 ASP B N 1
ATOM 1853 C CA . ASP B 1 31 ? -6.039 -8.43 -24.094 1 93.5 31 ASP B CA 1
ATOM 1854 C C . ASP B 1 31 ? -5.016 -7.293 -24.109 1 93.5 31 ASP B C 1
ATOM 1856 O O . ASP B 1 31 ? -5.195 -6.289 -24.797 1 93.5 31 ASP B O 1
ATOM 1860 N N . LEU B 1 32 ? -3.893 -7.555 -23.531 1 89.38 32 LEU B N 1
ATOM 1861 C CA . LEU B 1 32 ? -2.863 -6.527 -23.422 1 89.38 32 LEU B CA 1
ATOM 1862 C C . LEU B 1 32 ? -2.156 -6.328 -24.766 1 89.38 32 LEU B C 1
ATOM 1864 O O . LEU B 1 32 ? -1.595 -5.262 -25.016 1 89.38 32 LEU B O 1
ATOM 1868 N N . ARG B 1 33 ? -2.164 -7.312 -25.641 1 89.94 33 ARG B N 1
ATOM 1869 C CA . ARG B 1 33 ? -1.526 -7.191 -26.953 1 89.94 33 ARG B CA 1
ATOM 1870 C C . ARG B 1 33 ? -2.238 -6.156 -27.812 1 89.94 33 ARG B C 1
ATOM 1872 O O . ARG B 1 33 ? -1.597 -5.426 -28.578 1 89.94 33 ARG B O 1
ATOM 1879 N N . SER B 1 34 ? -3.434 -6.113 -27.672 1 90.5 34 SER B N 1
ATOM 1880 C CA . SER B 1 34 ? -4.238 -5.168 -28.438 1 90.5 34 SER B CA 1
ATOM 1881 C C . SER B 1 34 ? -4.465 -3.875 -27.672 1 90.5 34 SER B C 1
ATOM 1883 O O . SER B 1 34 ? -5.293 -3.049 -28.047 1 90.5 34 SER B O 1
ATOM 1885 N N . HIS B 1 35 ? -3.887 -3.729 -26.5 1 90.12 35 HIS B N 1
ATOM 1886 C CA . HIS B 1 35 ? -3.936 -2.549 -25.641 1 90.12 35 HIS B CA 1
ATOM 1887 C C . HIS B 1 35 ? -5.344 -2.314 -25.109 1 90.12 35 HIS B C 1
ATOM 1889 O O . HIS B 1 35 ? -5.789 -1.168 -25 1 90.12 35 HIS B O 1
ATOM 1895 N N . GLU B 1 36 ? -6.004 -3.381 -24.859 1 92.44 36 GLU B N 1
ATOM 1896 C CA . GLU B 1 36 ? -7.355 -3.285 -24.328 1 92.44 36 GLU B CA 1
ATOM 1897 C C . GLU B 1 36 ? -7.352 -2.652 -22.938 1 92.44 36 GLU B C 1
ATOM 1899 O O . GLU B 1 36 ? -8.359 -2.09 -22.5 1 92.44 36 GLU B O 1
ATOM 1904 N N . GLN B 1 37 ? -6.281 -2.756 -22.172 1 89.25 37 GLN B N 1
ATOM 1905 C CA . GLN B 1 37 ? -6.176 -2.172 -20.844 1 89.25 37 GLN B CA 1
ATOM 1906 C C . GLN B 1 37 ? -6.301 -0.652 -20.891 1 89.25 37 GLN B C 1
ATOM 1908 O O . GLN B 1 37 ? -6.617 -0.013 -19.891 1 89.25 37 GLN B O 1
ATOM 1913 N N . GLY B 1 38 ? -6.031 -0.09 -22.078 1 88.69 38 GLY B N 1
ATOM 1914 C CA . GLY B 1 38 ? -6.125 1.352 -22.234 1 88.69 38 GLY B CA 1
ATOM 1915 C C . GLY B 1 38 ? -7.5 1.816 -22.672 1 88.69 38 GLY B C 1
ATOM 1916 O O . GLY B 1 38 ? -7.734 3.016 -22.828 1 88.69 38 GLY B O 1
ATOM 1917 N N . SER B 1 39 ? -8.391 0.897 -22.938 1 90.88 39 SER B N 1
ATOM 1918 C CA . SER B 1 39 ? -9.742 1.242 -23.359 1 90.88 39 SER B CA 1
ATOM 1919 C C . SER B 1 39 ? -10.461 2.053 -22.297 1 90.88 39 SER B C 1
ATOM 1921 O O . SER B 1 39 ? -10.164 1.928 -21.094 1 90.88 39 SER B O 1
ATOM 1923 N N . ASP B 1 40 ? -11.43 2.832 -22.672 1 90 40 ASP B N 1
ATOM 1924 C CA . ASP B 1 40 ? -12.227 3.635 -21.75 1 90 40 ASP B CA 1
ATOM 1925 C C . ASP B 1 40 ? -12.93 2.752 -20.734 1 90 40 ASP B C 1
ATOM 1927 O O . ASP B 1 40 ? -13.008 3.107 -19.547 1 90 40 ASP B O 1
ATOM 1931 N N . ALA B 1 41 ? -13.352 1.679 -21.266 1 89.69 41 ALA B N 1
ATOM 1932 C CA . ALA B 1 41 ? -14.086 0.767 -20.391 1 89.69 41 ALA B CA 1
ATOM 1933 C C . ALA B 1 41 ? -13.195 0.247 -19.266 1 89.69 41 ALA B C 1
ATOM 1935 O O . ALA B 1 41 ? -13.602 0.23 -18.094 1 89.69 41 ALA B O 1
ATOM 1936 N N . PHE B 1 42 ? -11.977 -0.159 -19.562 1 91.69 42 PHE B N 1
ATOM 1937 C CA . PHE B 1 42 ? -11.125 -0.742 -18.531 1 91.69 42 PHE B CA 1
ATOM 1938 C C . PHE B 1 42 ? -10.523 0.345 -17.656 1 91.69 42 PHE B C 1
ATOM 1940 O O . PHE B 1 42 ? -10.305 0.134 -16.469 1 91.69 42 PHE B O 1
ATOM 1947 N N . VAL B 1 43 ? -10.336 1.469 -18.203 1 89.5 43 VAL B N 1
ATOM 1948 C CA . VAL B 1 43 ? -9.773 2.572 -17.438 1 89.5 43 VAL B CA 1
ATOM 1949 C C . VAL B 1 43 ? -10.758 3.014 -16.359 1 89.5 43 VAL B C 1
ATOM 1951 O O . VAL B 1 43 ? -10.359 3.496 -15.297 1 89.5 43 VAL B O 1
ATOM 1954 N N . GLN B 1 44 ? -11.984 2.795 -16.562 1 86 44 GLN B N 1
ATOM 1955 C CA . GLN B 1 44 ? -12.984 3.059 -15.531 1 86 44 GLN B CA 1
ATOM 1956 C C . GLN B 1 44 ? -12.867 2.064 -14.375 1 86 44 GLN B C 1
ATOM 1958 O O . GLN B 1 44 ? -13.234 2.377 -13.242 1 86 44 GLN B O 1
ATOM 1963 N N . VAL B 1 45 ? -12.336 0.897 -14.711 1 88.06 45 VAL B N 1
ATOM 1964 C CA . VAL B 1 45 ? -12.102 -0.135 -13.703 1 88.06 45 VAL B CA 1
ATOM 1965 C C . VAL B 1 45 ? -10.828 0.176 -12.922 1 88.06 45 VAL B C 1
ATOM 1967 O O . VAL B 1 45 ? -10.836 0.209 -11.695 1 88.06 45 VAL B O 1
ATOM 1970 N N . ASN B 1 46 ? -9.828 0.458 -13.641 1 90.88 46 ASN B N 1
ATOM 1971 C CA . ASN B 1 46 ? -8.539 0.839 -13.07 1 90.88 46 ASN B CA 1
ATOM 1972 C C . ASN B 1 46 ? -7.902 1.985 -13.852 1 90.88 46 ASN B C 1
ATOM 1974 O O . ASN B 1 46 ? -7.301 1.767 -14.906 1 90.88 46 ASN B O 1
ATOM 1978 N N . PRO B 1 47 ? -7.914 3.125 -13.266 1 89.44 47 PRO B N 1
ATOM 1979 C CA . PRO B 1 47 ? -7.363 4.285 -13.969 1 89.44 47 PRO B CA 1
ATOM 1980 C C . PRO B 1 47 ? -5.891 4.109 -14.336 1 89.44 47 PRO B C 1
ATOM 1982 O O . PRO B 1 47 ? -5.387 4.793 -15.227 1 89.44 47 PRO B O 1
ATOM 1985 N N . MET B 1 48 ? -5.199 3.203 -13.688 1 91.31 48 MET B N 1
ATOM 1986 C CA . MET B 1 48 ? -3.793 2.949 -13.992 1 91.31 48 MET B CA 1
ATOM 1987 C C . MET B 1 48 ? -3.656 1.955 -15.141 1 91.31 48 MET B C 1
ATOM 1989 O O . MET B 1 48 ? -2.551 1.715 -15.633 1 91.31 48 MET B O 1
ATOM 1993 N N . ALA B 1 49 ? -4.77 1.335 -15.555 1 90.62 49 ALA B N 1
ATOM 1994 C CA . ALA B 1 49 ? -4.84 0.445 -16.703 1 90.62 49 ALA B CA 1
ATOM 1995 C C . ALA B 1 49 ? -3.955 -0.782 -16.516 1 90.62 49 ALA B C 1
ATOM 1997 O O . ALA B 1 49 ? -3.285 -1.227 -17.453 1 90.62 49 ALA B O 1
ATOM 1998 N N . LYS B 1 50 ? -3.9 -1.256 -15.266 1 91.38 50 LYS B N 1
ATOM 1999 C CA . LYS B 1 50 ? -3.086 -2.428 -14.961 1 91.38 50 LYS B CA 1
ATOM 2000 C C . LYS B 1 50 ? -3.922 -3.523 -14.305 1 91.38 50 LYS B C 1
ATOM 2002 O O . LYS B 1 50 ? -5.012 -3.258 -13.797 1 91.38 50 LYS B O 1
ATOM 2007 N N . LEU B 1 51 ? -3.463 -4.711 -14.422 1 93.31 51 LEU B N 1
ATOM 2008 C CA . LEU B 1 51 ? -4.039 -5.875 -13.75 1 93.31 51 LEU B CA 1
ATOM 2009 C C . LEU B 1 51 ? -3.264 -6.211 -12.484 1 93.31 51 LEU B C 1
ATOM 2011 O O . LEU B 1 51 ? -2.074 -5.902 -12.375 1 93.31 51 LEU B O 1
ATOM 2015 N N . PRO B 1 52 ? -3.906 -6.676 -11.508 1 95.94 52 PRO B N 1
ATOM 2016 C CA . PRO B 1 52 ? -5.258 -7.23 -11.461 1 95.94 52 PRO B CA 1
ATOM 2017 C C . PRO B 1 52 ? -6.32 -6.172 -11.172 1 95.94 52 PRO B C 1
ATOM 2019 O O . PRO B 1 52 ? -6.008 -5.105 -10.641 1 95.94 52 PRO B O 1
ATOM 2022 N N . ALA B 1 53 ? -7.555 -6.535 -11.516 1 97.69 53 ALA B N 1
ATOM 2023 C CA . ALA B 1 53 ? -8.773 -5.875 -11.055 1 97.69 53 ALA B CA 1
ATOM 2024 C C . ALA B 1 53 ? -9.867 -6.898 -10.75 1 97.69 53 ALA B C 1
ATOM 2026 O O . ALA B 1 53 ? -9.914 -7.965 -11.367 1 97.69 53 ALA B O 1
ATOM 2027 N N . LEU B 1 54 ? -10.656 -6.617 -9.797 1 98.19 54 LEU B N 1
ATOM 2028 C CA . LEU B 1 54 ? -11.68 -7.543 -9.32 1 98.19 54 LEU B CA 1
ATOM 2029 C C . LEU B 1 54 ? -13.055 -6.879 -9.32 1 98.19 54 LEU B C 1
ATOM 2031 O O . LEU B 1 54 ? -13.188 -5.707 -8.961 1 98.19 54 LEU B O 1
ATOM 2035 N N . ASP B 1 55 ? -14.039 -7.551 -9.789 1 97.19 55 ASP B N 1
ATOM 2036 C CA . ASP B 1 55 ? -15.445 -7.184 -9.695 1 97.19 55 ASP B CA 1
ATOM 2037 C C . ASP B 1 55 ? -16.219 -8.203 -8.867 1 97.19 55 ASP B C 1
ATOM 2039 O O . ASP B 1 55 ? -16.484 -9.312 -9.328 1 97.19 55 ASP B O 1
ATOM 2043 N N . ASP B 1 56 ? -16.578 -7.832 -7.66 1 95.69 56 ASP B N 1
ATOM 2044 C CA . ASP B 1 56 ? -17.297 -8.734 -6.77 1 95.69 56 ASP B CA 1
ATOM 2045 C C . ASP B 1 56 ? -18.781 -8.383 -6.711 1 95.69 56 ASP B C 1
ATOM 2047 O O . ASP B 1 56 ? -19.406 -8.5 -5.656 1 95.69 56 ASP B O 1
ATOM 2051 N N . GLY B 1 57 ? -19.312 -7.887 -7.746 1 91.75 57 GLY B N 1
ATOM 2052 C CA . GLY B 1 57 ? -20.75 -7.641 -7.859 1 91.75 57 GLY B CA 1
ATOM 2053 C C . GLY B 1 57 ? -21.125 -6.195 -7.578 1 91.75 57 GLY B C 1
ATOM 2054 O O . GLY B 1 57 ? -22.312 -5.863 -7.512 1 91.75 57 GLY B O 1
ATOM 2055 N N . SER B 1 58 ? -20.25 -5.355 -7.348 1 89.19 58 SER B N 1
ATOM 2056 C CA . SER B 1 58 ? -20.484 -3.932 -7.121 1 89.19 58 SER B CA 1
ATOM 2057 C C . SER B 1 58 ? -19.562 -3.076 -7.984 1 89.19 58 SER B C 1
ATOM 2059 O O . SER B 1 58 ? -19.672 -3.08 -9.211 1 89.19 58 SER B O 1
ATOM 2061 N N . VAL B 1 59 ? -18.734 -2.314 -7.422 1 90.81 59 VAL B N 1
ATOM 2062 C CA . VAL B 1 59 ? -17.797 -1.468 -8.156 1 90.81 59 VAL B CA 1
ATOM 2063 C C . VAL B 1 59 ? -16.453 -2.182 -8.297 1 90.81 59 VAL B C 1
ATOM 2065 O O . VAL B 1 59 ? -15.852 -2.578 -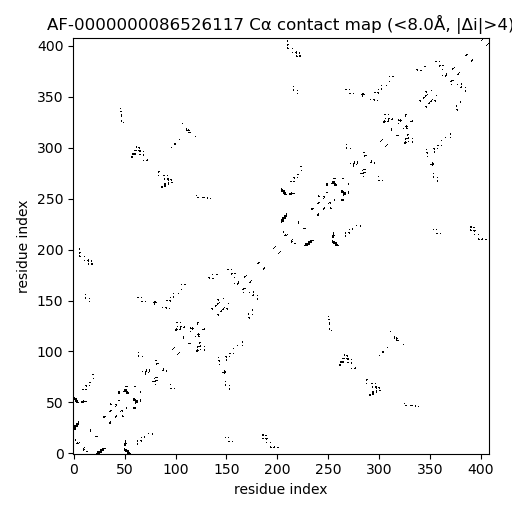7.297 1 90.81 59 VAL B O 1
ATOM 2068 N N . PRO B 1 60 ? -16.016 -2.402 -9.57 1 96 60 PRO B N 1
ATOM 2069 C CA . PRO B 1 60 ? -14.695 -3.02 -9.734 1 96 60 PRO B CA 1
ATOM 2070 C C . PRO B 1 60 ? -13.57 -2.17 -9.148 1 96 60 PRO B C 1
ATOM 2072 O O . PRO B 1 60 ? -13.695 -0.944 -9.07 1 96 60 PRO B O 1
ATOM 2075 N N . PHE B 1 61 ? -12.555 -2.824 -8.758 1 96.88 61 PHE B N 1
ATOM 2076 C CA . PHE B 1 61 ? -11.414 -2.129 -8.18 1 96.88 61 PHE B CA 1
ATOM 2077 C C . PHE B 1 61 ? -10.117 -2.881 -8.461 1 96.88 61 PHE B C 1
ATOM 2079 O O . PHE B 1 61 ? -10.148 -4.059 -8.828 1 96.88 61 PHE B O 1
ATOM 2086 N N . ALA B 1 62 ? -9.016 -2.141 -8.25 1 96.44 62 ALA B N 1
ATOM 2087 C CA . ALA B 1 62 ? -7.715 -2.684 -8.641 1 96.44 62 ALA B CA 1
ATOM 2088 C C . ALA B 1 62 ? -6.699 -2.547 -7.512 1 96.44 62 ALA B C 1
ATOM 2090 O O . ALA B 1 62 ? -7.07 -2.447 -6.34 1 96.44 62 ALA B O 1
ATOM 2091 N N . GLU B 1 63 ? -5.438 -2.695 -7.926 1 96.19 63 GLU B N 1
ATOM 2092 C CA . GLU B 1 63 ? -4.293 -2.738 -7.016 1 96.19 63 GLU B CA 1
ATOM 2093 C C . GLU B 1 63 ? -4.18 -4.102 -6.34 1 96.19 63 GLU B C 1
ATOM 2095 O O . GLU B 1 63 ? -5.082 -4.516 -5.609 1 96.19 63 GLU B O 1
ATOM 2100 N N . SER B 1 64 ? -3.037 -4.738 -6.492 1 97.19 64 SER B N 1
ATOM 2101 C CA . SER B 1 64 ? -2.807 -6.082 -5.973 1 97.19 64 SER B CA 1
ATOM 2102 C C . SER B 1 64 ? -3.074 -6.148 -4.473 1 97.19 64 SER B C 1
ATOM 2104 O O . SER B 1 64 ? -3.816 -7.016 -4.008 1 97.19 64 SER B O 1
ATOM 2106 N N . GLY B 1 65 ? -2.486 -5.195 -3.744 1 98.31 65 GLY B N 1
ATOM 2107 C CA . GLY B 1 65 ? -2.67 -5.191 -2.303 1 98.31 65 GLY B CA 1
ATOM 2108 C C . GLY B 1 65 ? -4.121 -5.047 -1.887 1 98.31 65 GLY B C 1
ATOM 2109 O O . GLY B 1 65 ? -4.582 -5.73 -0.969 1 98.31 65 GLY B O 1
ATOM 2110 N N . ALA B 1 66 ? -4.855 -4.184 -2.557 1 98.5 66 ALA B N 1
ATOM 2111 C CA . ALA B 1 66 ? -6.266 -3.945 -2.266 1 98.5 66 ALA B CA 1
ATOM 2112 C C . ALA B 1 66 ? -7.102 -5.195 -2.531 1 98.5 66 ALA B C 1
ATOM 2114 O O . ALA B 1 66 ? -7.926 -5.586 -1.702 1 98.5 66 ALA B O 1
ATOM 2115 N N . VAL B 1 67 ? -6.859 -5.832 -3.682 1 98.56 67 VAL B N 1
ATOM 2116 C CA . VAL B 1 67 ? -7.621 -7.008 -4.086 1 98.56 67 VAL B CA 1
ATOM 2117 C C . VAL B 1 67 ? -7.402 -8.141 -3.082 1 98.56 67 VAL B C 1
ATOM 2119 O O . VAL B 1 67 ? -8.359 -8.758 -2.619 1 98.56 67 VAL B O 1
ATOM 2122 N N . LEU B 1 68 ? -6.164 -8.328 -2.719 1 98.81 68 LEU B N 1
ATOM 2123 C CA . LEU B 1 68 ? -5.836 -9.422 -1.812 1 98.81 68 LEU B CA 1
ATOM 2124 C C . LEU B 1 68 ? -6.383 -9.148 -0.413 1 98.81 68 LEU B C 1
ATOM 2126 O O . LEU B 1 68 ? -6.934 -10.047 0.227 1 98.81 68 LEU B O 1
ATOM 2130 N N . LEU B 1 69 ? -6.219 -7.949 0.064 1 98.75 69 LEU B N 1
ATOM 2131 C CA . LEU B 1 69 ? -6.727 -7.605 1.388 1 98.75 69 LEU B CA 1
ATOM 2132 C C . LEU B 1 69 ? -8.25 -7.695 1.425 1 98.75 69 LEU B C 1
ATOM 2134 O O . LEU B 1 69 ? -8.82 -8.219 2.385 1 98.75 69 LEU B O 1
ATOM 2138 N N . TYR B 1 70 ? -8.883 -7.188 0.377 1 98.38 70 TYR B N 1
ATOM 2139 C CA . TYR B 1 70 ? -10.328 -7.262 0.266 1 98.38 70 TYR B CA 1
ATOM 2140 C C . TYR B 1 70 ? -10.812 -8.703 0.369 1 98.38 70 TYR B C 1
ATOM 2142 O O . TYR B 1 70 ? -11.719 -9.008 1.153 1 98.38 70 TYR B O 1
ATOM 2150 N N . LEU B 1 71 ? -10.203 -9.562 -0.356 1 98.25 71 LEU B N 1
ATOM 2151 C CA . LEU B 1 71 ? -10.602 -10.961 -0.407 1 98.25 71 LEU B CA 1
ATOM 2152 C C . LEU B 1 71 ? -10.344 -11.648 0.929 1 98.25 71 LEU B C 1
ATOM 2154 O O . LEU B 1 71 ? -11.156 -12.469 1.377 1 98.25 71 LEU B O 1
ATOM 2158 N N . ALA B 1 72 ? -9.234 -11.344 1.536 1 98.12 72 ALA B N 1
ATOM 2159 C CA . ALA B 1 72 ? -8.922 -11.914 2.844 1 98.12 72 ALA B CA 1
ATOM 2160 C C . ALA B 1 72 ? -9.977 -11.531 3.875 1 98.12 72 ALA B C 1
ATOM 2162 O O . ALA B 1 72 ? -10.414 -12.367 4.672 1 98.12 72 ALA B O 1
ATOM 2163 N N . ASP B 1 73 ? -10.383 -10.281 3.842 1 97.06 73 ASP B N 1
ATOM 2164 C CA . ASP B 1 73 ? -11.359 -9.789 4.805 1 97.06 73 ASP B CA 1
ATOM 2165 C C . ASP B 1 73 ? -12.758 -10.312 4.488 1 97.06 73 ASP B C 1
ATOM 2167 O O . ASP B 1 73 ? -13.562 -10.531 5.395 1 97.06 73 ASP B O 1
ATOM 2171 N N . ARG B 1 74 ? -12.977 -10.484 3.24 1 94.88 74 ARG B N 1
ATOM 2172 C CA . ARG B 1 74 ? -14.289 -10.945 2.799 1 94.88 74 ARG B CA 1
ATOM 2173 C C . ARG B 1 74 ? -14.5 -12.414 3.146 1 94.88 74 ARG B C 1
ATOM 2175 O O . ARG B 1 74 ? -15.641 -12.867 3.299 1 94.88 74 ARG B O 1
ATOM 2182 N N . CYS B 1 75 ? -13.461 -13.188 3.236 1 95.69 75 CYS B N 1
ATOM 2183 C CA . CYS B 1 75 ? -13.516 -14.617 3.525 1 95.69 75 CYS B CA 1
ATOM 2184 C C . CYS B 1 75 ? -12.719 -14.953 4.777 1 95.69 75 CYS B C 1
ATOM 2186 O O . CYS B 1 75 ? -11.758 -15.727 4.715 1 95.69 75 CYS B O 1
ATOM 2188 N N . PRO B 1 76 ? -13.219 -14.477 5.891 1 94.19 76 PRO B N 1
ATOM 2189 C CA . PRO B 1 76 ? -12.43 -14.664 7.109 1 94.19 76 PRO B CA 1
ATOM 2190 C C . PRO B 1 76 ? -12.258 -16.141 7.473 1 94.19 76 PRO B C 1
ATOM 2192 O O . PRO B 1 76 ? -11.258 -16.5 8.102 1 94.19 76 PRO B O 1
ATOM 2195 N N . GLY B 1 77 ? -13.125 -16.969 7.082 1 94.88 77 GLY B N 1
ATOM 2196 C CA . GLY B 1 77 ? -13.078 -18.391 7.402 1 94.88 77 GLY B CA 1
ATOM 2197 C C . GLY B 1 77 ? -11.906 -19.094 6.77 1 94.88 77 GLY B C 1
ATOM 2198 O O . GLY B 1 77 ? -11.492 -20.172 7.238 1 94.88 77 GLY B O 1
ATOM 2199 N N . ALA B 1 78 ? -11.312 -18.547 5.766 1 95.75 78 ALA B N 1
ATOM 2200 C CA . ALA B 1 78 ? -10.203 -19.172 5.051 1 95.75 78 ALA B CA 1
ATOM 2201 C C . ALA B 1 78 ? -8.891 -19 5.809 1 95.75 78 ALA B C 1
ATOM 2203 O O . ALA B 1 78 ? -7.902 -19.672 5.52 1 95.75 78 ALA B O 1
ATOM 2204 N N . GLY B 1 79 ? -8.867 -18.016 6.727 1 96.56 79 GLY B N 1
ATOM 2205 C CA . GLY B 1 79 ? -7.699 -17.844 7.57 1 96.56 79 GLY B CA 1
ATOM 2206 C C . GLY B 1 79 ? -6.531 -17.188 6.848 1 96.56 79 GLY B C 1
ATOM 2207 O O . GLY B 1 79 ? -5.379 -17.359 7.254 1 96.56 79 GLY B O 1
ATOM 2208 N N . LEU B 1 80 ? -6.801 -16.438 5.789 1 98.38 80 LEU B N 1
ATOM 2209 C CA . LEU B 1 80 ? -5.754 -15.836 4.973 1 98.38 80 LEU B CA 1
ATOM 2210 C C . LEU B 1 80 ? -5.543 -14.375 5.355 1 98.38 80 LEU B C 1
ATOM 2212 O O . LEU B 1 80 ? -4.746 -13.672 4.723 1 98.38 80 LEU B O 1
ATOM 2216 N N . GLY B 1 81 ? -6.324 -13.852 6.234 1 97.69 81 GLY B N 1
ATOM 2217 C CA . GLY B 1 81 ? -6.18 -12.523 6.793 1 97.69 81 GLY B CA 1
ATOM 2218 C C . GLY B 1 81 ? -6.105 -12.516 8.312 1 97.69 81 GLY B C 1
ATOM 2219 O O . GLY B 1 81 ? -5.961 -13.57 8.938 1 97.69 81 GLY B O 1
ATOM 2220 N N . ILE B 1 82 ? -5.973 -11.367 8.859 1 97.25 82 ILE B N 1
ATOM 2221 C CA . ILE B 1 82 ? -6.059 -11.141 10.297 1 97.25 82 ILE B CA 1
ATOM 2222 C C . ILE B 1 82 ? -7.246 -10.227 10.602 1 97.25 82 ILE B C 1
ATOM 2224 O O . ILE B 1 82 ? -7.391 -9.164 10 1 97.25 82 ILE B O 1
ATOM 2228 N N . ALA B 1 83 ? -8.078 -10.688 11.508 1 95.12 83 ALA B N 1
ATOM 2229 C CA . ALA B 1 83 ? -9.297 -9.953 11.836 1 95.12 83 ALA B CA 1
ATOM 2230 C C . ALA B 1 83 ? -8.977 -8.555 12.367 1 95.12 83 ALA B C 1
ATOM 2232 O O . ALA B 1 83 ? -7.945 -8.359 13.016 1 95.12 83 ALA B O 1
ATOM 2233 N N . PRO B 1 84 ? -9.875 -7.582 12.172 1 92 84 PRO B N 1
ATOM 2234 C CA . PRO B 1 84 ? -9.617 -6.199 12.578 1 92 84 PRO B CA 1
ATOM 2235 C C . PRO B 1 84 ? -9.414 -6.062 14.086 1 92 84 PRO B C 1
ATOM 2237 O O . PRO B 1 84 ? -8.719 -5.148 14.539 1 92 84 PRO B O 1
ATOM 2240 N N . ASP B 1 85 ? -9.977 -6.918 14.844 1 91.25 85 ASP B N 1
ATOM 2241 C CA . ASP B 1 85 ? -9.883 -6.793 16.297 1 91.25 85 ASP B CA 1
ATOM 2242 C C . ASP B 1 85 ? -8.727 -7.633 16.844 1 91.25 85 ASP B C 1
ATOM 2244 O O . ASP B 1 85 ? -8.469 -7.633 18.047 1 91.25 85 ASP B O 1
ATOM 2248 N N . ASP B 1 86 ? -8.062 -8.391 16.016 1 95.25 86 ASP B N 1
ATOM 2249 C CA . ASP B 1 86 ? -6.918 -9.203 16.406 1 95.25 86 ASP B CA 1
ATOM 2250 C C . ASP B 1 86 ? -5.691 -8.328 16.672 1 95.25 86 ASP B C 1
ATOM 2252 O O . ASP B 1 86 ? -5.414 -7.395 15.906 1 95.25 86 ASP B O 1
ATOM 2256 N N . PRO B 1 87 ? -4.91 -8.594 17.75 1 94.88 87 PRO B N 1
ATOM 2257 C CA . PRO B 1 87 ? -3.732 -7.789 18.094 1 94.88 87 PRO B CA 1
ATOM 2258 C C . PRO B 1 87 ? -2.68 -7.781 16.984 1 94.88 87 PRO B C 1
ATOM 2260 O O . PRO B 1 87 ? -1.843 -6.879 16.922 1 94.88 87 PRO B O 1
ATOM 2263 N N . LEU B 1 88 ? -2.736 -8.727 16.062 1 96.44 88 LEU B N 1
ATOM 2264 C CA . LEU B 1 88 ? -1.73 -8.836 15.016 1 96.44 88 LEU B CA 1
ATOM 2265 C C . LEU B 1 88 ? -2.199 -8.141 13.742 1 96.44 88 LEU B C 1
ATOM 2267 O O . LEU B 1 88 ? -1.483 -8.133 12.734 1 96.44 88 LEU B O 1
ATOM 2271 N N . ARG B 1 89 ? -3.371 -7.504 13.773 1 97.31 89 ARG B N 1
ATOM 2272 C CA . ARG B 1 89 ? -3.934 -6.859 12.594 1 97.31 89 ARG B CA 1
ATOM 2273 C C . ARG B 1 89 ? -2.992 -5.789 12.055 1 97.31 89 ARG B C 1
ATOM 2275 O O . ARG B 1 89 ? -2.771 -5.703 10.844 1 97.31 89 ARG B O 1
ATOM 2282 N N . GLY B 1 90 ? -2.447 -4.996 12.984 1 97.44 90 GLY B N 1
ATOM 2283 C CA . GLY B 1 90 ? -1.53 -3.947 12.562 1 97.44 90 GLY B CA 1
ATOM 2284 C C . GLY B 1 90 ? -0.312 -4.477 11.828 1 97.44 90 GLY B C 1
ATOM 2285 O O . GLY B 1 90 ? 0.048 -3.967 10.766 1 97.44 90 GLY B O 1
ATOM 2286 N N . ARG B 1 91 ? 0.289 -5.469 12.352 1 96.62 91 ARG B N 1
ATOM 2287 C CA . ARG B 1 91 ? 1.469 -6.07 11.734 1 96.62 91 ARG B CA 1
ATOM 2288 C C . ARG B 1 91 ? 1.124 -6.691 10.391 1 96.62 91 ARG B C 1
ATOM 2290 O O . ARG B 1 91 ? 1.89 -6.57 9.43 1 96.62 91 ARG B O 1
ATOM 2297 N N . PHE B 1 92 ? 0.028 -7.324 10.352 1 98 92 PHE B N 1
ATOM 2298 C CA . PHE B 1 92 ? -0.466 -7.887 9.102 1 98 92 PHE B CA 1
ATOM 2299 C C . PHE B 1 92 ? -0.596 -6.805 8.039 1 98 92 PHE B C 1
ATOM 2301 O O . PHE B 1 92 ? -0.098 -6.965 6.922 1 98 92 PHE B O 1
ATOM 2308 N N . LEU B 1 93 ? -1.218 -5.691 8.391 1 98.5 93 LEU B N 1
ATOM 2309 C CA . LEU B 1 93 ? -1.387 -4.582 7.457 1 98.5 93 LEU B CA 1
ATOM 2310 C C . LEU B 1 93 ? -0.037 -3.992 7.062 1 98.5 93 LEU B C 1
ATOM 2312 O O . LEU B 1 93 ? 0.167 -3.613 5.906 1 98.5 93 LEU B O 1
ATOM 2316 N N . GLN B 1 94 ? 0.854 -3.918 8.008 1 97.81 94 GLN B N 1
ATOM 2317 C CA . GLN B 1 94 ? 2.197 -3.434 7.707 1 97.81 94 GLN B CA 1
ATOM 2318 C C . GLN B 1 94 ? 2.832 -4.238 6.574 1 97.81 94 GLN B C 1
ATOM 2320 O O . GLN B 1 94 ? 3.387 -3.662 5.633 1 97.81 94 GLN B O 1
ATOM 2325 N N . TRP B 1 95 ? 2.732 -5.512 6.637 1 98 95 TRP B N 1
ATOM 2326 C CA . TRP B 1 95 ? 3.363 -6.363 5.633 1 98 95 TRP B CA 1
ATOM 2327 C C . TRP B 1 95 ? 2.598 -6.309 4.312 1 98 95 TRP B C 1
ATOM 2329 O O . TRP B 1 95 ? 3.193 -6.398 3.238 1 98 95 TRP B O 1
ATOM 2339 N N . MET B 1 96 ? 1.268 -6.121 4.383 1 98.69 96 MET B N 1
ATOM 2340 C CA . MET B 1 96 ? 0.47 -5.93 3.174 1 98.69 96 MET B CA 1
ATOM 2341 C C . MET B 1 96 ? 0.934 -4.695 2.408 1 98.69 96 MET B C 1
ATOM 2343 O O . MET B 1 96 ? 0.957 -4.695 1.176 1 98.69 96 MET B O 1
ATOM 2347 N N . PHE B 1 97 ? 1.294 -3.684 3.115 1 98.38 97 PHE B N 1
ATOM 2348 C CA . PHE B 1 97 ? 1.709 -2.439 2.479 1 98.38 97 PHE B CA 1
ATOM 2349 C C . PHE B 1 97 ? 3.195 -2.475 2.137 1 98.38 97 PHE B C 1
ATOM 2351 O O . PHE B 1 97 ? 3.627 -1.868 1.155 1 98.38 97 PHE B O 1
ATOM 2358 N N . PHE B 1 98 ? 4.016 -3.221 2.918 1 97.88 98 PHE B N 1
ATOM 2359 C CA . PHE B 1 98 ? 5.465 -3.256 2.779 1 97.88 98 PHE B CA 1
ATOM 2360 C C . PHE B 1 98 ? 5.867 -3.697 1.377 1 97.88 98 PHE B C 1
ATOM 2362 O O . PHE B 1 98 ? 6.727 -3.078 0.748 1 97.88 98 PHE B O 1
ATOM 2369 N N . THR B 1 99 ? 5.25 -4.695 0.881 1 98.06 99 THR B N 1
ATOM 2370 C CA . THR B 1 99 ? 5.676 -5.312 -0.371 1 98.06 99 THR B CA 1
ATOM 2371 C C . THR B 1 99 ? 5.523 -4.336 -1.533 1 98.06 99 THR B C 1
ATOM 2373 O O . THR B 1 99 ? 6.496 -4.027 -2.223 1 98.06 99 THR B O 1
ATOM 2376 N N . PRO B 1 100 ? 4.348 -3.76 -1.675 1 97.06 100 PRO B N 1
ATOM 2377 C CA . PRO B 1 100 ? 4.223 -2.875 -2.836 1 97.06 100 PRO B CA 1
ATOM 2378 C C . PRO B 1 100 ? 4.848 -1.501 -2.6 1 97.06 100 PRO B C 1
ATOM 2380 O O . PRO B 1 100 ? 5.148 -0.783 -3.557 1 97.06 100 PRO B O 1
ATOM 2383 N N . THR B 1 101 ? 5.121 -1.113 -1.362 1 96.5 101 THR B N 1
ATOM 2384 C CA . THR B 1 101 ? 5.562 0.25 -1.086 1 96.5 101 THR B CA 1
ATOM 2385 C C . THR B 1 101 ? 7.07 0.292 -0.85 1 96.5 101 THR B C 1
ATOM 2387 O O . THR B 1 101 ? 7.691 1.35 -0.963 1 96.5 101 THR B O 1
ATOM 2390 N N . CYS B 1 102 ? 7.648 -0.833 -0.517 1 96.62 102 CYS B N 1
ATOM 2391 C CA . CYS B 1 102 ? 9.078 -0.868 -0.227 1 96.62 102 CYS B CA 1
ATOM 2392 C C . CYS B 1 102 ? 9.805 -1.803 -1.185 1 96.62 102 CYS B C 1
ATOM 2394 O O . CYS B 1 102 ? 10.656 -1.365 -1.956 1 96.62 102 CYS B O 1
ATOM 2396 N N . LEU B 1 103 ? 9.406 -3.031 -1.238 1 97.31 103 LEU B N 1
ATOM 2397 C CA . LEU B 1 103 ? 10.117 -4.008 -2.057 1 97.31 103 LEU B CA 1
ATOM 2398 C C . LEU B 1 103 ? 10.039 -3.635 -3.533 1 97.31 103 LEU B C 1
ATOM 2400 O O . LEU B 1 103 ? 11.062 -3.549 -4.211 1 97.31 103 LEU B O 1
ATOM 2404 N N . GLU B 1 104 ? 8.844 -3.357 -4.023 1 96.25 104 GLU B N 1
ATOM 2405 C CA . GLU B 1 104 ? 8.664 -3.172 -5.461 1 96.25 104 GLU B CA 1
ATOM 2406 C C . GLU B 1 104 ? 9.375 -1.91 -5.945 1 96.25 104 GLU B C 1
ATOM 2408 O O . GLU B 1 104 ? 10.102 -1.944 -6.938 1 96.25 104 GLU B O 1
ATOM 2413 N N . PRO B 1 105 ? 9.273 -0.788 -5.258 1 94.62 105 PRO B N 1
ATOM 2414 C CA . PRO B 1 105 ? 10.055 0.364 -5.707 1 94.62 105 PRO B CA 1
ATOM 2415 C C . PRO B 1 105 ? 11.562 0.139 -5.574 1 94.62 105 PRO B C 1
ATOM 2417 O O . PRO B 1 105 ? 12.336 0.642 -6.391 1 94.62 105 PRO B O 1
ATOM 2420 N N . ALA B 1 106 ? 12 -0.568 -4.566 1 94.94 106 ALA B N 1
ATOM 2421 C CA . ALA B 1 106 ? 13.422 -0.891 -4.438 1 94.94 106 ALA B CA 1
ATOM 2422 C C . ALA B 1 106 ? 13.898 -1.746 -5.605 1 94.94 106 ALA B C 1
ATOM 2424 O O . ALA B 1 106 ? 15.016 -1.575 -6.094 1 94.94 106 ALA B O 1
ATOM 2425 N N . MET B 1 107 ? 13.07 -2.697 -6.023 1 94.75 107 MET B N 1
ATOM 2426 C CA . MET B 1 107 ? 13.352 -3.518 -7.195 1 94.75 107 MET B CA 1
ATOM 2427 C C . MET B 1 107 ? 13.516 -2.648 -8.438 1 94.75 107 MET B C 1
ATOM 2429 O O . MET B 1 107 ? 14.453 -2.84 -9.211 1 94.75 107 MET B O 1
ATOM 2433 N N . ALA B 1 108 ? 12.602 -1.718 -8.617 1 93 108 ALA B N 1
ATOM 2434 C CA . AL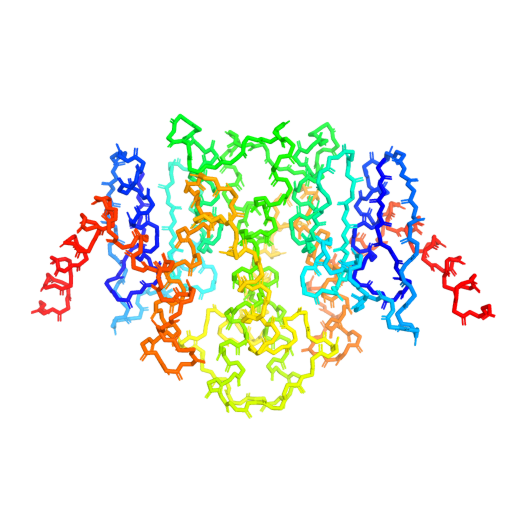A B 1 108 ? 12.648 -0.825 -9.766 1 93 108 ALA B CA 1
ATOM 2435 C C . ALA B 1 108 ? 13.914 0.027 -9.758 1 93 108 ALA B C 1
ATOM 2437 O O . ALA B 1 108 ? 14.547 0.226 -10.797 1 93 108 ALA B O 1
ATOM 2438 N N . GLU B 1 109 ? 14.227 0.529 -8.594 1 92.25 109 GLU B N 1
ATOM 2439 C CA . GLU B 1 109 ? 15.438 1.329 -8.438 1 92.25 109 GLU B CA 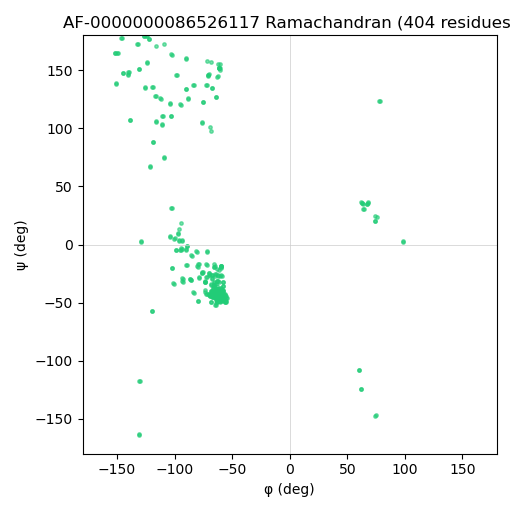1
ATOM 2440 C C . GLU B 1 109 ? 16.688 0.532 -8.82 1 92.25 109 GLU B C 1
ATOM 2442 O O . GLU B 1 109 ? 17.531 1.025 -9.562 1 92.25 109 GLU B O 1
ATOM 2447 N N . LYS B 1 110 ? 16.75 -0.633 -8.336 1 91.25 110 LYS B N 1
ATOM 2448 C CA . LYS B 1 110 ? 17.875 -1.494 -8.664 1 91.25 110 LYS B CA 1
ATOM 2449 C C . LYS B 1 110 ? 17.891 -1.836 -10.148 1 91.25 110 LYS B C 1
ATOM 2451 O O . LYS B 1 110 ? 18.953 -1.833 -10.781 1 91.25 110 LYS B O 1
ATOM 2456 N N . PHE B 1 111 ? 16.781 -2.1 -10.672 1 89.81 111 PHE B N 1
ATOM 2457 C CA . PHE B 1 111 ? 16.641 -2.494 -12.07 1 89.81 111 PHE B CA 1
ATOM 2458 C C . PHE B 1 111 ? 17.109 -1.382 -12.992 1 89.81 111 PHE B C 1
ATOM 2460 O O . PHE B 1 111 ? 17.797 -1.644 -13.992 1 89.81 111 PHE B O 1
ATOM 2467 N N . THR B 1 112 ? 16.812 -0.149 -12.68 1 88.88 112 THR B N 1
ATOM 2468 C CA . THR B 1 112 ? 17.125 0.976 -13.555 1 88.88 112 THR B CA 1
ATOM 2469 C C . THR B 1 112 ? 18.516 1.53 -13.258 1 88.88 112 THR B C 1
ATOM 2471 O O . THR B 1 112 ? 19.078 2.289 -14.047 1 88.88 112 THR B O 1
ATOM 2474 N N . GLY B 1 113 ? 19.031 1.191 -12.094 1 85.62 113 GLY B N 1
ATOM 2475 C CA . GLY B 1 113 ? 20.297 1.764 -11.664 1 85.62 113 GLY B CA 1
ATOM 2476 C C . GLY B 1 113 ? 20.172 3.215 -11.234 1 85.62 113 GLY B C 1
ATOM 2477 O O . GLY B 1 113 ? 21.156 3.959 -11.273 1 85.62 113 GLY B O 1
ATOM 2478 N N . ALA B 1 114 ? 19 3.621 -10.922 1 84.25 114 ALA B N 1
ATOM 2479 C CA . ALA B 1 114 ? 18.766 5 -10.5 1 84.25 114 ALA B CA 1
ATOM 2480 C C . ALA B 1 114 ? 19.516 5.312 -9.211 1 84.25 114 ALA B C 1
ATOM 2482 O O . ALA B 1 114 ? 19.719 4.434 -8.367 1 84.25 114 ALA B O 1
ATOM 2483 N N . SER B 1 115 ? 20.016 6.633 -9.141 1 79.81 115 SER B N 1
ATOM 2484 C CA . SER B 1 115 ? 20.656 7.078 -7.906 1 79.81 115 SER B CA 1
ATOM 2485 C C . SER B 1 115 ? 19.656 7.203 -6.77 1 79.81 115 SER B C 1
ATOM 2487 O O . SER B 1 115 ? 18.672 7.949 -6.871 1 79.81 115 SER B O 1
ATOM 2489 N N . GLY B 1 116 ? 19.578 6.277 -6.004 1 76 116 GLY B N 1
ATOM 2490 C CA . GLY B 1 116 ? 18.594 6.285 -4.934 1 76 116 GLY B CA 1
ATOM 2491 C C . GLY B 1 116 ? 18.875 7.324 -3.865 1 76 116 GLY B C 1
ATOM 2492 O O . GLY B 1 116 ? 19.922 7.988 -3.9 1 76 116 GLY B O 1
ATOM 2493 N N . ASN B 1 117 ? 17.844 7.742 -3.113 1 81.75 117 ASN B N 1
ATOM 2494 C CA . ASN B 1 117 ? 17.922 8.531 -1.89 1 81.75 117 ASN B CA 1
ATOM 2495 C C . ASN B 1 117 ? 17.344 7.777 -0.695 1 81.75 117 ASN B C 1
ATOM 2497 O O . ASN B 1 117 ? 16.172 7.934 -0.378 1 81.75 117 ASN B O 1
ATOM 2501 N N . PRO B 1 118 ? 18.203 7.031 -0.089 1 77.25 118 PRO B N 1
ATOM 2502 C CA . PRO B 1 118 ? 17.703 6.125 0.944 1 77.25 118 PRO B CA 1
ATOM 2503 C C . PRO B 1 118 ? 17.109 6.867 2.143 1 77.25 118 PRO B C 1
ATOM 2505 O O . PRO B 1 118 ? 16.344 6.289 2.918 1 77.25 118 PRO B O 1
ATOM 2508 N N . VAL B 1 119 ? 17.453 8.117 2.262 1 71.31 119 VAL B N 1
ATOM 2509 C CA . VAL B 1 119 ? 16.938 8.914 3.373 1 71.31 119 VAL B CA 1
ATOM 2510 C C . VAL B 1 119 ? 15.547 9.438 3.031 1 71.31 119 VAL B C 1
ATOM 2512 O O . VAL B 1 119 ? 14.625 9.359 3.848 1 71.31 119 VAL B O 1
ATOM 2515 N N . ALA B 1 120 ? 15.406 9.852 1.839 1 76.5 120 ALA B N 1
ATOM 2516 C CA . ALA B 1 120 ? 14.18 10.516 1.428 1 76.5 120 ALA B CA 1
ATOM 2517 C C . ALA B 1 120 ? 13.117 9.5 1.008 1 76.5 120 ALA B C 1
ATOM 2519 O O . ALA B 1 120 ? 11.922 9.727 1.215 1 76.5 120 ALA B O 1
ATOM 2520 N N . PHE B 1 121 ? 13.633 8.367 0.482 1 85.12 121 PHE B N 1
ATOM 2521 C CA . PHE B 1 121 ? 12.672 7.395 -0.038 1 85.12 121 PHE B CA 1
ATOM 2522 C C . PHE B 1 121 ? 12.25 6.418 1.051 1 85.12 121 PHE B C 1
ATOM 2524 O O . PHE B 1 121 ? 13.094 5.867 1.763 1 85.12 121 PHE B O 1
ATOM 2531 N N . GLY B 1 122 ? 11.031 6.199 1.142 1 84.81 122 GLY B N 1
ATOM 2532 C CA . GLY B 1 122 ? 10.453 5.355 2.18 1 84.81 122 GLY B CA 1
ATOM 2533 C C . GLY B 1 122 ? 10.984 3.936 2.158 1 84.81 122 GLY B C 1
ATOM 2534 O O . GLY B 1 122 ? 11.039 3.27 3.195 1 84.81 122 GLY B O 1
ATOM 2535 N N . TRP B 1 123 ? 11.445 3.453 0.982 1 90.56 123 TRP B N 1
ATOM 2536 C CA . TRP B 1 123 ? 11.891 2.07 0.85 1 90.56 123 TRP B CA 1
ATOM 2537 C C . TRP B 1 123 ? 13.398 1.963 1.059 1 90.56 123 TRP B C 1
ATOM 2539 O O . TRP B 1 123 ? 13.945 0.86 1.096 1 90.56 123 TRP B O 1
ATOM 2549 N N . GLY B 1 124 ? 14.094 3.1 1.256 1 89.94 124 GLY B N 1
ATOM 2550 C CA . GLY B 1 124 ? 15.547 3.041 1.339 1 89.94 124 GLY B CA 1
ATOM 2551 C C . GLY B 1 124 ? 16.188 2.49 0.082 1 89.94 124 GLY B C 1
ATOM 2552 O O . GLY B 1 124 ? 16.234 3.166 -0.948 1 89.94 124 GLY B O 1
ATOM 2553 N N . ASN B 1 125 ? 16.719 1.232 0.167 1 90.56 125 ASN B N 1
ATOM 2554 C CA . ASN B 1 125 ? 17.266 0.51 -0.977 1 90.56 125 ASN B CA 1
ATOM 2555 C C . ASN B 1 125 ? 17.031 -0.992 -0.859 1 90.56 125 ASN B C 1
ATOM 2557 O O . ASN B 1 125 ? 16.484 -1.46 0.138 1 90.56 125 ASN B O 1
ATOM 2561 N N . ILE B 1 126 ? 17.453 -1.654 -1.868 1 93.56 126 ILE B N 1
ATOM 2562 C CA . ILE B 1 126 ? 17.125 -3.072 -1.969 1 93.56 126 ILE B CA 1
ATOM 2563 C C . ILE B 1 126 ? 17.812 -3.84 -0.838 1 93.56 126 ILE B C 1
ATOM 2565 O O . ILE B 1 126 ? 17.266 -4.82 -0.329 1 93.56 126 ILE B O 1
ATOM 2569 N N . THR B 1 127 ? 18.969 -3.396 -0.424 1 92.69 127 THR B N 1
ATOM 2570 C CA . THR B 1 127 ? 19.703 -4.059 0.649 1 92.69 127 THR B CA 1
ATOM 2571 C C . THR B 1 127 ? 18.969 -3.92 1.976 1 92.69 127 THR B C 1
ATOM 2573 O O . THR B 1 127 ? 18.875 -4.879 2.744 1 92.69 127 THR B O 1
ATOM 2576 N N . ARG B 1 128 ? 18.453 -2.752 2.221 1 92 128 ARG B N 1
ATOM 2577 C CA . ARG B 1 128 ? 17.672 -2.516 3.43 1 92 128 ARG B CA 1
ATOM 2578 C C . ARG B 1 128 ? 16.406 -3.363 3.439 1 92 128 ARG B C 1
ATOM 2580 O O . ARG B 1 128 ? 16.031 -3.916 4.477 1 92 128 ARG B O 1
ATOM 2587 N N . VAL B 1 129 ? 15.75 -3.422 2.336 1 95.5 129 VAL B N 1
ATOM 2588 C CA . VAL B 1 129 ? 14.539 -4.219 2.195 1 95.5 129 VAL B CA 1
ATOM 2589 C C . VAL B 1 129 ? 14.852 -5.691 2.451 1 95.5 129 VAL B C 1
ATOM 2591 O O . VAL B 1 129 ? 14.117 -6.371 3.174 1 95.5 129 VAL B O 1
ATOM 2594 N N . GLN B 1 130 ? 15.938 -6.164 1.863 1 94.94 130 GLN B N 1
ATOM 2595 C CA . GLN B 1 130 ? 16.359 -7.551 2.053 1 94.94 130 GLN B CA 1
ATOM 2596 C C . GLN B 1 130 ? 16.625 -7.848 3.527 1 94.94 130 GLN B C 1
ATOM 2598 O O . GLN B 1 130 ? 16.25 -8.906 4.027 1 94.94 130 GLN B O 1
ATOM 2603 N N . ARG B 1 131 ? 17.25 -6.953 4.191 1 93.25 131 ARG B N 1
ATOM 2604 C CA . ARG B 1 131 ? 17.562 -7.121 5.609 1 93.25 131 ARG B CA 1
ATOM 2605 C C . ARG B 1 131 ? 16.281 -7.176 6.438 1 93.25 131 ARG B C 1
ATOM 2607 O O . ARG B 1 131 ? 16.156 -8 7.348 1 93.25 131 ARG B O 1
ATOM 2614 N N . ALA B 1 132 ? 15.367 -6.309 6.145 1 94.19 132 ALA B N 1
ATOM 2615 C CA . ALA B 1 132 ? 14.086 -6.289 6.848 1 94.19 132 ALA B CA 1
ATOM 2616 C C . ALA B 1 132 ? 13.359 -7.625 6.695 1 94.19 132 ALA B C 1
ATOM 2618 O O . ALA B 1 132 ? 12.82 -8.156 7.664 1 94.19 132 ALA B O 1
ATOM 2619 N N . LEU B 1 133 ? 13.375 -8.156 5.492 1 96.12 133 LEU B N 1
ATOM 2620 C CA . LEU B 1 133 ? 12.695 -9.422 5.215 1 96.12 133 LEU B CA 1
ATOM 2621 C C . LEU B 1 133 ? 13.406 -10.578 5.906 1 96.12 133 LEU B C 1
ATOM 2623 O O . LEU B 1 133 ? 12.75 -11.469 6.465 1 96.12 133 LEU B O 1
ATOM 2627 N N . ALA B 1 134 ? 14.719 -10.57 5.812 1 93.38 134 ALA B N 1
ATOM 2628 C CA . ALA B 1 134 ? 15.484 -11.617 6.477 1 93.38 134 ALA B CA 1
ATOM 2629 C C . ALA B 1 134 ? 15.203 -11.633 7.977 1 93.38 134 ALA B C 1
ATOM 2631 O O . ALA B 1 134 ? 15.078 -12.703 8.578 1 93.38 134 ALA B O 1
ATOM 2632 N N . GLN B 1 135 ? 15.086 -10.484 8.562 1 91.5 135 GLN B N 1
ATOM 2633 C CA . GLN B 1 135 ? 14.797 -10.375 9.984 1 91.5 135 GLN B CA 1
ATOM 2634 C C . GLN B 1 135 ? 13.391 -10.867 10.305 1 91.5 135 GLN B C 1
ATOM 2636 O O . GLN B 1 135 ? 13.188 -11.578 11.289 1 91.5 135 GLN B O 1
ATOM 2641 N N . ALA B 1 136 ? 12.477 -10.469 9.508 1 92.81 136 ALA B N 1
ATOM 2642 C CA . ALA B 1 136 ? 11.078 -10.844 9.734 1 92.81 136 ALA B CA 1
ATOM 2643 C C . ALA B 1 136 ? 10.891 -12.352 9.625 1 92.81 136 ALA B C 1
ATOM 2645 O O . ALA B 1 136 ? 10.055 -12.93 10.32 1 92.81 136 ALA B O 1
ATOM 2646 N N . LEU B 1 137 ? 11.68 -12.992 8.805 1 95.19 137 LEU B N 1
ATOM 2647 C CA . LEU B 1 137 ? 11.477 -14.398 8.484 1 95.19 137 LEU B CA 1
ATOM 2648 C C . LEU B 1 137 ? 12.484 -15.273 9.211 1 95.19 137 LEU B C 1
ATOM 2650 O O . LEU B 1 137 ? 12.555 -16.484 8.969 1 95.19 137 LEU B O 1
ATOM 2654 N N . ALA B 1 138 ? 13.227 -14.695 10.047 1 89.69 138 ALA B N 1
ATOM 2655 C CA . ALA B 1 138 ? 14.32 -15.398 10.703 1 89.69 138 ALA B CA 1
ATOM 2656 C C . ALA B 1 138 ? 13.797 -16.469 11.648 1 89.69 138 ALA B C 1
ATOM 2658 O O . ALA B 1 138 ? 14.43 -17.516 11.82 1 89.69 138 ALA B O 1
ATOM 2659 N N . HIS B 1 139 ? 12.617 -16.281 12.203 1 89.25 139 HIS B N 1
ATOM 2660 C CA . HIS B 1 139 ? 12.227 -17.188 13.281 1 89.25 139 HIS B CA 1
ATOM 2661 C C . HIS B 1 139 ? 10.844 -17.766 13.039 1 89.25 139 HIS B C 1
ATOM 2663 O O . HIS B 1 139 ? 10.289 -18.453 13.906 1 89.25 139 HIS B O 1
ATOM 2669 N N . SER B 1 140 ? 10.281 -17.484 12.031 1 95 140 SER B N 1
ATOM 2670 C CA . SER B 1 140 ? 8.953 -17.984 11.695 1 95 140 SER B CA 1
ATOM 2671 C C . SER B 1 140 ? 8.852 -18.344 10.219 1 95 140 SER B C 1
ATOM 2673 O O . SER B 1 140 ? 9.523 -17.734 9.383 1 95 140 SER B O 1
ATOM 2675 N N . PRO B 1 141 ? 8.047 -19.312 9.922 1 97.38 141 PRO B N 1
ATOM 2676 C CA . PRO B 1 141 ? 7.926 -19.734 8.523 1 97.38 141 PRO B CA 1
ATOM 2677 C C . PRO B 1 141 ? 7.215 -18.688 7.664 1 97.38 141 PRO B C 1
ATOM 2679 O O . PRO B 1 141 ? 7.406 -18.656 6.445 1 97.38 141 PRO B O 1
ATOM 2682 N N . TRP B 1 142 ? 6.406 -17.859 8.297 1 98.44 142 TRP B N 1
ATOM 2683 C CA . TRP B 1 142 ? 5.645 -16.859 7.559 1 98.44 142 TRP B CA 1
ATOM 2684 C C . TRP B 1 142 ? 5.766 -15.484 8.227 1 98.44 142 TRP B C 1
ATOM 2686 O O . TRP B 1 142 ? 6.395 -15.359 9.281 1 98.44 142 TRP B O 1
ATOM 2696 N N . LEU B 1 143 ? 5.25 -14.43 7.594 1 97.5 143 LEU B N 1
ATOM 2697 C CA . LEU B 1 143 ? 5.398 -13.055 8.055 1 97.5 143 LEU B CA 1
ATOM 2698 C C . LEU B 1 143 ? 4.703 -12.859 9.398 1 97.5 143 LEU B C 1
ATOM 2700 O O . LEU B 1 143 ? 5.156 -12.07 10.227 1 97.5 143 LEU B O 1
ATOM 2704 N N . ILE B 1 144 ? 3.531 -13.516 9.531 1 96.12 144 ILE B N 1
ATOM 2705 C CA . ILE B 1 144 ? 2.787 -13.453 10.789 1 96.12 144 ILE B CA 1
ATOM 2706 C C . ILE B 1 144 ? 2.857 -14.812 11.492 1 96.12 144 ILE B C 1
ATOM 2708 O O . ILE B 1 144 ? 1.879 -15.562 11.5 1 96.12 144 ILE B O 1
ATOM 2712 N N . GLY B 1 145 ? 3.957 -15.117 12.062 1 94.56 145 GLY B N 1
ATOM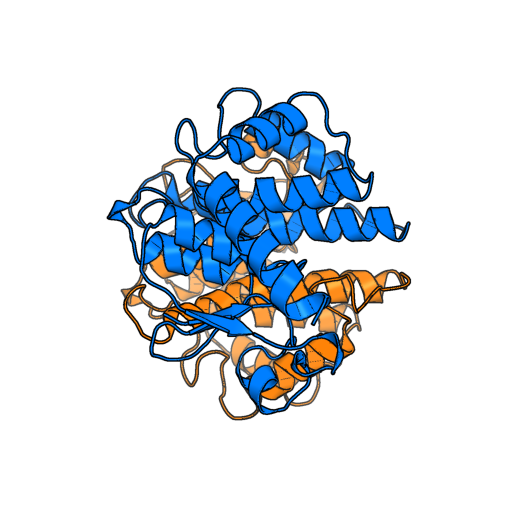 2713 C CA . GLY B 1 145 ? 4.148 -16.359 12.781 1 94.56 145 GLY B CA 1
ATOM 2714 C C . GLY B 1 145 ? 3.99 -17.594 11.898 1 94.56 145 GLY B C 1
ATOM 2715 O O . GLY B 1 145 ? 4.629 -17.688 10.852 1 94.56 145 GLY B O 1
ATOM 2716 N N . ASP B 1 146 ? 3.061 -18.484 12.359 1 96.12 146 ASP B N 1
ATOM 2717 C CA . ASP B 1 146 ? 2.883 -19.766 11.672 1 96.12 146 ASP B CA 1
ATOM 2718 C C . ASP B 1 146 ? 1.717 -19.703 10.688 1 96.12 146 ASP B C 1
ATOM 2720 O O . ASP B 1 146 ? 1.402 -20.703 10.031 1 96.12 146 ASP B O 1
ATOM 2724 N N . ARG B 1 147 ? 1.203 -18.562 10.477 1 94.94 147 ARG B N 1
ATOM 2725 C CA . ARG B 1 147 ? 0.024 -18.422 9.633 1 94.94 147 ARG B CA 1
ATOM 2726 C C . ARG B 1 147 ? 0.401 -17.859 8.258 1 94.94 147 ARG B C 1
ATOM 2728 O O . ARG B 1 147 ? 0.981 -16.781 8.164 1 94.94 147 ARG B O 1
ATOM 2735 N N . PHE B 1 148 ? 0.054 -18.672 7.25 1 98.56 148 PHE B N 1
ATOM 2736 C CA . PHE B 1 148 ? 0.139 -18.141 5.895 1 98.56 148 PHE B CA 1
ATOM 2737 C C . PHE B 1 148 ? -1.017 -17.188 5.617 1 98.56 148 PHE B C 1
ATOM 2739 O O . PHE B 1 148 ? -2.184 -17.562 5.766 1 98.56 148 PHE B O 1
ATOM 2746 N N . THR B 1 149 ? -0.739 -15.992 5.258 1 98.75 149 THR B N 1
ATOM 2747 C CA . THR B 1 149 ? -1.778 -15 5.023 1 98.75 149 THR B CA 1
ATOM 2748 C C . THR B 1 149 ? -1.626 -14.375 3.637 1 98.75 149 THR B C 1
ATOM 2750 O O . THR B 1 149 ? -0.693 -14.703 2.9 1 98.75 149 THR B O 1
ATOM 2753 N N . ALA B 1 150 ? -2.52 -13.461 3.297 1 98.88 150 ALA B N 1
ATOM 2754 C CA . ALA B 1 150 ? -2.475 -12.695 2.057 1 98.88 150 ALA B CA 1
ATOM 2755 C C . ALA B 1 150 ? -1.166 -11.922 1.938 1 98.88 150 ALA B C 1
ATOM 2757 O O . ALA B 1 150 ? -0.656 -11.711 0.833 1 98.88 150 ALA B O 1
ATOM 2758 N N . ALA B 1 151 ? -0.597 -11.484 3.059 1 98.81 151 ALA B N 1
ATOM 2759 C CA . ALA B 1 151 ? 0.682 -10.773 3.039 1 98.81 151 ALA B CA 1
ATOM 2760 C C . ALA B 1 151 ? 1.799 -11.68 2.523 1 98.81 151 ALA B C 1
ATOM 2762 O O . ALA B 1 151 ? 2.682 -11.227 1.791 1 98.81 151 ALA B O 1
ATOM 2763 N N . ASP B 1 152 ? 1.755 -12.922 2.912 1 98.88 152 ASP B N 1
ATOM 2764 C CA . ASP B 1 152 ? 2.742 -13.883 2.438 1 98.88 152 ASP B CA 1
ATOM 2765 C C . ASP B 1 152 ? 2.59 -14.133 0.938 1 98.88 152 ASP B C 1
ATOM 2767 O O . ASP B 1 152 ? 3.584 -14.234 0.216 1 98.88 152 ASP B O 1
ATOM 2771 N N . LEU B 1 153 ? 1.378 -14.305 0.525 1 98.94 153 LEU B N 1
ATOM 2772 C CA . LEU B 1 153 ? 1.098 -14.508 -0.892 1 98.94 153 LEU B CA 1
ATOM 2773 C C . LEU B 1 153 ? 1.644 -13.352 -1.726 1 98.94 153 LEU B C 1
ATOM 2775 O O . LEU B 1 153 ? 2.32 -13.578 -2.732 1 98.94 153 LEU B O 1
ATOM 2779 N N . LEU B 1 154 ? 1.369 -12.164 -1.316 1 98.81 154 LEU B N 1
ATOM 2780 C CA . LEU B 1 154 ? 1.823 -10.961 -2.004 1 98.81 154 LEU B CA 1
ATOM 2781 C C . LEU B 1 154 ? 3.346 -10.906 -2.055 1 98.81 154 LEU B C 1
ATOM 2783 O O . LEU B 1 154 ? 3.928 -10.648 -3.113 1 98.81 154 LEU B O 1
ATOM 2787 N N . LEU B 1 155 ? 3.965 -11.18 -0.961 1 98.75 155 LEU B N 1
ATOM 2788 C CA . LEU B 1 155 ? 5.422 -11.117 -0.878 1 98.75 155 LEU B CA 1
ATOM 2789 C C . LEU B 1 155 ? 6.062 -12.219 -1.713 1 98.75 155 LEU B C 1
ATOM 2791 O O . LEU B 1 155 ? 6.977 -11.953 -2.496 1 98.75 155 LEU B O 1
ATOM 2795 N N . ALA B 1 156 ? 5.613 -13.414 -1.542 1 98.75 156 ALA B N 1
ATOM 2796 C CA . ALA B 1 156 ? 6.203 -14.547 -2.254 1 98.75 156 ALA B CA 1
ATOM 2797 C C . ALA B 1 156 ? 6.113 -14.352 -3.766 1 98.75 156 ALA B C 1
ATOM 2799 O O . ALA B 1 156 ? 7.078 -14.602 -4.488 1 98.75 156 ALA B O 1
ATOM 2800 N N . SER B 1 157 ? 4.973 -13.93 -4.199 1 98.38 157 SER B N 1
ATOM 2801 C CA . SER B 1 157 ? 4.793 -13.68 -5.629 1 98.38 157 SER B CA 1
ATOM 2802 C C . SER B 1 157 ? 5.75 -12.609 -6.129 1 98.38 157 SER B C 1
ATOM 2804 O O . SER B 1 157 ? 6.281 -12.711 -7.238 1 98.38 157 SER B O 1
ATOM 2806 N N . THR B 1 158 ? 5.938 -11.57 -5.375 1 98.12 158 THR B N 1
ATOM 2807 C CA . THR B 1 158 ? 6.82 -10.477 -5.758 1 98.12 158 THR B CA 1
ATOM 2808 C C . THR B 1 158 ? 8.281 -10.922 -5.727 1 98.12 158 THR B C 1
ATOM 2810 O O . THR B 1 158 ? 9.062 -10.562 -6.605 1 98.12 158 THR B O 1
ATOM 2813 N N . LEU B 1 159 ? 8.633 -11.664 -4.688 1 98.19 159 LEU B N 1
ATOM 2814 C CA . LEU B 1 159 ? 9.992 -12.18 -4.594 1 98.19 159 LEU B CA 1
ATOM 2815 C C . LEU B 1 159 ? 10.32 -13.07 -5.789 1 98.19 159 LEU B C 1
ATOM 2817 O O . LEU B 1 159 ? 11.445 -13.047 -6.297 1 98.19 159 LEU B O 1
ATOM 2821 N N . LYS B 1 160 ? 9.391 -13.859 -6.199 1 97.19 160 LYS B N 1
ATOM 2822 C CA . LYS B 1 160 ? 9.609 -14.688 -7.383 1 97.19 160 LYS B CA 1
ATOM 2823 C C . LYS B 1 160 ? 9.984 -13.828 -8.594 1 97.19 160 LYS B C 1
ATOM 2825 O O . LYS B 1 160 ? 10.898 -14.172 -9.344 1 97.19 160 LYS B O 1
ATOM 2830 N N . ILE B 1 161 ? 9.312 -12.734 -8.766 1 95.38 161 ILE B N 1
ATOM 2831 C CA . ILE B 1 161 ? 9.625 -11.797 -9.836 1 95.38 161 ILE B CA 1
ATOM 2832 C C . ILE B 1 161 ? 11.039 -11.25 -9.656 1 95.38 161 ILE B C 1
ATOM 2834 O O . ILE B 1 161 ? 11.805 -11.156 -10.617 1 95.38 161 ILE B O 1
ATOM 2838 N N . ALA B 1 162 ? 11.352 -10.883 -8.453 1 96.62 162 ALA B N 1
ATOM 2839 C CA . ALA B 1 162 ? 12.68 -10.352 -8.156 1 96.62 162 ALA B CA 1
ATOM 2840 C C . ALA B 1 162 ? 13.766 -11.359 -8.492 1 96.62 162 ALA B C 1
ATOM 2842 O O . ALA B 1 162 ? 14.828 -11 -9.008 1 96.62 162 ALA B O 1
ATOM 2843 N N . PHE B 1 163 ? 13.523 -12.641 -8.164 1 96.94 163 PHE B N 1
ATOM 2844 C CA . PHE B 1 163 ? 14.461 -13.711 -8.469 1 96.94 163 PHE B CA 1
ATOM 2845 C C . PHE B 1 163 ? 14.633 -13.867 -9.977 1 96.94 163 PHE B C 1
ATOM 2847 O O . PHE B 1 163 ? 15.758 -13.922 -10.477 1 96.94 163 PHE B O 1
ATOM 2854 N N . ASP B 1 164 ? 13.555 -13.914 -10.664 1 94.69 164 ASP B N 1
ATOM 2855 C CA . ASP B 1 164 ? 13.578 -14.102 -12.117 1 94.69 164 ASP B CA 1
ATOM 2856 C C . ASP B 1 164 ? 14.305 -12.945 -12.805 1 94.69 164 ASP B C 1
ATOM 2858 O O . ASP B 1 164 ? 14.953 -13.148 -13.828 1 94.69 164 ASP B O 1
ATOM 2862 N N . ALA B 1 165 ? 14.227 -11.781 -12.234 1 93.75 165 ALA B N 1
ATOM 2863 C CA . ALA B 1 165 ? 14.867 -10.602 -12.797 1 93.75 165 ALA B CA 1
ATOM 2864 C C . ALA B 1 165 ? 16.297 -10.453 -12.281 1 93.75 165 ALA B C 1
ATOM 2866 O O . ALA B 1 165 ? 16.984 -9.477 -12.594 1 93.75 165 ALA B O 1
ATOM 2867 N N . HIS B 1 166 ? 16.734 -11.328 -11.438 1 95 166 HIS B N 1
ATOM 2868 C CA . HIS B 1 166 ? 18.078 -11.367 -10.867 1 95 166 HIS B CA 1
ATOM 2869 C C . HIS B 1 166 ? 18.359 -10.125 -10.031 1 95 166 HIS B C 1
ATOM 2871 O O . HIS B 1 166 ? 19.469 -9.602 -10.047 1 95 166 HIS B O 1
ATOM 2877 N N . LEU B 1 167 ? 17.312 -9.656 -9.352 1 94.5 167 LEU B N 1
ATOM 2878 C CA . LEU B 1 167 ? 17.469 -8.484 -8.492 1 94.5 167 LEU B CA 1
ATOM 2879 C C . LEU B 1 167 ? 17.781 -8.906 -7.059 1 94.5 167 LEU B C 1
ATOM 2881 O O . LEU B 1 167 ? 18.344 -8.117 -6.289 1 94.5 167 LEU B O 1
ATOM 2885 N N . LEU B 1 168 ? 17.328 -10.055 -6.656 1 95.69 168 LEU B N 1
ATOM 2886 C CA . LEU B 1 168 ? 17.609 -10.672 -5.367 1 95.69 168 LEU B CA 1
ATOM 2887 C C . LEU B 1 168 ? 18.047 -12.125 -5.543 1 95.69 168 LEU B C 1
ATOM 2889 O O . LEU B 1 168 ? 17.641 -12.789 -6.508 1 95.69 168 LEU B O 1
ATOM 2893 N N . PRO B 1 169 ? 18.859 -12.57 -4.605 1 92.44 169 PRO B N 1
ATOM 2894 C CA . PRO B 1 169 ? 19.234 -13.984 -4.688 1 92.44 169 PRO B CA 1
ATOM 2895 C C . PRO B 1 169 ? 18.078 -14.922 -4.355 1 92.44 169 PRO B C 1
ATOM 2897 O O . PRO B 1 169 ? 17.266 -14.609 -3.482 1 92.44 169 PRO B O 1
ATOM 2900 N N . HIS B 1 170 ? 18.031 -16.031 -4.973 1 92.94 170 HIS B N 1
ATOM 2901 C CA . HIS B 1 170 ? 16.938 -16.984 -4.762 1 92.94 170 HIS B CA 1
ATOM 2902 C C . HIS B 1 170 ? 17.328 -18.047 -3.75 1 92.94 170 HIS B C 1
ATOM 2904 O O . HIS B 1 170 ? 16.625 -19.047 -3.594 1 92.94 170 HIS B O 1
ATOM 2910 N N . GLU B 1 171 ? 18.328 -17.875 -3.064 1 92.88 171 GLU B N 1
ATOM 2911 C CA . GLU B 1 171 ? 18.812 -18.812 -2.064 1 92.88 171 GLU B CA 1
ATOM 2912 C C . GLU B 1 171 ? 18.609 -18.266 -0.651 1 92.88 171 GLU B C 1
ATOM 2914 O O . GLU B 1 171 ? 18.078 -17.172 -0.471 1 92.88 171 GLU B O 1
ATOM 2919 N N . GLY B 1 172 ? 18.891 -19.156 0.352 1 94.56 172 GLY B N 1
ATOM 2920 C CA . GLY B 1 172 ? 18.812 -18.75 1.744 1 94.56 172 GLY B CA 1
ATOM 2921 C C . GLY B 1 172 ? 17.375 -18.609 2.24 1 94.56 172 GLY B C 1
ATOM 2922 O O . GLY B 1 172 ? 16.5 -19.344 1.808 1 94.56 172 GLY B O 1
ATOM 2923 N N . VAL B 1 173 ? 17.203 -17.703 3.119 1 95.44 173 VAL B N 1
ATOM 2924 C CA . VAL B 1 173 ? 15.945 -17.562 3.84 1 95.44 173 VAL B CA 1
ATOM 2925 C C . VAL B 1 173 ? 14.836 -17.156 2.869 1 95.44 173 VAL B C 1
ATOM 2927 O O . VAL B 1 173 ? 13.719 -17.688 2.943 1 95.44 173 VAL B O 1
ATOM 2930 N N . LEU B 1 174 ? 15.164 -16.281 1.939 1 97 174 LEU B N 1
ATOM 2931 C CA . LEU B 1 174 ? 14.148 -15.805 1.005 1 97 174 LEU B CA 1
ATOM 2932 C C . LEU B 1 174 ? 13.781 -16.891 0.003 1 97 174 LEU B C 1
ATOM 2934 O O . LEU B 1 174 ? 12.609 -17.062 -0.344 1 97 174 LEU B O 1
ATOM 2938 N N . GLY B 1 175 ? 14.773 -17.578 -0.482 1 97.06 175 GLY B N 1
ATOM 2939 C CA . GLY B 1 175 ? 14.508 -18.688 -1.38 1 97.06 175 GLY B CA 1
ATOM 2940 C C . GLY B 1 175 ? 13.656 -19.781 -0.748 1 97.06 175 GLY B C 1
ATOM 2941 O O . GLY B 1 175 ? 12.695 -20.25 -1.354 1 97.06 175 GLY B O 1
ATOM 2942 N N . ASP B 1 176 ? 14.062 -20.172 0.461 1 97.44 176 ASP B N 1
ATOM 2943 C CA . ASP B 1 176 ? 13.305 -21.188 1.193 1 97.44 176 ASP B CA 1
ATOM 2944 C C . ASP B 1 176 ? 11.867 -20.734 1.427 1 97.44 176 ASP B C 1
ATOM 2946 O O . ASP B 1 176 ? 10.938 -21.547 1.349 1 97.44 176 ASP B O 1
ATOM 2950 N N . TYR B 1 177 ? 11.711 -19.531 1.715 1 98.31 177 TYR B N 1
ATOM 2951 C CA . TYR B 1 177 ? 10.406 -18.922 1.971 1 98.31 177 TYR B CA 1
ATOM 2952 C C . TYR B 1 177 ? 9.508 -19.031 0.747 1 98.31 177 TYR B C 1
ATOM 2954 O O . TYR B 1 177 ? 8.359 -19.469 0.85 1 98.31 177 TYR B O 1
ATOM 2962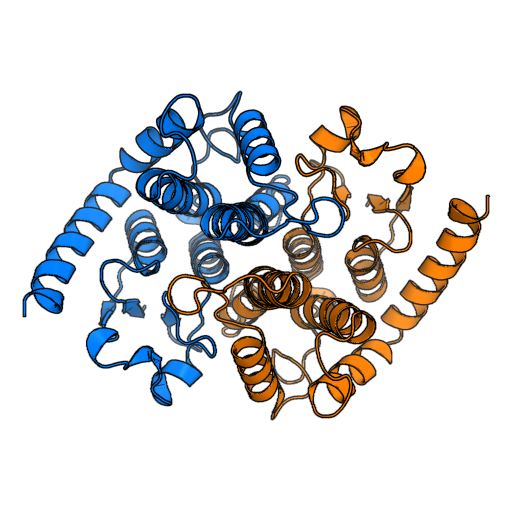 N N . VAL B 1 178 ? 10.055 -18.641 -0.424 1 98.31 178 VAL B N 1
ATOM 2963 C CA . VAL B 1 178 ? 9.289 -18.672 -1.667 1 98.31 178 VAL B CA 1
ATOM 2964 C C . VAL B 1 178 ? 8.984 -20.125 -2.043 1 98.31 178 VAL B C 1
ATOM 2966 O O . VAL B 1 178 ? 7.867 -20.438 -2.457 1 98.31 178 VAL B O 1
ATOM 2969 N N . ALA B 1 179 ? 9.945 -21 -1.878 1 98.12 179 ALA B N 1
ATOM 2970 C CA . ALA B 1 179 ? 9.742 -22.406 -2.174 1 98.12 179 ALA B CA 1
ATOM 2971 C C . ALA B 1 179 ? 8.609 -22.984 -1.327 1 98.12 179 ALA B C 1
ATOM 2973 O O . ALA B 1 179 ? 7.797 -23.781 -1.818 1 98.12 179 ALA B O 1
ATOM 2974 N N . ARG B 1 180 ? 8.586 -22.656 -0.069 1 98.25 180 ARG B N 1
ATOM 2975 C CA . ARG B 1 180 ? 7.527 -23.094 0.828 1 98.25 180 ARG B CA 1
ATOM 2976 C C . ARG B 1 180 ? 6.164 -22.609 0.349 1 98.25 180 ARG B C 1
ATOM 2978 O O . ARG B 1 180 ? 5.184 -23.359 0.39 1 98.25 180 ARG B O 1
ATOM 2985 N N . ALA B 1 181 ? 6.07 -21.375 -0.032 1 98.69 181 ALA B N 1
ATOM 2986 C CA . ALA B 1 181 ?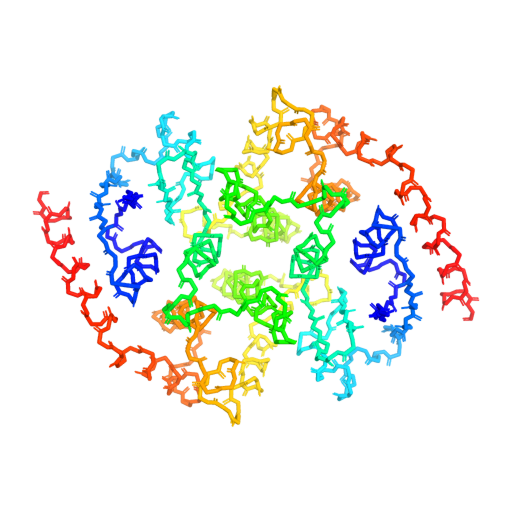 4.82 -20.812 -0.535 1 98.69 181 ALA B CA 1
ATOM 2987 C C . ALA B 1 181 ? 4.371 -21.531 -1.806 1 98.69 181 ALA B C 1
ATOM 2989 O O . ALA B 1 181 ? 3.184 -21.812 -1.976 1 98.69 181 ALA B O 1
ATOM 2990 N N . GLU B 1 182 ? 5.324 -21.828 -2.656 1 98.12 182 GLU B N 1
ATOM 2991 C CA . GLU B 1 182 ? 5.023 -22.453 -3.945 1 98.12 182 GLU B CA 1
ATOM 2992 C C . GLU B 1 182 ? 4.602 -23.906 -3.775 1 98.12 182 GLU B C 1
ATOM 2994 O O . GLU B 1 182 ? 4.039 -24.5 -4.691 1 98.12 182 GLU B O 1
ATOM 2999 N N . ASP B 1 183 ? 4.887 -24.453 -2.672 1 98.31 183 ASP B N 1
ATOM 3000 C CA . ASP B 1 183 ? 4.551 -25.859 -2.408 1 98.31 183 ASP B CA 1
ATOM 3001 C C . ASP B 1 183 ? 3.09 -26 -1.986 1 98.31 183 ASP B C 1
ATOM 3003 O O . ASP B 1 183 ? 2.586 -27.109 -1.837 1 98.31 183 ASP B O 1
ATOM 3007 N N . ARG B 1 184 ? 2.439 -24.969 -1.814 1 98.56 184 ARG B N 1
ATOM 3008 C CA . ARG B 1 184 ? 1.033 -25.016 -1.424 1 98.56 184 ARG B CA 1
ATOM 3009 C C . ARG B 1 184 ? 0.16 -25.5 -2.576 1 98.56 184 ARG B C 1
ATOM 3011 O O . ARG B 1 184 ? 0.396 -25.141 -3.732 1 98.56 184 ARG B O 1
ATOM 3018 N N . ASP B 1 185 ? -0.886 -26.234 -2.252 1 98.56 185 ASP B N 1
ATOM 3019 C CA . ASP B 1 185 ? -1.765 -26.812 -3.262 1 98.56 185 ASP B CA 1
ATOM 3020 C C . ASP B 1 185 ? -2.426 -25.719 -4.105 1 98.56 185 ASP B C 1
ATOM 3022 O O . ASP B 1 185 ? -2.555 -25.875 -5.324 1 98.56 185 ASP B O 1
ATOM 3026 N N . ALA B 1 186 ? -2.859 -24.703 -3.508 1 98.75 186 ALA B N 1
ATOM 3027 C CA . ALA B 1 186 ? -3.547 -23.625 -4.215 1 98.75 186 ALA B CA 1
ATOM 3028 C C . ALA B 1 186 ? -2.619 -22.953 -5.223 1 98.75 186 ALA B C 1
ATOM 3030 O O . ALA B 1 186 ? -3.059 -22.531 -6.293 1 98.75 186 ALA B O 1
ATOM 3031 N N . PHE B 1 187 ? -1.361 -22.828 -4.891 1 98.81 187 PHE B N 1
ATOM 3032 C CA . PHE B 1 187 ? -0.394 -22.281 -5.828 1 98.81 187 PHE B CA 1
ATOM 3033 C C . PHE B 1 187 ? -0.278 -23.156 -7.07 1 98.81 187 PHE B C 1
ATOM 3035 O O . PHE B 1 187 ? -0.31 -22.656 -8.195 1 98.81 187 PHE B O 1
ATOM 3042 N N . ARG B 1 188 ? -0.138 -24.375 -6.863 1 98.56 188 ARG B N 1
ATOM 3043 C CA . ARG B 1 188 ? 0 -25.312 -7.973 1 98.56 188 ARG B CA 1
ATOM 3044 C C . ARG B 1 188 ? -1.228 -25.266 -8.875 1 98.56 188 ARG B C 1
ATOM 3046 O O . ARG B 1 188 ? -1.104 -25.328 -10.102 1 98.56 188 ARG B O 1
ATOM 3053 N N . ARG B 1 189 ? -2.369 -25.203 -8.234 1 98.69 189 ARG B N 1
ATOM 3054 C CA . ARG B 1 189 ? -3.59 -25.078 -9.023 1 98.69 189 ARG B CA 1
ATOM 3055 C C . ARG B 1 189 ? -3.59 -23.797 -9.844 1 98.69 189 ARG B C 1
ATOM 3057 O O . ARG B 1 189 ? -3.947 -23.812 -11.023 1 98.69 189 ARG B O 1
ATOM 3064 N N . ALA B 1 190 ? -3.209 -22.703 -9.219 1 98.75 190 ALA B N 1
ATOM 3065 C CA . ALA B 1 190 ? -3.162 -21.406 -9.906 1 98.75 190 ALA B CA 1
ATOM 3066 C C . ALA B 1 190 ? -2.188 -21.453 -11.086 1 98.75 190 ALA B C 1
ATOM 3068 O O . ALA B 1 190 ? -2.469 -20.906 -12.148 1 98.75 190 ALA B O 1
ATOM 3069 N N . VAL B 1 191 ? -1.05 -22.109 -10.898 1 98.5 191 VAL B N 1
ATOM 3070 C CA . VAL B 1 191 ? -0.047 -22.234 -11.945 1 98.5 191 VAL B CA 1
ATOM 3071 C C . VAL B 1 191 ? -0.623 -23.047 -13.117 1 98.5 191 VAL B C 1
ATOM 3073 O O . VAL B 1 191 ? -0.416 -22.688 -14.281 1 98.5 191 VAL B O 1
ATOM 3076 N N . ALA B 1 192 ? -1.312 -24.078 -12.766 1 98.56 192 ALA B N 1
ATOM 3077 C CA . ALA B 1 192 ? -1.926 -24.891 -13.812 1 98.56 192 ALA B CA 1
ATOM 3078 C C . ALA B 1 192 ? -2.934 -24.078 -14.617 1 98.56 192 ALA B C 1
ATOM 3080 O O . ALA B 1 192 ? -2.986 -24.188 -15.844 1 98.56 192 ALA B O 1
ATOM 3081 N N . ILE B 1 193 ? -3.719 -23.312 -13.945 1 98.5 193 ILE B N 1
ATOM 3082 C CA . ILE B 1 193 ? -4.695 -22.453 -14.617 1 98.5 193 ILE B CA 1
ATOM 3083 C C . ILE B 1 193 ? -3.977 -21.422 -15.484 1 98.5 193 ILE B C 1
ATOM 3085 O O . ILE B 1 193 ? -4.363 -21.188 -16.625 1 98.5 193 ILE B O 1
ATOM 3089 N N . GLU B 1 194 ? -2.949 -20.812 -14.898 1 97.81 194 GLU B N 1
ATOM 3090 C CA . GLU B 1 194 ? -2.146 -19.844 -15.633 1 97.81 194 GLU B CA 1
ATOM 3091 C C . GLU B 1 194 ? -1.594 -20.438 -16.922 1 97.81 194 GLU B C 1
ATOM 3093 O O . GLU B 1 194 ? -1.611 -19.781 -17.969 1 97.81 194 GLU B O 1
ATOM 3098 N N . GLN B 1 195 ? -1.104 -21.625 -16.859 1 97.44 195 GLN B N 1
ATOM 3099 C CA . GLN B 1 195 ? -0.531 -22.281 -18.016 1 97.44 195 GLN B CA 1
ATOM 3100 C C . GLN B 1 195 ? -1.597 -22.562 -19.078 1 97.44 195 GLN B C 1
ATOM 3102 O O . GLN B 1 195 ? -1.36 -22.359 -20.266 1 97.44 195 GLN B O 1
ATOM 3107 N N . ARG B 1 196 ? -2.684 -23.016 -18.609 1 97.44 196 ARG B N 1
ATOM 3108 C CA . ARG B 1 196 ? -3.791 -23.266 -19.531 1 97.44 196 ARG B CA 1
ATOM 3109 C C . ARG B 1 196 ? -4.242 -21.984 -20.219 1 97.44 196 ARG B C 1
ATOM 3111 O O . ARG B 1 196 ? -4.453 -21.969 -21.438 1 97.44 196 ARG B O 1
ATOM 3118 N N . GLU B 1 197 ? -4.398 -20.922 -19.438 1 97.19 197 GLU B N 1
ATOM 3119 C CA . GLU B 1 197 ? -4.859 -19.656 -20 1 97.19 197 GLU B CA 1
ATOM 3120 C C . GLU B 1 197 ? -3.816 -19.031 -20.922 1 97.19 197 GLU B C 1
ATOM 3122 O O . GLU B 1 197 ? -4.164 -18.391 -21.922 1 97.19 197 GLU B O 1
ATOM 3127 N N . ALA B 1 198 ? -2.551 -19.234 -20.578 1 96.31 198 ALA B N 1
ATOM 3128 C CA . ALA B 1 198 ? -1.488 -18.75 -21.469 1 96.31 198 ALA B CA 1
ATOM 3129 C C . ALA B 1 198 ? -1.542 -19.453 -22.812 1 96.31 198 ALA B C 1
ATOM 3131 O O . ALA B 1 198 ? -1.389 -18.812 -23.859 1 96.31 198 ALA B O 1
ATOM 3132 N N . ALA B 1 199 ? -1.733 -20.719 -22.812 1 96 199 ALA B N 1
ATOM 3133 C CA . ALA B 1 199 ? -1.843 -21.469 -24.047 1 96 199 ALA B CA 1
ATOM 3134 C C . ALA B 1 199 ? -3.049 -21.016 -24.875 1 96 199 ALA B C 1
ATOM 3136 O O . ALA B 1 199 ? -2.967 -20.906 -26.094 1 96 199 ALA B O 1
ATOM 3137 N N . ARG B 1 200 ? -4.055 -20.75 -24.188 1 94.88 200 ARG B N 1
ATOM 3138 C CA . ARG B 1 200 ? -5.309 -20.375 -24.828 1 94.88 200 ARG B CA 1
ATOM 3139 C C . ARG B 1 200 ? -5.23 -18.953 -25.391 1 94.88 200 ARG B C 1
ATOM 3141 O O . ARG B 1 200 ? -5.625 -18.719 -26.531 1 94.88 200 ARG B O 1
ATOM 3148 N N . LEU B 1 201 ? -4.633 -18.031 -24.688 1 93.69 201 LEU B N 1
ATOM 3149 C CA . LEU B 1 201 ? -4.742 -16.609 -25 1 93.69 201 LEU B CA 1
ATOM 3150 C C . LEU B 1 201 ? -3.504 -16.125 -25.75 1 93.69 201 LEU B C 1
ATOM 3152 O O . LEU B 1 201 ? -3.584 -15.195 -26.547 1 93.69 201 LEU B O 1
ATOM 3156 N N . LEU B 1 202 ? -2.424 -16.672 -25.438 1 89.5 202 LEU B N 1
ATOM 3157 C CA . LEU B 1 202 ? -1.191 -16.156 -26.031 1 89.5 202 LEU B CA 1
ATOM 3158 C C . LEU B 1 202 ? -0.847 -16.922 -27.312 1 89.5 202 LEU B C 1
ATOM 3160 O O . LEU B 1 202 ? -0.125 -16.422 -28.172 1 89.5 202 LEU B O 1
ATOM 3164 N N . HIS B 1 203 ? -1.171 -18.141 -27.359 1 82.12 203 HIS B N 1
ATOM 3165 C CA . HIS B 1 203 ? -0.844 -18.953 -28.531 1 82.12 203 HIS B CA 1
ATOM 3166 C C . HIS B 1 203 ? -2.047 -19.094 -29.453 1 82.12 203 HIS B C 1
ATOM 3168 O O . HIS B 1 203 ? -1.991 -19.828 -30.453 1 82.12 203 HIS B O 1
ATOM 3174 N N . ALA B 1 204 ? -3.1 -18.359 -29.078 1 66 204 ALA B N 1
ATOM 3175 C CA . ALA B 1 204 ? -4.227 -18.375 -30.016 1 66 204 ALA B CA 1
ATOM 3176 C C . ALA B 1 204 ? -4.039 -17.328 -31.109 1 66 204 ALA B C 1
ATOM 3178 O O . ALA B 1 204 ? -3.426 -16.281 -30.875 1 66 204 ALA B O 1
#

Secondary structure (DSSP, 8-state):
-EEEE-TTSTHHHHHHHHHHHT---EEEE--GGGTGGGSHHHHHH-TT--S-EEESSSS-EE-HHHHHHHHHHH-GGG--S--TTSTTHHHHHHHHHHIIIIIHHHHHHHHHT----TTTSTT--HHHHHHHHHHHTSSSSBTBBTB--HHHHHHHHHHHHHHHTTSS-SSHHHHHHHHHHHTSHHHHHHHHHHHHHHHHHH--/-EEEE-TTSTHHHHHHHHHHHT---EEEE--GGGTGGGSHHHHHH-TT--S-EEESSSS-EE-HHHHHHHHHHH-GGG--S--TTSTTHHHHHHHHHHIIIIIHHHHHHHHHT----TTTSTT--HHHHHHHHHHHTSSSSBTBBTB--HHHHHHHHHHHHHHHTTSS-SSHHHHHHHHHHHTSHHHHHHHHHHHHHHHHHH--

InterPro domains:
  IPR004045 Glutathione S-transferase, N-terminal [PF02798] (1-72)
  IPR004045 Glutathione S-transferase, N-terminal [PS50404] (1-79)
  IPR010987 Glutathione S-transferase, C-terminal-like [PS50405] (85-201)
  IPR036249 Thioredoxin-like superfamily [SSF52833] (1-80)
  IPR036282 Glutathione S-transferase, C-terminal domain superfamily [SSF47616] (84-195)
  IPR040079 Glutathione transferase family [SFLDS00019] (1-198)

Solvent-accessible surface area (backbone atoms only — not comparable to full-atom values): 21407 Å² total; per-residue (Å²): 77,36,35,38,29,45,66,98,43,60,19,50,58,54,48,28,48,43,44,62,61,66,61,79,69,42,81,41,78,47,52,64,89,77,46,41,34,72,33,72,74,40,28,70,42,22,59,78,41,58,61,23,32,41,31,76,84,63,57,46,21,22,47,63,59,22,52,41,50,48,51,20,66,72,40,58,90,67,50,28,51,64,55,86,86,41,68,57,23,45,44,49,35,20,46,42,45,39,39,54,42,23,48,48,49,20,50,51,35,61,72,61,63,40,79,74,48,52,84,80,38,88,31,40,37,52,68,54,42,51,50,35,50,52,61,55,45,66,82,28,84,24,80,61,46,89,43,66,30,45,38,45,53,56,39,39,56,50,49,52,51,33,35,75,68,67,74,43,76,66,55,66,71,61,21,54,43,35,53,56,56,57,66,34,69,32,41,50,52,31,49,52,50,43,53,52,49,31,55,56,66,69,71,95,77,37,34,40,28,45,66,98,44,62,20,50,59,55,47,27,49,42,44,63,61,67,61,80,69,42,80,40,78,48,51,65,90,78,46,43,35,72,32,71,72,39,28,71,42,23,60,78,40,58,62,24,32,40,32,77,86,65,56,46,20,22,47,63,60,21,51,43,51,47,50,19,66,72,41,58,88,67,51,28,51,64,55,86,86,42,69,56,23,43,45,50,36,21,46,41,45,39,39,55,43,23,49,48,49,21,50,52,36,61,72,63,62,42,78,72,48,52,84,81,38,88,32,39,37,53,68,54,42,50,50,34,49,50,60,54,45,67,82,28,84,24,80,60,46,89,43,67,30,44,40,45,54,55,40,38,57,50,48,51,52,33,35,76,68,66,74,43,76,63,56,66,72,62,20,53,44,36,52,57,57,57,65,35,68,31,40,49,51,31,50,52,50,43,52,51,49,32,53,56,67,69,70,95